Protein AF-A0A6X8UB05-F1 (afdb_monomer_lite)

Secondary structure (DSSP, 8-state):
--SEEEE-S-EE--TTEEEE-TT---EEEESSEEE-SEEEEEE-PPTT-EEES-EEE-SS--EEB--B-TT-PBP-SHHHHHTT-EE-SSSSB---HHHHHHSTTHHHHS-GGGSS----EEEEEES-BS-EEES-EEEEEEEEEES-BS-EEEEEEEEEE-SS-SEEEE-SSSSPB-S-EEEEEEEEE-SS-SEEEESBB-TTTT--EEES-EEE--SS-SEEEPPSEETTEE---BS-EEEEEEEES-SS-SEEE--S-SSS--S--TTS--TTTS-TT------EEEEEEEE--SS-SEEEEEES-EEEEEEEES-SS-SEEEEEES-EEEEEEEES--TT--SSEEEEE-SS-EEEEEEE--S----SS-EEEEEEEEEEEEEESS--GGGEEEEEE--TT--S------SSSEEEEEE--TTT-SSS--EEEEEEESSSTT-S-EEEEEEEEETTEEEEEEEEESGGG--SEE---BSSPPPGGG--STT----EEEGGGTEEE-

Sequence (510 aa):
AVDGLLIDVDYHFYNGEKVDFGGKVLTIECKAKFIGDGNLIFTKLGKGSRIAGVFMESTTTPWVIKPWTDDNQWLTDAAAVVATLKQSKTDGYQPTVSDYVKFPGIETLLPPNAKGQNITSTLEIRECIGVEVHRASGLMAGFLFRGCHFCKMVDANNPSGGKDGIITFENLSGDWGKGNYVIGGRTSYGSVSSAQFLRNNGGFERDGGVIGFTSYRAGESGVKTWQGTVGSTTSRNYNLQFRDSVVIYPVWDGFDLGADTDMNPELDRPGDYPITQYPLHQLPLNHLIDNLLVRGALGVGFGMDGKGMYVSNITVEDCAGSGAYLLTHESVFTNIAIIDTNTKDFQANQIYISGACRVNGLRLIGIRSTDGQGLTIDAPNSTVSGITGMVDPSRINVANLAEEGLGNIRANSFGYDSAAIKLRIHKLSKTLDSGALYSHINGGPGSGSAWTQLTAISGNTPDAVSLKVNHKDCRGAEIPFVPDIASDDFIKDSSCFLPYWENNSTSLKA

Radius of gyration: 30.23 Å; chains: 1; bounding box: 78×49×92 Å

InterPro domains:
  IPR011050 Pectin lyase fold/virulence factor [SSF51126] (1-510)
  IPR012332 Autotransporter, pectate lyase C-like domain superfamily [G3DSA:2.160.20.20] (1-510)
  IPR015331 P22 tailspike C-terminal domain [PF09251] (1-510)

Structure (mmCIF, N/CA/C/O backbone):
data_AF-A0A6X8UB05-F1
#
_entry.id   AF-A0A6X8UB05-F1
#
loop_
_atom_site.group_PDB
_atom_site.id
_atom_site.type_symbol
_atom_site.label_atom_id
_atom_site.label_alt_id
_atom_site.label_comp_id
_atom_site.label_asym_id
_atom_site.label_entity_id
_atom_site.label_seq_id
_atom_site.pdbx_PDB_ins_code
_atom_site.Cartn_x
_atom_site.Cartn_y
_atom_site.Cartn_z
_atom_site.occupancy
_atom_site.B_iso_or_equiv
_atom_site.auth_seq_id
_atom_site.auth_comp_id
_atom_site.auth_asym_id
_atom_site.auth_atom_id
_atom_site.pdbx_PDB_model_num
ATOM 1 N N . ALA A 1 1 ? -27.527 -9.510 34.362 1.00 90.25 1 ALA A N 1
ATOM 2 C CA . ALA A 1 1 ? -27.489 -10.503 33.267 1.00 90.25 1 ALA A CA 1
ATOM 3 C C . ALA A 1 1 ? -26.887 -11.827 33.741 1.00 90.25 1 ALA A C 1
ATOM 5 O O . ALA A 1 1 ? -25.987 -11.789 34.587 1.00 90.25 1 ALA A O 1
ATOM 6 N N . VAL A 1 2 ? -27.406 -12.944 33.214 1.00 93.12 2 VAL A N 1
ATOM 7 C CA . VAL A 1 2 ? -26.999 -14.338 33.511 1.00 93.12 2 VAL A CA 1
ATOM 8 C C . VAL A 1 2 ? -26.546 -15.063 32.234 1.00 93.12 2 VAL A C 1
ATOM 10 O O . VAL A 1 2 ? -25.516 -15.720 32.274 1.00 93.12 2 VAL A O 1
ATOM 13 N N . ASP A 1 3 ? -27.264 -14.876 31.122 1.00 95.50 3 ASP A N 1
ATOM 14 C CA . ASP A 1 3 ? -26.935 -15.393 29.781 1.00 95.50 3 ASP A CA 1
ATOM 15 C C . ASP A 1 3 ? -27.066 -14.259 28.743 1.00 95.50 3 ASP A C 1
ATOM 17 O O . ASP A 1 3 ? -26.079 -13.632 28.355 1.00 95.50 3 ASP A O 1
ATOM 21 N N . GLY A 1 4 ? -28.303 -13.886 28.397 1.00 96.69 4 GLY A N 1
ATOM 22 C CA . GLY A 1 4 ? -28.589 -12.738 27.536 1.00 96.69 4 GLY A CA 1
ATOM 23 C C . GLY A 1 4 ? -28.543 -11.384 28.260 1.00 96.69 4 GLY A C 1
ATOM 24 O O . GLY A 1 4 ? -28.920 -11.265 29.434 1.00 96.69 4 GLY A O 1
ATOM 25 N N . LEU A 1 5 ? -28.125 -10.348 27.530 1.00 98.19 5 LEU A N 1
ATOM 26 C CA . LEU A 1 5 ? -28.325 -8.935 27.859 1.00 98.19 5 LEU A CA 1
ATOM 27 C C . LEU A 1 5 ? -28.797 -8.202 26.600 1.00 98.19 5 LEU A C 1
ATOM 29 O O . LEU A 1 5 ? -28.081 -8.166 25.604 1.00 98.19 5 LEU A O 1
ATOM 33 N N . LEU A 1 6 ? -29.985 -7.607 26.659 1.00 98.44 6 LEU A N 1
ATOM 34 C CA . LEU A 1 6 ? -30.522 -6.781 25.583 1.00 98.44 6 LEU A CA 1
ATOM 35 C C . LEU A 1 6 ? -30.302 -5.304 25.923 1.00 98.44 6 LEU A C 1
ATOM 37 O O . LEU A 1 6 ? -30.625 -4.882 27.031 1.00 98.44 6 LEU A O 1
ATOM 41 N N . ILE A 1 7 ? -29.770 -4.539 24.971 1.00 98.50 7 ILE A N 1
ATOM 42 C CA . ILE A 1 7 ? -29.755 -3.073 25.012 1.00 98.50 7 ILE A CA 1
ATOM 43 C C . ILE A 1 7 ? -30.874 -2.589 24.090 1.00 98.50 7 ILE A C 1
ATOM 45 O O . ILE A 1 7 ? -30.717 -2.591 22.869 1.00 98.50 7 ILE A O 1
ATOM 49 N N . ASP A 1 8 ? -32.023 -2.257 24.672 1.00 98.00 8 ASP A N 1
ATOM 50 C CA . ASP A 1 8 ? -33.272 -1.897 23.984 1.00 98.00 8 ASP A CA 1
ATOM 51 C C . ASP A 1 8 ? -33.622 -0.404 24.063 1.00 98.00 8 ASP A C 1
ATOM 53 O O . ASP A 1 8 ? -34.549 0.044 23.389 1.00 98.00 8 ASP A O 1
ATOM 57 N N . VAL A 1 9 ? -32.861 0.370 24.835 1.00 97.94 9 VAL A N 1
ATOM 58 C CA . VAL A 1 9 ? -32.989 1.824 24.962 1.00 97.94 9 VAL A CA 1
ATOM 59 C C . VAL A 1 9 ? -31.638 2.500 24.777 1.00 97.94 9 VAL A C 1
ATOM 61 O O . VAL A 1 9 ? -30.599 1.920 25.101 1.00 97.94 9 VAL A O 1
ATOM 64 N N . ASP A 1 10 ? -31.651 3.724 24.247 1.00 98.69 10 ASP A N 1
ATOM 65 C CA . ASP A 1 10 ? -30.431 4.519 24.118 1.00 98.69 10 ASP A CA 1
ATOM 66 C C . ASP A 1 10 ? -29.841 4.778 25.510 1.00 98.69 10 ASP A C 1
ATOM 68 O O . ASP A 1 10 ? -30.550 5.161 26.446 1.00 98.69 10 ASP A O 1
ATOM 72 N N . TYR A 1 11 ? -28.535 4.562 25.648 1.00 98.75 11 TYR A N 1
ATOM 73 C CA . TYR A 1 11 ? -27.821 4.695 26.910 1.00 98.75 11 TYR A CA 1
ATOM 74 C C . TYR A 1 11 ? -26.763 5.789 26.815 1.00 98.75 11 TYR A C 1
ATOM 76 O O . TYR A 1 11 ? -25.788 5.677 26.067 1.00 98.75 11 TYR A O 1
ATOM 84 N N . HIS A 1 12 ? -26.955 6.850 27.595 1.00 98.69 12 HIS A N 1
ATOM 85 C CA . HIS A 1 12 ? -25.979 7.921 27.724 1.00 98.69 12 HIS A CA 1
ATOM 86 C C . HIS A 1 12 ? -24.905 7.523 28.729 1.00 98.69 12 HIS A C 1
ATOM 88 O O . HIS A 1 12 ? -25.214 7.349 29.907 1.00 98.69 12 HIS A O 1
ATOM 94 N N . PHE A 1 13 ? -23.663 7.411 28.268 1.00 98.81 13 PHE A N 1
ATOM 95 C CA . PHE A 1 13 ? -22.527 7.093 29.126 1.00 98.81 13 PHE A CA 1
ATOM 96 C C . PHE A 1 13 ? -21.639 8.319 29.343 1.00 98.81 13 PHE A C 1
ATOM 98 O O . PHE A 1 13 ? -21.569 9.216 28.499 1.00 98.81 13 PHE A O 1
ATOM 105 N N . TYR A 1 14 ? -20.940 8.358 30.476 1.00 98.00 14 TYR A N 1
ATOM 106 C CA . TYR A 1 14 ? -19.901 9.360 30.730 1.00 98.00 14 TYR A CA 1
ATOM 107 C C . TYR A 1 14 ? -18.510 8.814 30.379 1.00 98.00 14 TYR A C 1
ATOM 109 O O . TYR A 1 14 ? -18.263 7.612 30.461 1.00 98.00 14 TYR A O 1
ATOM 117 N N . ASN A 1 15 ? -17.567 9.686 30.011 1.00 98.56 15 ASN A N 1
ATOM 118 C CA . ASN A 1 15 ? -16.209 9.254 29.673 1.00 98.56 15 ASN A CA 1
ATOM 119 C C . ASN A 1 15 ? -15.552 8.480 30.831 1.00 98.56 15 ASN A C 1
ATOM 121 O O . ASN A 1 15 ? -15.411 9.002 31.939 1.00 98.56 15 ASN A O 1
ATOM 125 N N . GLY A 1 16 ? -15.109 7.254 30.558 1.00 98.19 16 GLY A N 1
ATOM 126 C CA . GLY A 1 16 ? -14.481 6.375 31.538 1.00 98.19 16 GLY A CA 1
ATOM 127 C C . GLY A 1 16 ? -15.473 5.551 32.357 1.00 98.19 16 GLY A C 1
ATOM 128 O O . GLY A 1 16 ? -15.052 4.860 33.291 1.00 98.19 16 GLY A O 1
ATOM 129 N N . GLU A 1 17 ? -16.767 5.595 32.029 1.00 98.62 17 GLU A N 1
ATOM 130 C CA . GLU A 1 17 ? -17.765 4.721 32.629 1.00 98.62 17 GLU A CA 1
ATOM 131 C C . GLU A 1 17 ? -17.369 3.254 32.456 1.00 98.62 17 GLU A C 1
ATOM 133 O O . GLU A 1 17 ? -17.015 2.801 31.366 1.00 98.62 17 GLU A O 1
ATOM 138 N N . LYS A 1 18 ? -17.399 2.505 33.560 1.00 98.69 18 LYS A N 1
ATOM 139 C CA . LYS A 1 18 ? -16.869 1.146 33.625 1.00 98.69 18 LYS A CA 1
ATOM 140 C C . LYS A 1 18 ? -17.950 0.161 34.038 1.00 98.69 18 LYS A C 1
ATOM 142 O O . LYS A 1 18 ? -18.522 0.277 35.118 1.00 98.69 18 LYS A O 1
ATOM 147 N N . VAL A 1 19 ? -18.126 -0.876 33.225 1.00 98.62 19 VAL A N 1
ATOM 148 C CA . VAL A 1 19 ? -19.032 -1.994 33.491 1.00 98.62 19 VAL A CA 1
ATOM 149 C C . VAL A 1 19 ? -18.215 -3.248 33.808 1.00 98.62 19 VAL A C 1
ATOM 151 O O . VAL A 1 19 ? -17.357 -3.678 33.030 1.00 98.62 19 VAL A O 1
ATOM 154 N N . ASP A 1 20 ? -18.465 -3.833 34.980 1.00 98.50 20 ASP A N 1
ATOM 155 C CA . ASP A 1 20 ? -17.898 -5.117 35.403 1.00 98.50 20 ASP A CA 1
ATOM 156 C C . ASP A 1 20 ? -18.914 -6.240 35.140 1.00 98.50 20 ASP A C 1
ATOM 158 O O . ASP A 1 20 ? -19.998 -6.274 35.728 1.00 98.50 20 ASP A O 1
ATOM 162 N N . PHE A 1 21 ? -18.565 -7.172 34.252 1.00 98.62 21 PHE A N 1
ATOM 163 C CA . PHE A 1 21 ? -19.418 -8.306 33.893 1.00 98.62 21 PHE A CA 1
ATOM 164 C C . PHE A 1 21 ? -19.196 -9.553 34.763 1.00 98.62 21 PHE A C 1
ATOM 166 O O . PHE A 1 21 ? -19.868 -10.567 34.562 1.00 98.62 21 PHE A O 1
ATOM 173 N N . GLY A 1 22 ? -18.320 -9.493 35.769 1.00 97.81 22 GLY A N 1
ATOM 174 C CA . GLY A 1 22 ? -18.178 -10.511 36.813 1.00 97.81 22 GLY A CA 1
ATOM 175 C C . GLY A 1 22 ? -17.685 -11.879 36.333 1.00 97.81 22 GLY A C 1
ATOM 176 O O . GLY A 1 22 ? -17.977 -12.883 36.973 1.00 97.81 22 GLY A O 1
ATOM 177 N N . GLY A 1 23 ? -16.992 -11.943 35.196 1.00 97.31 23 GLY A N 1
ATOM 178 C CA . GLY A 1 23 ? -16.489 -13.179 34.588 1.00 97.31 23 GLY A CA 1
ATOM 179 C C . GLY A 1 23 ? -17.545 -13.996 33.839 1.00 97.31 23 GLY A C 1
ATOM 180 O O . GLY A 1 23 ? -17.253 -15.103 33.392 1.00 97.31 23 GLY A O 1
ATOM 181 N N . LYS A 1 24 ? -18.772 -13.481 33.697 1.00 98.19 24 LYS A N 1
ATOM 182 C CA . LYS A 1 24 ? -19.871 -14.199 33.038 1.00 98.19 24 LYS A CA 1
ATOM 183 C C . LYS A 1 24 ? -19.682 -14.235 31.528 1.00 98.19 24 LYS A C 1
ATOM 185 O O . LYS A 1 24 ? -19.261 -13.246 30.932 1.00 98.19 24 LYS A O 1
ATOM 190 N N . VAL A 1 25 ? -20.054 -15.358 30.922 1.00 98.69 25 VAL A N 1
ATOM 191 C CA . VAL A 1 25 ? -20.162 -15.497 29.467 1.00 98.69 25 VAL A CA 1
ATOM 192 C C . VAL A 1 25 ? -21.526 -14.964 29.059 1.00 98.69 25 VAL A C 1
ATOM 194 O O . VAL A 1 25 ? -22.537 -15.533 29.460 1.00 98.69 25 VAL A O 1
ATOM 197 N N . LEU A 1 26 ? -21.558 -13.847 28.335 1.00 98.25 26 LEU A N 1
ATOM 198 C CA . LEU A 1 26 ? -22.809 -13.172 27.988 1.00 98.25 26 LEU A CA 1
ATOM 199 C C . LEU A 1 26 ? -22.986 -13.022 26.482 1.00 98.25 26 LEU A C 1
ATOM 201 O O . LEU A 1 26 ? -22.035 -12.722 25.754 1.00 98.25 26 LEU A O 1
ATOM 205 N N . THR A 1 27 ? -24.240 -13.138 26.051 1.00 98.75 27 THR A N 1
ATOM 206 C CA . THR A 1 27 ? -24.685 -12.734 24.716 1.00 98.75 27 THR A CA 1
ATOM 207 C C . THR A 1 27 ? -25.340 -11.361 24.821 1.00 98.75 27 THR A C 1
ATOM 209 O O . THR A 1 27 ? -26.472 -11.236 25.291 1.00 98.75 27 THR A O 1
ATOM 212 N N . ILE A 1 28 ? -24.610 -10.321 24.419 1.00 98.75 28 ILE A N 1
ATOM 213 C CA . ILE A 1 28 ? -25.060 -8.928 24.460 1.00 98.75 28 ILE A CA 1
ATOM 214 C C . ILE A 1 28 ? -25.603 -8.551 23.077 1.00 98.75 28 ILE A C 1
ATOM 216 O O . ILE A 1 28 ? -24.850 -8.470 22.105 1.00 98.75 28 ILE A O 1
ATOM 220 N N . GLU A 1 29 ? -26.912 -8.336 22.982 1.00 98.69 29 GLU A N 1
ATOM 221 C CA . GLU A 1 29 ? -27.601 -7.926 21.757 1.00 98.69 29 GLU A CA 1
ATOM 222 C C . GLU A 1 29 ? -27.979 -6.445 21.855 1.00 98.69 29 GLU A C 1
ATOM 224 O O . GLU A 1 29 ? -28.704 -6.038 22.761 1.00 98.69 29 GLU A O 1
ATOM 229 N N . CYS A 1 30 ? -27.488 -5.626 20.928 1.00 98.75 30 CYS A N 1
ATOM 230 C CA . CYS A 1 30 ? -27.755 -4.193 20.906 1.00 98.75 30 CYS A CA 1
ATOM 231 C C . CYS A 1 30 ? -28.792 -3.851 19.830 1.00 98.75 30 CYS A C 1
ATOM 233 O O . CYS A 1 30 ? -28.622 -4.192 18.659 1.00 98.75 30 CYS A O 1
ATOM 235 N N . LYS A 1 31 ? -29.864 -3.164 20.240 1.00 98.56 31 LYS A N 1
ATOM 236 C CA . LYS A 1 31 ? -30.926 -2.615 19.373 1.00 98.56 31 LYS A CA 1
ATOM 237 C C . LYS A 1 31 ? -31.114 -1.105 19.547 1.00 98.56 31 LYS A C 1
ATOM 239 O O . LYS A 1 31 ? -31.989 -0.526 18.912 1.00 98.56 31 LYS A O 1
ATOM 244 N N . ALA A 1 32 ? -30.280 -0.490 20.378 1.00 98.19 32 ALA A N 1
ATOM 245 C CA . ALA A 1 32 ? -30.227 0.935 20.653 1.00 98.19 32 ALA A CA 1
ATOM 246 C C . ALA A 1 32 ? -28.763 1.400 20.768 1.00 98.19 32 ALA A C 1
ATOM 248 O O . ALA A 1 32 ? -27.835 0.589 20.645 1.00 98.19 32 ALA A O 1
ATOM 249 N N . LYS A 1 33 ? -28.547 2.704 20.947 1.00 98.81 33 LYS A N 1
ATOM 250 C CA . LYS A 1 33 ? -27.225 3.339 20.884 1.00 98.81 33 LYS A CA 1
ATOM 251 C C . LYS A 1 33 ? -26.566 3.475 22.254 1.00 98.81 33 LYS A C 1
ATOM 253 O O . LYS A 1 33 ? -27.237 3.674 23.262 1.00 98.81 33 LYS A O 1
ATOM 258 N N . PHE A 1 34 ? -25.236 3.494 22.262 1.00 98.88 34 PHE A N 1
ATOM 259 C CA . PHE A 1 34 ? -24.445 4.077 23.345 1.00 98.88 34 PHE A CA 1
ATOM 260 C C . PHE A 1 34 ? -24.000 5.481 22.931 1.00 98.88 34 PHE A C 1
ATOM 262 O O . PHE A 1 34 ? -23.325 5.641 21.913 1.00 98.88 34 PHE A O 1
ATOM 269 N N . ILE A 1 35 ? -24.395 6.494 23.702 1.00 98.94 35 ILE A N 1
ATOM 270 C CA . ILE A 1 35 ? -24.224 7.906 23.348 1.00 98.94 35 ILE A CA 1
ATOM 271 C C . ILE A 1 35 ? -23.303 8.587 24.363 1.00 98.94 35 ILE A C 1
ATOM 273 O O . ILE A 1 35 ? -23.646 8.692 25.538 1.00 98.94 35 ILE A O 1
ATOM 277 N N . GLY A 1 36 ? -22.155 9.084 23.913 1.00 98.56 36 GLY A N 1
ATOM 278 C CA . GLY A 1 36 ? -21.176 9.731 24.789 1.00 98.56 36 GLY A CA 1
ATOM 279 C C . GLY A 1 36 ? -19.855 10.015 24.086 1.00 98.56 36 GLY A C 1
ATOM 280 O O . GLY A 1 36 ? -19.438 9.261 23.207 1.00 98.56 36 GLY A O 1
ATOM 281 N N . ASP A 1 37 ? -19.198 11.105 24.473 1.00 98.62 37 ASP A N 1
ATOM 282 C CA . ASP A 1 37 ? -17.813 11.383 24.087 1.00 98.62 37 ASP A CA 1
ATOM 283 C C . ASP A 1 37 ? -16.858 10.672 25.065 1.00 98.62 37 ASP A C 1
ATOM 285 O O . ASP A 1 37 ? -17.054 10.717 26.282 1.00 98.62 37 ASP A O 1
ATOM 289 N N . GLY A 1 38 ? -15.808 10.034 24.548 1.00 98.31 38 GLY A N 1
ATOM 290 C CA . GLY A 1 38 ? -14.854 9.246 25.329 1.00 98.31 38 GLY A CA 1
ATOM 291 C C . GLY A 1 38 ? -15.186 7.753 25.365 1.00 98.31 38 GLY A C 1
ATOM 292 O O . GLY A 1 38 ? -15.807 7.221 24.444 1.00 98.31 38 GLY A O 1
ATOM 293 N N . ASN A 1 39 ? -14.743 7.058 26.417 1.00 98.88 39 ASN A N 1
ATOM 294 C CA . ASN A 1 39 ? -14.741 5.592 26.447 1.00 98.88 39 ASN A CA 1
ATOM 295 C C . ASN A 1 39 ? -15.833 5.021 27.364 1.00 98.88 39 ASN A C 1
ATOM 297 O O . ASN A 1 39 ? -15.872 5.349 28.550 1.00 98.88 39 ASN A O 1
ATOM 301 N N . LEU A 1 40 ? -16.634 4.090 26.838 1.00 98.88 40 LEU A N 1
ATOM 302 C CA . LEU A 1 40 ? -17.429 3.132 27.608 1.00 98.88 40 LEU A CA 1
ATOM 303 C C . LEU A 1 40 ? -16.620 1.841 27.766 1.00 98.88 40 LEU A C 1
ATOM 305 O O . LEU A 1 40 ? -16.276 1.195 26.776 1.00 98.88 40 LEU A O 1
ATOM 309 N N . ILE A 1 41 ? -16.306 1.459 29.003 1.00 98.94 41 ILE A N 1
ATOM 310 C CA . ILE A 1 41 ? -15.296 0.436 29.285 1.00 98.94 41 ILE A CA 1
ATOM 311 C C . ILE A 1 41 ? -15.930 -0.843 29.828 1.00 98.94 41 ILE A C 1
ATOM 313 O O . ILE A 1 41 ? -16.419 -0.890 30.958 1.00 98.94 41 ILE A O 1
ATOM 317 N N . PHE A 1 42 ? -15.847 -1.922 29.058 1.00 98.88 42 PHE A N 1
ATOM 318 C CA . PHE A 1 42 ? -16.302 -3.253 29.444 1.00 98.88 42 PHE A CA 1
ATOM 319 C C . PHE A 1 42 ? -15.137 -4.079 29.993 1.00 98.88 42 PHE A C 1
ATOM 321 O O . PHE A 1 42 ? -14.071 -4.181 29.382 1.00 98.88 42 PHE A O 1
ATOM 328 N N . THR A 1 43 ? -15.341 -4.681 31.166 1.00 98.75 43 THR A N 1
ATOM 329 C CA . THR A 1 43 ? -14.325 -5.489 31.858 1.00 98.75 43 THR A CA 1
ATOM 330 C C . THR A 1 43 ? -14.883 -6.802 32.387 1.00 98.75 43 THR A C 1
ATOM 332 O O . THR A 1 43 ? -16.076 -6.915 32.664 1.00 98.75 43 THR A O 1
ATOM 335 N N . LYS A 1 44 ? -13.997 -7.790 32.567 1.00 98.38 44 LYS A N 1
ATOM 336 C CA . LYS A 1 44 ? -14.319 -9.119 33.114 1.00 98.38 44 LYS A CA 1
ATOM 337 C C . LYS A 1 44 ? -15.468 -9.818 32.373 1.00 98.38 44 LYS A C 1
ATOM 339 O O . LYS A 1 44 ? -16.338 -10.418 32.999 1.00 98.38 44 LYS A O 1
ATOM 344 N N . LEU A 1 45 ? -15.479 -9.747 31.044 1.00 98.75 45 LEU A N 1
ATOM 345 C CA . LEU A 1 45 ? -16.315 -10.627 30.225 1.00 98.75 45 LEU A CA 1
ATOM 346 C C . LEU A 1 45 ? -15.687 -12.026 30.191 1.00 98.75 45 LEU A C 1
ATOM 348 O O . LEU A 1 45 ? -14.479 -12.166 30.002 1.00 98.75 45 LEU A O 1
ATOM 352 N N . GLY A 1 46 ? -16.500 -13.061 30.390 1.00 98.12 46 GLY A N 1
ATOM 353 C CA . GLY A 1 46 ? -16.057 -14.450 30.299 1.00 98.12 46 GLY A CA 1
ATOM 354 C C . GLY A 1 46 ? -15.723 -14.842 28.857 1.00 98.12 46 GLY A C 1
ATOM 355 O O . GLY A 1 46 ? -16.333 -14.333 27.912 1.00 98.12 46 GLY A O 1
ATOM 356 N N . LYS A 1 47 ? -14.775 -15.771 28.680 1.00 98.69 47 LYS A N 1
ATOM 357 C CA . LYS A 1 47 ? -14.373 -16.287 27.361 1.00 98.69 47 LYS A CA 1
ATOM 358 C C . LYS A 1 47 ? -15.577 -16.858 26.606 1.00 98.69 47 LYS A C 1
ATOM 360 O O . LYS A 1 47 ? -16.297 -17.693 27.144 1.00 98.69 47 LYS A O 1
ATOM 365 N N . GLY A 1 48 ? -15.762 -16.431 25.359 1.00 97.62 48 GLY A N 1
ATOM 366 C CA . GLY A 1 48 ? -16.919 -16.772 24.529 1.00 97.62 48 GLY A CA 1
ATOM 367 C C . GLY A 1 48 ? -18.038 -15.729 24.561 1.00 97.62 48 GLY A C 1
ATOM 368 O O . GLY A 1 48 ? -19.039 -15.905 23.873 1.00 97.62 48 GLY A O 1
ATOM 369 N N . SER A 1 49 ? -17.885 -14.642 25.329 1.00 98.88 49 SER A N 1
ATOM 370 C CA . SER A 1 49 ? -18.851 -13.541 25.299 1.00 98.88 49 SER A CA 1
ATOM 371 C C . SER A 1 49 ? -18.888 -12.882 23.926 1.00 98.88 49 SER A C 1
ATOM 373 O O . SER A 1 49 ? -17.857 -12.696 23.271 1.00 98.88 49 SER A O 1
ATOM 375 N N . ARG A 1 50 ? -20.087 -12.472 23.521 1.00 98.88 50 ARG A N 1
ATOM 376 C CA . ARG A 1 50 ? -20.338 -11.884 22.209 1.00 98.88 50 ARG A CA 1
ATOM 377 C C . ARG A 1 50 ? -21.163 -10.616 22.343 1.00 98.88 50 ARG A C 1
ATOM 379 O O . ARG A 1 50 ? -22.191 -10.620 23.012 1.00 98.88 50 ARG A O 1
ATOM 386 N N . ILE A 1 51 ? -20.731 -9.558 21.667 1.00 98.88 51 ILE A N 1
ATOM 387 C CA . ILE A 1 51 ? -21.431 -8.272 21.591 1.00 98.88 51 ILE A CA 1
ATOM 388 C C . ILE A 1 51 ? -21.849 -8.064 20.143 1.00 98.88 51 ILE A C 1
ATOM 390 O O . ILE A 1 51 ? -21.001 -8.086 19.257 1.00 98.88 51 ILE A O 1
ATOM 394 N N . ALA A 1 52 ? -23.141 -7.894 19.877 1.00 98.75 52 ALA A N 1
ATOM 395 C CA . ALA A 1 52 ? -23.658 -7.843 18.515 1.00 98.75 52 ALA A CA 1
ATOM 396 C C . ALA A 1 52 ? -24.526 -6.613 18.257 1.00 98.75 52 ALA A C 1
ATOM 398 O O . ALA A 1 52 ? -25.458 -6.349 19.010 1.00 98.75 52 ALA A O 1
ATOM 399 N N . GLY A 1 53 ? -24.260 -5.921 17.145 1.00 98.44 53 GLY A N 1
ATOM 400 C CA . GLY A 1 53 ? -25.066 -4.781 16.692 1.00 98.44 53 GLY A CA 1
ATOM 401 C C . GLY A 1 53 ? -24.826 -3.490 17.474 1.00 98.44 53 GLY A C 1
ATOM 402 O O . GLY A 1 53 ? -25.665 -2.596 17.439 1.00 98.44 53 GLY A O 1
ATOM 403 N N . VAL A 1 54 ? -23.716 -3.397 18.212 1.00 98.81 54 VAL A N 1
ATOM 404 C CA . VAL A 1 54 ? -23.404 -2.206 19.009 1.00 98.81 54 VAL A CA 1
ATOM 405 C C . VAL A 1 54 ? -23.264 -0.967 18.118 1.00 98.81 54 VAL A C 1
ATOM 407 O O . VAL A 1 54 ? -22.651 -1.033 17.049 1.00 98.81 54 VAL A O 1
ATOM 410 N N . PHE A 1 55 ? -23.832 0.155 18.564 1.00 98.94 55 PHE A N 1
ATOM 411 C CA . PHE A 1 55 ? -23.773 1.439 17.870 1.00 98.94 55 PHE A CA 1
ATOM 412 C C . PHE A 1 55 ? -23.243 2.520 18.813 1.00 98.94 55 PHE A C 1
ATOM 414 O O . PHE A 1 55 ? -23.931 2.890 19.765 1.00 98.94 55 PHE A O 1
ATOM 421 N N . MET A 1 56 ? -22.034 3.017 18.548 1.00 98.94 56 MET A N 1
ATOM 422 C CA . MET A 1 56 ? -21.420 4.105 19.321 1.00 98.94 56 MET A CA 1
ATOM 423 C C . MET A 1 56 ? -21.692 5.450 18.645 1.00 98.94 56 MET A C 1
ATOM 425 O O . MET A 1 56 ? -21.532 5.571 17.430 1.00 98.94 56 MET A O 1
ATOM 429 N N . GLU A 1 57 ? -22.088 6.471 19.400 1.00 98.94 57 GLU A N 1
ATOM 430 C CA . GLU A 1 57 ? -22.330 7.807 18.857 1.00 98.94 57 GLU A CA 1
ATOM 431 C C . GLU A 1 57 ? -21.821 8.909 19.792 1.00 98.94 57 GLU A C 1
ATOM 433 O O . GLU A 1 57 ? -22.166 8.956 20.972 1.00 98.94 57 GLU A O 1
ATOM 438 N N . SER A 1 58 ? -21.024 9.835 19.254 1.00 98.81 58 SER A N 1
ATOM 439 C CA . SER A 1 58 ? -20.564 11.008 20.005 1.00 98.81 58 SER A CA 1
ATOM 440 C C . SER A 1 58 ? -21.732 11.914 20.405 1.00 98.81 58 SER A C 1
ATOM 442 O O . SER A 1 58 ? -22.707 12.067 19.661 1.00 98.81 58 SER A O 1
ATOM 444 N N . THR A 1 59 ? -21.628 12.586 21.550 1.00 98.69 59 THR A N 1
ATOM 445 C CA . THR A 1 59 ? -22.532 13.697 21.885 1.00 98.69 59 THR A CA 1
ATOM 446 C C . THR A 1 59 ? -22.179 14.939 21.078 1.00 98.69 59 THR A C 1
ATOM 448 O O . THR A 1 59 ? -23.064 15.613 20.547 1.00 98.69 59 THR A O 1
ATOM 451 N N . THR A 1 60 ? -20.884 15.213 20.917 1.00 98.62 60 THR A N 1
ATOM 452 C CA . THR A 1 60 ? -20.400 16.378 20.176 1.00 98.62 60 THR A CA 1
ATOM 453 C C . THR A 1 60 ? -20.512 16.161 18.666 1.00 98.62 60 THR A C 1
ATOM 455 O O . THR A 1 60 ? -20.208 15.085 18.149 1.00 98.62 60 THR A O 1
ATOM 458 N N . THR A 1 61 ? -20.924 17.206 17.940 1.00 98.88 61 THR A N 1
ATOM 459 C CA . THR A 1 61 ? -20.829 17.273 16.473 1.00 98.88 61 THR A CA 1
ATOM 460 C C . THR A 1 61 ? -19.620 18.141 16.102 1.00 98.88 61 THR A C 1
ATOM 462 O O . THR A 1 61 ? -19.714 19.369 16.206 1.00 98.88 61 THR A O 1
ATOM 465 N N . PRO A 1 62 ? -18.473 17.537 15.739 1.00 98.81 62 PRO A N 1
ATOM 466 C CA . PRO A 1 62 ? -17.230 18.272 15.524 1.00 98.81 62 PRO A CA 1
ATOM 467 C C . PRO A 1 62 ? -17.197 18.985 14.169 1.00 98.81 62 PRO A C 1
ATOM 469 O O . PRO A 1 62 ? -18.005 18.704 13.282 1.00 98.81 62 PRO A O 1
ATOM 472 N N . TRP A 1 63 ? -16.216 19.870 13.994 1.00 98.88 63 TRP A N 1
ATOM 473 C CA . TRP A 1 63 ? -15.808 20.376 12.684 1.00 98.88 63 TRP A CA 1
ATOM 474 C C . TRP A 1 63 ? -15.007 19.314 11.929 1.00 98.88 63 TRP A C 1
ATOM 476 O O . TRP A 1 63 ? -14.047 18.761 12.469 1.00 98.88 63 TRP A O 1
ATOM 486 N N . VAL A 1 64 ? -15.369 19.059 10.674 1.00 98.94 64 VAL A N 1
ATOM 487 C CA . VAL A 1 64 ? -14.702 18.086 9.803 1.00 98.94 64 VAL A CA 1
ATOM 488 C C . VAL A 1 64 ? -14.345 18.691 8.451 1.00 98.94 64 VAL A C 1
ATOM 490 O O . VAL A 1 64 ? -15.088 19.526 7.933 1.00 98.94 64 VAL A O 1
ATOM 493 N N . ILE A 1 65 ? -13.234 18.235 7.872 1.00 98.94 65 ILE A N 1
ATOM 494 C CA . ILE A 1 65 ? -12.833 18.520 6.486 1.00 98.94 65 ILE A CA 1
ATOM 495 C C . ILE A 1 65 ? -13.232 17.371 5.554 1.00 98.94 65 ILE A C 1
ATOM 497 O O . ILE A 1 65 ? -13.352 16.219 5.977 1.00 98.94 65 ILE A O 1
ATOM 501 N N . LYS A 1 66 ? -13.430 17.696 4.276 1.00 98.88 66 LYS A N 1
ATOM 502 C CA . LYS A 1 66 ? -13.805 16.780 3.193 1.00 98.88 66 LYS A CA 1
ATOM 503 C C . LYS A 1 66 ? -12.841 16.992 2.011 1.00 98.88 66 LYS A C 1
ATOM 505 O O . LYS A 1 66 ? -13.225 17.661 1.057 1.00 98.88 66 LYS A O 1
ATOM 510 N N . PRO A 1 67 ? -11.585 16.501 2.063 1.00 98.62 67 PRO A N 1
ATOM 511 C CA . PRO A 1 67 ? -10.534 16.828 1.087 1.00 98.62 67 PRO A CA 1
ATOM 512 C C . PRO A 1 67 ? -10.710 16.162 -0.294 1.00 98.62 67 PRO A C 1
ATOM 514 O O . PRO A 1 67 ? -9.752 15.713 -0.914 1.00 98.62 67 PRO A O 1
ATOM 517 N N . TRP A 1 68 ? -11.931 16.095 -0.810 1.00 98.81 68 TRP A N 1
ATOM 518 C CA . TRP A 1 68 ? -12.254 15.561 -2.127 1.00 98.81 68 TRP A CA 1
ATOM 519 C C . TRP A 1 68 ? -13.461 16.292 -2.716 1.00 98.81 68 TRP A C 1
ATOM 521 O O . TRP A 1 68 ? -14.328 16.784 -1.991 1.00 98.81 68 TRP A O 1
ATOM 531 N N . THR A 1 69 ? -13.533 16.339 -4.042 1.00 98.69 69 THR A N 1
ATOM 532 C CA . THR A 1 69 ? -14.651 16.945 -4.773 1.00 98.69 69 THR A CA 1
ATOM 533 C C . THR A 1 69 ? -15.840 15.991 -4.890 1.00 98.69 69 THR A C 1
ATOM 535 O O . THR A 1 69 ? -15.740 14.796 -4.595 1.00 98.69 69 THR A O 1
ATOM 538 N N . ASP A 1 70 ? -16.972 16.500 -5.376 1.00 97.75 70 ASP A N 1
ATOM 539 C CA . ASP A 1 70 ? -18.143 15.673 -5.693 1.00 97.75 70 ASP A CA 1
ATOM 540 C C . ASP A 1 70 ? -17.880 14.684 -6.846 1.00 97.75 70 ASP A C 1
ATOM 542 O O . ASP A 1 70 ? -18.519 13.639 -6.910 1.00 97.75 70 ASP A O 1
ATOM 546 N N . ASP A 1 71 ? -16.871 14.957 -7.681 1.00 97.75 71 ASP A N 1
ATOM 547 C CA . ASP A 1 71 ? -16.374 14.065 -8.744 1.00 97.75 71 ASP A CA 1
ATOM 548 C C . ASP A 1 71 ? -15.222 13.153 -8.259 1.00 97.75 71 ASP A C 1
ATOM 550 O O . ASP A 1 71 ? -14.446 12.597 -9.038 1.00 97.75 71 ASP A O 1
ATOM 554 N N . ASN A 1 72 ? -15.086 13.032 -6.932 1.00 98.00 72 ASN A N 1
ATOM 555 C CA . ASN A 1 72 ? -14.120 12.201 -6.215 1.00 98.00 72 ASN A CA 1
ATOM 556 C C . ASN A 1 72 ? -12.638 12.486 -6.538 1.00 98.00 72 ASN A C 1
ATOM 558 O O . ASN A 1 72 ? -11.781 11.626 -6.340 1.00 98.00 72 ASN A O 1
ATOM 562 N N . GLN A 1 73 ? -12.319 13.697 -6.998 1.00 98.56 73 GLN A N 1
ATOM 563 C CA . GLN A 1 73 ? -10.934 14.139 -7.159 1.00 98.56 73 GLN A CA 1
ATOM 564 C C . GLN A 1 73 ? -10.378 14.613 -5.818 1.00 98.56 73 GLN A C 1
ATOM 566 O O . GLN A 1 73 ? -11.043 15.360 -5.100 1.00 98.56 73 GLN A O 1
ATOM 571 N N . TRP A 1 74 ? -9.147 14.220 -5.488 1.00 98.88 74 TRP A N 1
ATOM 572 C CA . TRP A 1 74 ? -8.465 14.702 -4.287 1.00 98.88 74 TRP A CA 1
ATOM 573 C C . TRP A 1 74 ? -8.201 16.210 -4.343 1.00 98.88 74 TRP A C 1
ATOM 575 O O . TRP A 1 74 ? -7.628 16.710 -5.315 1.00 98.88 74 TRP A O 1
ATOM 585 N N . LEU A 1 75 ? -8.553 16.916 -3.267 1.00 98.69 75 LEU A N 1
ATOM 586 C CA . LEU A 1 75 ? -8.141 18.296 -3.026 1.00 98.69 75 LEU A CA 1
ATOM 587 C C . LEU A 1 75 ? -6.772 18.286 -2.344 1.00 98.69 75 LEU A C 1
ATOM 589 O O . LEU A 1 75 ? -6.622 17.693 -1.283 1.00 98.69 75 LEU A O 1
ATOM 593 N N . THR A 1 76 ? -5.779 18.937 -2.946 1.00 98.31 76 THR A N 1
ATOM 594 C CA . THR A 1 76 ? -4.415 19.038 -2.386 1.00 98.31 76 THR A CA 1
ATOM 595 C C . THR A 1 76 ? -4.037 20.457 -1.979 1.00 98.31 76 THR A C 1
ATOM 597 O O . THR A 1 76 ? -3.087 20.646 -1.229 1.00 98.31 76 THR A O 1
ATOM 600 N N . ASP A 1 77 ? -4.779 21.455 -2.461 1.00 98.56 77 ASP A N 1
ATOM 601 C CA . ASP A 1 77 ? -4.625 22.843 -2.039 1.00 98.56 77 ASP A CA 1
ATOM 602 C C . ASP A 1 77 ? -5.240 23.055 -0.647 1.00 98.56 77 ASP A C 1
ATOM 604 O O . ASP A 1 77 ? -6.404 22.724 -0.408 1.00 98.56 77 ASP A O 1
ATOM 608 N N . ALA A 1 78 ? -4.459 23.621 0.275 1.00 98.62 78 ALA A N 1
ATOM 609 C CA . ALA A 1 78 ? -4.869 23.792 1.664 1.00 98.62 78 ALA A CA 1
ATOM 610 C C . ALA A 1 78 ? -6.100 24.701 1.817 1.00 98.62 78 ALA A C 1
ATOM 612 O O . ALA A 1 78 ? -6.976 24.404 2.630 1.00 98.62 78 ALA A O 1
ATOM 613 N N . ALA A 1 79 ? -6.211 25.781 1.036 1.00 98.62 79 ALA A N 1
ATOM 614 C CA . ALA A 1 79 ? -7.354 26.690 1.117 1.00 98.62 79 ALA A CA 1
ATOM 615 C C . ALA A 1 79 ? -8.640 26.018 0.611 1.00 98.62 79 ALA A C 1
ATOM 617 O O . ALA A 1 79 ? -9.694 26.160 1.237 1.00 98.62 79 ALA A O 1
ATOM 618 N N . ALA A 1 80 ? -8.546 25.226 -0.461 1.00 98.69 80 ALA A N 1
ATOM 619 C CA . ALA A 1 80 ? -9.652 24.409 -0.947 1.00 98.69 80 ALA A CA 1
ATOM 620 C C . ALA A 1 80 ? -10.113 23.387 0.104 1.00 98.69 80 ALA A C 1
ATOM 622 O O . ALA A 1 80 ? -11.314 23.227 0.299 1.00 98.69 80 ALA A O 1
ATOM 623 N N . VAL A 1 81 ? -9.191 22.742 0.831 1.00 98.75 81 VAL A N 1
ATOM 624 C CA . VAL A 1 81 ? -9.544 21.828 1.933 1.00 98.75 81 VAL A CA 1
ATOM 625 C C . VAL A 1 81 ? -10.234 22.580 3.076 1.00 98.75 81 VAL A C 1
ATOM 627 O O . VAL A 1 81 ? -11.281 22.137 3.545 1.00 98.75 81 VAL A O 1
ATOM 630 N N . VAL A 1 82 ? -9.718 23.739 3.498 1.00 98.69 82 VAL A N 1
ATOM 631 C CA . VAL A 1 82 ? -10.339 24.563 4.557 1.00 98.69 82 VAL A CA 1
ATOM 632 C C . VAL A 1 82 ? -11.758 24.996 4.179 1.00 98.69 82 VAL A C 1
ATOM 634 O O . VAL A 1 82 ? -12.649 24.969 5.027 1.00 98.69 82 VAL A O 1
ATOM 637 N N . ALA A 1 83 ? -12.006 25.320 2.908 1.00 98.69 83 ALA A N 1
ATOM 638 C CA . ALA A 1 83 ? -13.331 25.703 2.418 1.00 98.69 83 ALA A CA 1
ATOM 639 C C . ALA A 1 83 ? -14.392 24.587 2.539 1.00 98.69 83 ALA A C 1
ATOM 641 O O . ALA A 1 83 ? -15.584 24.864 2.436 1.00 98.69 83 ALA A O 1
ATOM 642 N N . THR A 1 84 ? -13.983 23.337 2.788 1.00 98.81 84 THR A N 1
ATOM 643 C CA . THR A 1 84 ? -14.897 22.192 2.959 1.00 98.81 84 THR A CA 1
ATOM 644 C C . THR A 1 84 ? -15.395 21.998 4.393 1.00 98.81 84 THR A C 1
ATOM 646 O O . THR A 1 84 ? -16.201 21.095 4.641 1.00 98.81 84 THR A O 1
ATOM 649 N N . LEU A 1 85 ? -14.915 22.813 5.341 1.00 98.75 85 LEU A N 1
ATOM 650 C CA . LEU A 1 85 ? -15.256 22.698 6.756 1.00 98.75 85 LEU A CA 1
ATOM 651 C C . LEU A 1 85 ? -16.770 22.729 6.990 1.00 98.75 85 LEU A C 1
ATOM 653 O O . LEU A 1 85 ? -17.471 23.654 6.583 1.00 98.75 85 LEU A O 1
ATOM 657 N N . LYS A 1 86 ? -17.260 21.739 7.735 1.00 98.81 86 LYS A N 1
ATOM 658 C CA . LYS A 1 86 ? -18.646 21.676 8.213 1.00 98.81 86 LYS A CA 1
ATOM 659 C C . LYS A 1 86 ? -18.717 21.018 9.584 1.00 98.81 86 LYS A C 1
ATOM 661 O O . LYS A 1 86 ? -17.850 20.219 9.927 1.00 98.81 86 LYS A O 1
ATOM 666 N N . GLN A 1 87 ? -19.767 21.303 10.350 1.00 98.81 87 GLN A N 1
ATOM 667 C CA . GLN A 1 87 ? -20.066 20.532 11.555 1.00 98.81 87 GLN A CA 1
ATOM 668 C C . GLN A 1 87 ? -20.831 19.265 11.175 1.00 98.81 87 GLN A C 1
ATOM 670 O O . GLN A 1 87 ? -21.936 19.341 10.642 1.00 98.81 87 GLN A O 1
ATOM 675 N N . SER A 1 88 ? -20.235 18.098 11.405 1.00 98.69 88 SER A N 1
ATOM 676 C CA . SER A 1 88 ? -20.837 16.808 11.062 1.00 98.69 88 SER A CA 1
ATOM 677 C C . SER A 1 88 ? -20.180 15.672 11.843 1.00 98.69 88 SER A C 1
ATOM 679 O O . SER A 1 88 ? -18.998 15.733 12.167 1.00 98.69 88 SER A O 1
ATOM 681 N N . LYS A 1 89 ? -20.931 14.596 12.098 1.00 98.81 89 LYS A N 1
ATOM 682 C CA . LYS A 1 89 ? -20.401 13.343 12.671 1.00 98.81 89 LYS A CA 1
ATOM 683 C C . LYS A 1 89 ? -19.874 12.363 11.605 1.00 98.81 89 LYS A C 1
ATOM 685 O O . LYS A 1 89 ? -19.500 11.240 11.930 1.00 98.81 89 LYS A O 1
ATOM 690 N N . THR A 1 90 ? -19.903 12.752 10.329 1.00 98.81 90 THR A N 1
ATOM 691 C CA . THR A 1 90 ? -19.504 11.925 9.173 1.00 98.81 90 THR A CA 1
ATOM 692 C C . THR A 1 90 ? -19.245 12.783 7.917 1.00 98.81 90 THR A C 1
ATOM 694 O O . THR A 1 90 ? -19.265 14.014 7.987 1.00 98.81 90 THR A O 1
ATOM 697 N N . ASP A 1 91 ? -19.034 12.154 6.756 1.00 98.44 91 ASP A N 1
ATOM 698 C CA . ASP A 1 91 ? -18.722 12.793 5.460 1.00 98.44 91 ASP A CA 1
ATOM 699 C C . ASP A 1 91 ? -17.448 13.654 5.494 1.00 98.44 91 ASP A C 1
ATOM 701 O O . ASP A 1 91 ? -17.351 14.714 4.878 1.00 98.44 91 ASP A O 1
ATOM 705 N N . GLY A 1 92 ? -16.472 13.217 6.276 1.00 98.50 92 GLY A N 1
ATOM 706 C CA . GLY A 1 92 ? -15.260 13.961 6.573 1.00 98.50 92 GLY A CA 1
ATOM 707 C C . GLY A 1 92 ? -14.633 13.462 7.864 1.00 98.50 92 GLY A C 1
ATOM 708 O O . GLY A 1 92 ? -15.160 12.552 8.506 1.00 98.50 92 GLY A O 1
ATOM 709 N N . TYR A 1 93 ? -13.522 14.072 8.251 1.00 98.88 93 TYR A N 1
ATOM 710 C CA . TYR A 1 93 ? -12.829 13.754 9.495 1.00 98.88 93 TYR A CA 1
ATOM 711 C C . TYR A 1 93 ? -12.296 15.016 10.182 1.00 98.88 93 TYR A C 1
ATOM 713 O O . TYR A 1 93 ? -12.199 16.083 9.571 1.00 98.88 93 TYR A O 1
ATOM 721 N N . GLN A 1 94 ? -11.998 14.906 11.479 1.00 98.88 94 GLN A N 1
ATOM 722 C CA . GLN A 1 94 ? -11.437 16.001 12.275 1.00 98.88 94 GLN A CA 1
ATOM 723 C C . GLN A 1 94 ? -9.955 16.181 11.909 1.00 98.88 94 GLN A C 1
ATOM 725 O O . GLN A 1 94 ? -9.221 15.197 12.029 1.00 98.88 94 GLN A O 1
ATOM 730 N N . PRO A 1 95 ? -9.492 17.382 11.516 1.00 98.81 95 PRO A N 1
ATOM 731 C CA . PRO A 1 95 ? -8.077 17.610 11.244 1.00 98.81 95 PRO A CA 1
ATOM 732 C C . PRO A 1 95 ? -7.180 17.250 12.434 1.00 98.81 95 PRO A C 1
ATOM 734 O O . PRO A 1 95 ? -7.500 17.536 13.593 1.00 98.81 95 PRO A O 1
ATOM 737 N N . THR A 1 96 ? -6.029 16.663 12.140 1.00 98.81 96 THR A N 1
ATOM 738 C CA . THR A 1 96 ? -4.970 16.331 13.091 1.00 98.81 96 THR A CA 1
ATOM 739 C C . THR A 1 96 ? -3.648 16.968 12.662 1.00 98.81 96 THR A C 1
ATOM 741 O O . THR A 1 96 ? -3.568 17.668 11.656 1.00 98.81 96 THR A O 1
ATOM 744 N N . VAL A 1 97 ? -2.584 16.739 13.431 1.00 98.44 97 VAL A N 1
ATOM 745 C CA . VAL A 1 97 ? -1.249 17.245 13.082 1.00 98.44 97 VAL A CA 1
ATOM 746 C C . VAL A 1 97 ? -0.687 16.622 11.799 1.00 98.44 97 VAL A C 1
ATOM 748 O O . VAL A 1 97 ? 0.129 17.257 11.138 1.00 98.44 97 VAL A O 1
ATOM 751 N N . SER A 1 98 ? -1.126 15.419 11.409 1.00 97.25 98 SER A N 1
ATOM 752 C CA . SER A 1 98 ? -0.676 14.789 10.160 1.00 97.25 98 SER A CA 1
ATOM 753 C C . SER A 1 98 ? -1.207 15.542 8.932 1.00 97.25 98 SER A C 1
ATOM 755 O O . SER A 1 98 ? -0.497 15.691 7.936 1.00 97.25 98 SER A O 1
ATOM 757 N N . ASP A 1 99 ? -2.394 16.145 9.023 1.00 98.69 99 ASP A N 1
ATOM 758 C CA . ASP A 1 99 ? -2.948 16.975 7.950 1.00 98.69 99 ASP A CA 1
ATOM 759 C C . ASP A 1 99 ? -2.083 18.199 7.641 1.00 98.69 99 ASP A C 1
ATOM 761 O O . ASP A 1 99 ? -2.066 18.666 6.505 1.00 98.69 99 ASP A O 1
ATOM 765 N N . TYR A 1 100 ? -1.319 18.694 8.620 1.00 98.62 100 TYR A N 1
ATOM 766 C CA . TYR A 1 100 ? -0.442 19.853 8.432 1.00 98.62 100 TYR A CA 1
ATOM 767 C C . TYR A 1 100 ? 0.697 19.553 7.456 1.00 98.62 100 TYR A C 1
ATOM 769 O O . TYR A 1 100 ? 1.118 20.430 6.703 1.00 98.62 100 TYR A O 1
ATOM 777 N N . VAL A 1 101 ? 1.157 18.298 7.444 1.00 98.38 101 VAL A N 1
ATOM 778 C CA . VAL A 1 101 ? 2.145 17.790 6.487 1.00 98.38 101 VAL A CA 1
ATOM 779 C C . VAL A 1 101 ? 1.475 17.461 5.154 1.00 98.38 101 VAL A C 1
ATOM 781 O O . VAL A 1 101 ? 2.003 17.803 4.099 1.00 98.38 101 VAL A O 1
ATOM 784 N N . LYS A 1 102 ? 0.304 16.812 5.193 1.00 98.50 102 LYS A N 1
ATOM 785 C CA . LYS A 1 102 ? -0.415 16.364 3.992 1.00 98.50 102 LYS A CA 1
ATOM 786 C C . LYS A 1 102 ? -0.904 17.521 3.117 1.00 98.50 102 LYS A C 1
ATOM 788 O O . LYS A 1 102 ? -0.859 17.408 1.894 1.00 98.50 102 LYS A O 1
ATOM 793 N N . PHE A 1 103 ? -1.348 18.615 3.731 1.00 98.56 103 PHE A N 1
ATOM 794 C CA . PHE A 1 103 ? -1.835 19.815 3.051 1.00 98.56 103 PHE A CA 1
ATOM 795 C C . PHE A 1 103 ? -0.990 21.024 3.478 1.00 98.56 103 PHE A C 1
ATOM 797 O O . PHE A 1 103 ? -1.399 21.789 4.355 1.00 98.56 103 PHE A O 1
ATOM 804 N N . PRO A 1 104 ? 0.209 21.213 2.896 1.00 98.38 104 PRO A N 1
ATOM 805 C CA . PRO A 1 104 ? 1.132 22.263 3.319 1.00 98.38 104 PRO A CA 1
ATOM 806 C C . PRO A 1 104 ? 0.472 23.650 3.392 1.00 98.38 104 PRO A C 1
ATOM 808 O O . PRO A 1 104 ? -0.150 24.111 2.437 1.00 98.38 104 PRO A O 1
ATOM 811 N N . GLY A 1 105 ? 0.603 24.317 4.545 1.00 98.12 105 GLY A N 1
ATOM 812 C CA . GLY A 1 105 ? -0.003 25.627 4.829 1.00 98.12 105 GLY A CA 1
ATOM 813 C C . GLY A 1 105 ? -1.369 25.578 5.530 1.00 98.12 105 GLY A C 1
ATOM 814 O O . GLY A 1 105 ? -1.816 26.595 6.063 1.00 98.12 105 GLY A O 1
ATOM 815 N N . ILE A 1 106 ? -2.012 24.406 5.616 1.00 98.62 106 ILE A N 1
ATOM 816 C CA . ILE A 1 106 ? -3.335 24.264 6.244 1.00 98.62 106 ILE A CA 1
ATOM 817 C C . ILE A 1 106 ? -3.331 24.612 7.737 1.00 98.62 106 ILE A C 1
ATOM 819 O O . ILE A 1 106 ? -4.322 25.126 8.249 1.00 98.62 106 ILE A O 1
ATOM 823 N N . GLU A 1 107 ? -2.213 24.394 8.438 1.00 98.56 107 GLU A N 1
ATOM 824 C CA . GLU A 1 107 ? -2.102 24.669 9.873 1.00 98.56 107 GLU A CA 1
ATOM 825 C C . GLU A 1 107 ? -2.395 26.139 10.217 1.00 98.56 107 GLU A C 1
ATOM 827 O O . GLU A 1 107 ? -2.988 26.425 11.264 1.00 98.56 107 GLU A O 1
ATOM 832 N N . THR A 1 108 ? -1.974 27.061 9.346 1.00 98.38 108 THR A N 1
ATOM 833 C CA . THR A 1 108 ? -2.187 28.507 9.489 1.00 98.38 108 THR A CA 1
ATOM 834 C C . THR A 1 108 ? -3.592 28.925 9.059 1.00 98.38 108 THR A C 1
ATOM 836 O O . THR A 1 108 ? -4.137 29.880 9.605 1.00 98.38 108 THR A O 1
ATOM 839 N N . LEU A 1 109 ? -4.170 28.228 8.079 1.00 98.56 109 LEU A N 1
ATOM 840 C CA . LEU A 1 109 ? -5.454 28.581 7.472 1.00 98.56 109 LEU A CA 1
ATOM 841 C C . LEU A 1 109 ? -6.659 28.016 8.232 1.00 98.56 109 LEU A C 1
ATOM 843 O O . LEU A 1 109 ? -7.747 28.586 8.160 1.00 98.56 109 LEU A O 1
ATOM 847 N N . LEU A 1 110 ? -6.488 26.905 8.954 1.00 98.38 110 LEU A N 1
ATOM 848 C CA . LEU A 1 110 ? -7.558 26.334 9.764 1.00 98.38 110 LEU A CA 1
ATOM 849 C C . LEU A 1 110 ? -7.953 27.291 10.898 1.00 98.38 110 LEU A C 1
ATOM 851 O O . LEU A 1 110 ? -7.085 27.755 11.644 1.00 98.38 110 LEU A O 1
ATOM 855 N N . PRO A 1 111 ? -9.260 27.536 11.104 1.00 98.12 111 PRO A N 1
ATOM 856 C CA . PRO A 1 111 ? -9.711 28.282 12.264 1.00 98.12 111 PRO A CA 1
ATOM 857 C C . PRO A 1 111 ? -9.375 27.505 13.552 1.00 98.12 111 PRO A C 1
ATOM 859 O O . PRO A 1 111 ? -9.431 26.270 13.559 1.00 98.12 111 PRO A O 1
ATOM 862 N N . PRO A 1 112 ? -9.062 28.189 14.672 1.00 98.31 112 PRO A N 1
ATOM 863 C CA . PRO A 1 112 ? -8.627 27.523 15.903 1.00 98.31 112 PRO A CA 1
ATOM 864 C C . PRO A 1 112 ? -9.589 26.449 16.431 1.00 98.31 112 PRO A C 1
ATOM 866 O O . PRO A 1 112 ? -9.141 25.456 16.989 1.00 98.31 112 PRO A O 1
ATOM 869 N N . ASN A 1 113 ? -10.900 26.614 16.225 1.00 97.25 113 ASN A N 1
ATOM 870 C CA . ASN A 1 113 ? -11.932 25.664 16.661 1.00 97.25 113 ASN A CA 1
ATOM 871 C C . ASN A 1 113 ? -11.972 24.349 15.855 1.00 97.25 113 ASN A C 1
ATOM 873 O O . ASN A 1 113 ? -12.613 23.398 16.295 1.00 97.25 113 ASN A O 1
ATOM 877 N N . ALA A 1 114 ? -11.308 24.288 14.698 1.00 98.25 114 ALA A N 1
ATOM 878 C CA . ALA A 1 114 ? -11.173 23.077 13.895 1.00 98.25 114 ALA A CA 1
ATOM 879 C C . ALA A 1 114 ? -9.867 22.315 14.189 1.00 98.25 114 ALA A C 1
ATOM 881 O O . ALA A 1 114 ? -9.724 21.168 13.763 1.00 98.25 114 ALA A O 1
ATOM 882 N N . LYS A 1 115 ? -8.930 22.922 14.933 1.00 98.38 115 LYS A N 1
ATOM 883 C CA . LYS A 1 115 ? -7.641 22.329 15.319 1.00 98.38 115 LYS A CA 1
ATOM 884 C C . LYS A 1 115 ? -7.743 21.663 16.693 1.00 98.38 115 LYS A C 1
ATOM 886 O O . LYS A 1 115 ? -8.380 22.192 17.596 1.00 98.38 115 LYS A O 1
ATOM 891 N N . GLY A 1 116 ? -7.076 20.521 16.871 1.00 97.44 116 GLY A N 1
ATOM 892 C CA . GLY A 1 116 ? -6.937 19.876 18.188 1.00 97.44 116 GLY A CA 1
ATOM 893 C C . GLY A 1 116 ? -8.239 19.333 18.790 1.00 97.44 116 GLY A C 1
ATOM 894 O O . GLY A 1 116 ? -8.313 19.129 19.999 1.00 97.44 116 GLY A O 1
ATOM 895 N N . GLN A 1 117 ? -9.264 19.103 17.966 1.00 98.56 117 GLN A N 1
ATOM 896 C CA . GLN A 1 117 ? -10.478 18.409 18.393 1.00 98.56 117 GLN A CA 1
ATOM 897 C C . GLN A 1 117 ? -10.162 16.945 18.739 1.00 98.56 117 GLN A C 1
ATOM 899 O O . GLN A 1 117 ? -9.237 16.353 18.179 1.00 98.56 117 GLN A O 1
ATOM 904 N N . ASN A 1 118 ? -10.932 16.364 19.664 1.00 98.62 118 ASN A N 1
ATOM 905 C CA . ASN A 1 118 ? -10.688 15.008 20.153 1.00 98.62 118 ASN A CA 1
ATOM 906 C C . ASN A 1 118 ? -11.975 14.208 20.388 1.00 98.62 118 ASN A C 1
ATOM 908 O O . ASN A 1 118 ? -12.214 13.707 21.486 1.00 98.62 118 ASN A O 1
ATOM 912 N N . ILE A 1 119 ? -12.843 14.150 19.375 1.00 98.75 119 ILE A N 1
ATOM 913 C CA . ILE A 1 119 ? -14.159 13.520 19.500 1.00 98.75 119 ILE A CA 1
ATOM 914 C C . ILE A 1 119 ? -14.121 12.086 18.966 1.00 98.75 119 ILE A C 1
ATOM 916 O O . ILE A 1 119 ? -14.014 11.867 17.757 1.00 98.75 119 ILE A O 1
ATOM 920 N N . THR A 1 120 ? -14.270 11.124 19.874 1.00 98.88 120 THR A N 1
ATOM 921 C CA . THR A 1 120 ? -14.525 9.709 19.577 1.00 98.88 120 THR A CA 1
ATOM 922 C C . THR A 1 120 ? -15.476 9.151 20.640 1.00 98.88 120 THR A C 1
ATOM 924 O O . THR A 1 120 ? -15.310 9.446 21.821 1.00 98.88 120 THR A O 1
ATOM 927 N N . SER A 1 121 ? -16.459 8.349 20.237 1.00 98.88 121 SER A N 1
ATOM 928 C CA . SER A 1 121 ? -17.285 7.516 21.114 1.00 98.88 121 SER A CA 1
ATOM 929 C C . SER A 1 121 ? -16.776 6.082 21.040 1.00 98.88 121 SER A C 1
ATOM 931 O O . SER A 1 121 ? -16.959 5.398 20.029 1.00 98.88 121 SER A O 1
ATOM 933 N N . THR A 1 122 ? -16.073 5.645 22.079 1.00 98.94 122 THR A N 1
ATOM 934 C CA . THR A 1 122 ? -15.276 4.418 22.035 1.00 98.94 122 THR A CA 1
ATOM 935 C C . THR A 1 122 ? -15.878 3.334 22.911 1.00 98.94 122 THR A C 1
ATOM 937 O O . THR A 1 122 ? -16.042 3.526 24.115 1.00 98.94 122 THR A O 1
ATOM 940 N N . LEU A 1 123 ? -16.135 2.158 22.336 1.00 98.94 123 LEU A N 1
ATOM 941 C CA . LEU A 1 123 ? -16.297 0.942 23.127 1.00 98.94 123 LEU A CA 1
ATOM 942 C C . LEU A 1 123 ? -14.911 0.366 23.418 1.00 98.94 123 LEU A C 1
ATOM 944 O O . LEU A 1 123 ? -14.209 -0.067 22.504 1.00 98.94 123 LEU A O 1
ATOM 948 N N . GLU A 1 124 ? -14.526 0.340 24.689 1.00 98.94 124 GLU A N 1
ATOM 949 C CA . GLU A 1 124 ? -13.277 -0.263 25.142 1.00 98.94 124 GLU A CA 1
ATOM 950 C C . GLU A 1 124 ? -13.550 -1.620 25.795 1.00 98.94 124 GLU A C 1
ATOM 952 O O . GLU A 1 124 ? -14.137 -1.705 26.873 1.00 98.94 124 GLU A O 1
ATOM 957 N N . ILE A 1 125 ? -13.071 -2.691 25.169 1.00 98.88 125 ILE A N 1
ATOM 958 C CA . ILE A 1 125 ? -12.952 -4.009 25.783 1.00 98.88 125 ILE A CA 1
ATOM 959 C C . ILE A 1 125 ? -11.567 -4.081 26.425 1.00 98.88 125 ILE A C 1
ATOM 961 O O . ILE A 1 125 ? -10.551 -4.045 25.728 1.00 98.88 125 ILE A O 1
ATOM 965 N N . ARG A 1 126 ? -11.512 -4.160 27.757 1.00 98.88 126 ARG A N 1
ATOM 966 C CA . ARG A 1 126 ? -10.243 -4.105 28.495 1.00 98.88 126 ARG A CA 1
ATOM 967 C C . ARG A 1 126 ? -9.940 -5.415 29.209 1.00 98.88 126 ARG A C 1
ATOM 969 O O . ARG A 1 126 ? -10.772 -5.914 29.969 1.00 98.88 126 ARG A O 1
ATOM 976 N N . GLU A 1 127 ? -8.728 -5.922 28.978 1.00 98.69 127 GLU A N 1
ATOM 977 C CA . GLU A 1 127 ? -8.137 -7.101 29.630 1.00 98.69 127 GLU A CA 1
ATOM 978 C C . GLU A 1 127 ? -9.047 -8.340 29.554 1.00 98.69 127 GLU A C 1
ATOM 980 O O . GLU A 1 127 ? -9.239 -9.069 30.527 1.00 98.69 127 GLU A O 1
ATOM 985 N N . CYS A 1 128 ? -9.662 -8.558 28.389 1.00 98.81 128 CYS A N 1
ATOM 986 C CA . CYS A 1 128 ? -10.549 -9.693 28.145 1.00 98.81 128 CYS A CA 1
ATOM 987 C C . CYS A 1 128 ? -9.909 -10.718 27.202 1.00 98.81 128 CYS A C 1
ATOM 989 O O . CYS A 1 128 ? -9.031 -10.400 26.398 1.00 98.81 128 CYS A O 1
ATOM 991 N N . ILE A 1 129 ? -10.385 -11.962 27.293 1.00 98.81 129 ILE A N 1
ATOM 992 C CA . ILE A 1 129 ? -9.911 -13.075 26.469 1.00 98.81 129 ILE A CA 1
ATOM 993 C C . ILE A 1 129 ? -11.090 -13.716 25.744 1.00 98.81 129 ILE A C 1
ATOM 995 O O . ILE A 1 129 ? -12.067 -14.099 26.384 1.00 98.81 129 ILE A O 1
ATOM 999 N N . GLY A 1 130 ? -10.985 -13.898 24.427 1.00 98.56 130 GLY A N 1
ATOM 1000 C CA . GLY A 1 130 ? -12.000 -14.606 23.641 1.00 98.56 130 GLY A CA 1
ATOM 1001 C C . GLY A 1 130 ? -13.349 -13.892 23.588 1.00 98.56 130 GLY A C 1
ATOM 1002 O O . GLY A 1 130 ? -14.382 -14.551 23.696 1.00 98.56 130 GLY A O 1
ATOM 1003 N N . VAL A 1 131 ? -13.331 -12.562 23.479 1.00 98.88 131 VAL A N 1
ATOM 1004 C CA . VAL A 1 131 ? -14.524 -11.731 23.278 1.00 98.88 131 VAL A CA 1
ATOM 1005 C C . VAL A 1 131 ? -14.623 -11.343 21.811 1.00 98.88 131 VAL A C 1
ATOM 1007 O O . VAL A 1 131 ? -13.637 -10.928 21.200 1.00 98.88 131 VAL A O 1
ATOM 1010 N N . GLU A 1 132 ? -15.820 -11.442 21.247 1.00 98.94 132 GLU A N 1
ATOM 1011 C CA . GLU A 1 132 ? -16.061 -11.046 19.862 1.00 98.94 132 GLU A CA 1
ATOM 1012 C C . GLU A 1 132 ? -17.087 -9.918 19.777 1.00 98.94 132 GLU A C 1
ATOM 1014 O O . GLU A 1 132 ? -18.184 -10.005 20.336 1.00 98.94 132 GLU A O 1
ATOM 1019 N N . VAL A 1 133 ? -16.741 -8.871 19.033 1.00 98.94 133 VAL A N 1
ATOM 1020 C CA . VAL A 1 133 ? -17.643 -7.776 18.677 1.00 98.94 133 VAL A CA 1
ATOM 1021 C C . VAL A 1 133 ? -18.064 -7.976 17.228 1.00 98.94 133 VAL A C 1
ATOM 1023 O O . VAL A 1 133 ? -17.229 -8.026 16.332 1.00 98.94 133 VAL A O 1
ATOM 1026 N N . HIS A 1 134 ? -19.365 -8.124 16.999 1.00 98.88 134 HIS A N 1
ATOM 1027 C CA . HIS A 1 134 ? -19.952 -8.463 15.705 1.00 98.88 134 HIS A CA 1
ATOM 1028 C C . HIS A 1 134 ? -20.865 -7.349 15.202 1.00 98.88 134 HIS A C 1
ATOM 1030 O O . HIS A 1 134 ? -21.723 -6.871 15.950 1.00 98.88 134 HIS A O 1
ATOM 1036 N N . ARG A 1 135 ? -20.778 -7.010 13.909 1.00 98.75 135 ARG A N 1
ATOM 1037 C CA . ARG A 1 135 ? -21.707 -6.068 13.244 1.00 98.75 135 ARG A CA 1
ATOM 1038 C C . ARG A 1 135 ? -21.805 -4.706 13.927 1.00 98.75 135 ARG A C 1
ATOM 1040 O O . ARG A 1 135 ? -22.874 -4.100 13.967 1.00 98.75 135 ARG A O 1
ATOM 1047 N N . ALA A 1 136 ? -20.698 -4.245 14.493 1.00 98.81 136 ALA A N 1
ATOM 1048 C CA . ALA A 1 136 ? -20.648 -2.950 15.145 1.00 98.81 136 ALA A CA 1
ATOM 1049 C C . ALA A 1 136 ? -20.678 -1.812 14.120 1.00 98.81 136 ALA A C 1
ATOM 1051 O O . ALA A 1 136 ? -20.121 -1.934 13.029 1.00 98.81 136 ALA A O 1
ATOM 1052 N N . SER A 1 137 ? -21.322 -0.710 14.478 1.00 98.88 137 SER A N 1
ATOM 1053 C CA . SER A 1 137 ? -21.447 0.496 13.659 1.00 98.88 137 SER A CA 1
ATOM 1054 C C . SER A 1 137 ? -21.389 1.737 14.562 1.00 98.88 137 SER A C 1
ATOM 1056 O O . SER A 1 137 ? -21.152 1.623 15.766 1.00 98.88 137 SER A O 1
ATOM 1058 N N . GLY A 1 138 ? -21.560 2.931 14.003 1.00 98.75 138 GLY A N 1
ATOM 1059 C CA . GLY A 1 138 ? -21.539 4.155 14.799 1.00 98.75 138 GLY A CA 1
ATOM 1060 C C . GLY A 1 138 ? -21.177 5.423 14.036 1.00 98.75 138 GLY A C 1
ATOM 1061 O O . GLY A 1 138 ? -20.834 5.380 12.852 1.00 98.75 138 GLY A O 1
ATOM 1062 N N . LEU A 1 139 ? -21.246 6.553 14.739 1.00 98.88 139 LEU A N 1
ATOM 1063 C CA . LEU A 1 139 ? -20.926 7.895 14.250 1.00 98.88 139 LEU A CA 1
ATOM 1064 C C . LEU A 1 139 ? -19.910 8.558 15.181 1.00 98.88 139 LEU A C 1
ATOM 1066 O O . LEU A 1 139 ? -20.171 8.704 16.374 1.00 98.88 139 LEU A O 1
ATOM 1070 N N . MET A 1 140 ? -18.765 8.965 14.623 1.00 98.81 140 MET A N 1
ATOM 1071 C CA . MET A 1 140 ? -17.566 9.329 15.389 1.00 98.81 140 MET A CA 1
ATOM 1072 C C . MET A 1 140 ? -17.143 8.192 16.334 1.00 98.81 140 MET A C 1
ATOM 1074 O O . MET A 1 140 ? -16.801 8.422 17.489 1.00 98.81 140 MET A O 1
ATOM 1078 N N . ALA A 1 141 ? -17.223 6.951 15.852 1.00 98.81 141 ALA A N 1
ATOM 1079 C CA . ALA A 1 141 ? -17.088 5.743 16.660 1.00 98.81 141 ALA A CA 1
ATOM 1080 C C . ALA A 1 141 ? -15.659 5.180 16.685 1.00 98.81 141 ALA A C 1
ATOM 1082 O O . ALA A 1 141 ? -14.918 5.302 15.707 1.00 98.81 141 ALA A O 1
ATOM 1083 N N . GLY A 1 142 ? -15.319 4.504 17.785 1.00 98.88 142 GLY A N 1
ATOM 1084 C CA . GLY A 1 142 ? -14.091 3.728 17.958 1.00 98.88 142 GLY A CA 1
ATOM 1085 C C . GLY A 1 142 ? -14.331 2.414 18.713 1.00 98.88 142 GLY A C 1
ATOM 1086 O O . GLY A 1 142 ? -15.247 2.295 19.529 1.00 98.88 142 GLY A O 1
ATOM 1087 N N . PHE A 1 143 ? -13.492 1.417 18.445 1.00 98.94 143 PHE A N 1
ATOM 1088 C CA . PHE A 1 143 ? -13.525 0.090 19.056 1.00 98.94 143 PHE A CA 1
ATOM 1089 C C . PHE A 1 143 ? -12.113 -0.295 19.481 1.00 98.94 143 PHE A C 1
ATOM 1091 O O . PHE A 1 143 ? -11.240 -0.561 18.652 1.00 98.94 143 PHE A O 1
ATOM 1098 N N . LEU A 1 144 ? -11.889 -0.308 20.790 1.00 98.94 144 LEU A N 1
ATOM 1099 C CA . LEU A 1 144 ? -10.583 -0.537 21.388 1.00 98.94 144 LEU A CA 1
ATOM 1100 C C . LEU A 1 144 ? -10.576 -1.856 22.154 1.00 98.94 144 LEU A C 1
ATOM 1102 O O . LEU A 1 144 ? -11.376 -2.069 23.058 1.00 98.94 144 LEU A O 1
ATOM 1106 N N . PHE A 1 145 ? -9.610 -2.704 21.839 1.00 98.94 145 PHE A N 1
ATOM 1107 C CA . PHE A 1 145 ? -9.289 -3.918 22.570 1.00 98.94 145 PHE A CA 1
ATOM 1108 C C . PHE A 1 145 ? -7.939 -3.714 23.254 1.00 98.94 145 PHE A C 1
ATOM 1110 O O . PHE A 1 145 ? -6.885 -3.897 22.643 1.00 98.94 145 PHE A O 1
ATOM 1117 N N . ARG A 1 146 ? -7.973 -3.298 24.521 1.00 98.94 146 ARG A N 1
ATOM 1118 C CA . ARG A 1 146 ? -6.775 -2.988 25.310 1.00 98.94 146 ARG A CA 1
ATOM 1119 C C . ARG A 1 146 ? -6.378 -4.183 26.170 1.00 98.94 146 ARG A C 1
ATOM 1121 O O . ARG A 1 146 ? -7.196 -4.670 26.950 1.00 98.94 146 ARG A O 1
ATOM 1128 N N . GLY A 1 147 ? -5.143 -4.664 26.036 1.00 98.62 147 GLY A N 1
ATOM 1129 C CA . GLY A 1 147 ? -4.622 -5.822 26.776 1.00 98.62 147 GLY A CA 1
ATOM 1130 C C . GLY A 1 147 ? -5.390 -7.122 26.502 1.00 98.62 147 GLY A C 1
ATOM 1131 O O . GLY A 1 147 ? -5.475 -7.993 27.366 1.00 98.62 147 GLY A O 1
ATOM 1132 N N . CYS A 1 148 ? -6.022 -7.230 25.332 1.00 98.81 148 CYS A N 1
ATOM 1133 C CA . CYS A 1 148 ? -6.885 -8.353 24.977 1.00 98.81 148 CYS A CA 1
ATOM 1134 C C . CYS A 1 148 ? -6.136 -9.453 24.217 1.00 98.81 148 CYS A C 1
ATOM 1136 O O . CYS A 1 148 ? -5.139 -9.185 23.543 1.00 98.81 148 CYS A O 1
ATOM 1138 N N . HIS A 1 149 ? -6.662 -10.679 24.295 1.00 98.88 149 HIS A N 1
ATOM 1139 C CA . HIS A 1 149 ? -6.151 -11.845 23.568 1.00 98.88 149 HIS A CA 1
ATOM 1140 C C . HIS A 1 149 ? -7.304 -12.685 23.014 1.00 98.88 149 HIS A C 1
ATOM 1142 O O . HIS A 1 149 ? -8.350 -12.825 23.647 1.00 98.88 149 HIS A O 1
ATOM 1148 N N . PHE A 1 150 ? -7.111 -13.306 21.855 1.00 98.81 150 PHE A N 1
ATOM 1149 C CA . PHE A 1 150 ? -8.110 -14.139 21.180 1.00 98.81 150 PHE A CA 1
ATOM 1150 C C . PHE A 1 150 ? -9.427 -13.402 20.873 1.00 98.81 150 PHE A C 1
ATOM 1152 O O . PHE A 1 150 ? -10.476 -14.036 20.723 1.00 98.81 150 PHE A O 1
ATOM 1159 N N . CYS A 1 151 ? -9.387 -12.068 20.808 1.00 98.81 151 CYS A N 1
ATOM 1160 C CA . CYS A 1 151 ? -10.551 -11.222 20.580 1.00 98.81 151 CYS A CA 1
ATOM 1161 C C . CYS A 1 151 ? -10.717 -10.893 19.096 1.00 98.81 151 CYS A C 1
ATOM 1163 O O . CYS A 1 151 ? -9.749 -10.820 18.345 1.00 98.81 151 CYS A O 1
ATOM 1165 N N . LYS A 1 152 ? -11.954 -10.679 18.651 1.00 98.94 152 LYS A N 1
ATOM 1166 C CA . LYS A 1 152 ? -12.221 -10.411 17.232 1.00 98.94 152 LYS A CA 1
ATOM 1167 C C . LYS A 1 152 ? -13.183 -9.256 17.049 1.00 98.94 152 LYS A C 1
ATOM 1169 O O . LYS A 1 152 ? -14.195 -9.168 17.743 1.00 98.94 152 LYS A O 1
ATOM 1174 N N . MET A 1 153 ? -12.884 -8.426 16.063 1.00 98.94 153 MET A N 1
ATOM 1175 C CA . MET A 1 153 ? -13.832 -7.512 15.449 1.00 98.94 153 MET A CA 1
ATOM 1176 C C . MET A 1 153 ? -14.315 -8.154 14.148 1.00 98.94 153 MET A C 1
ATOM 1178 O O . MET A 1 153 ? -13.528 -8.334 13.221 1.00 98.94 153 MET A O 1
ATOM 1182 N N . VAL A 1 154 ? -15.583 -8.554 14.101 1.00 98.88 154 VAL A N 1
ATOM 1183 C CA . VAL A 1 154 ? -16.142 -9.387 13.028 1.00 98.88 154 VAL A CA 1
ATOM 1184 C C . VAL A 1 154 ? -17.274 -8.655 12.320 1.00 98.88 154 VAL A C 1
ATOM 1186 O O . VAL A 1 154 ? -18.182 -8.122 12.964 1.00 98.88 154 VAL A O 1
ATOM 1189 N N . ASP A 1 155 ? -17.236 -8.646 10.990 1.00 98.75 155 ASP A N 1
ATOM 1190 C CA . ASP A 1 155 ? -18.270 -8.067 10.130 1.00 98.75 155 ASP A CA 1
ATOM 1191 C C . ASP A 1 155 ? -18.644 -6.634 10.532 1.00 98.75 155 ASP A C 1
ATOM 1193 O O . ASP A 1 155 ? -19.825 -6.299 10.628 1.00 98.75 155 ASP A O 1
ATOM 1197 N N . ALA A 1 156 ? -17.647 -5.784 10.814 1.00 98.81 156 ALA A N 1
ATOM 1198 C CA . ALA A 1 156 ? -17.871 -4.373 11.129 1.00 98.81 156 ALA A CA 1
ATOM 1199 C C . ALA A 1 156 ? -18.820 -3.737 10.095 1.00 98.81 156 ALA A C 1
ATOM 1201 O O . ALA A 1 156 ? -18.565 -3.762 8.888 1.00 98.81 156 ALA A O 1
ATOM 1202 N N . ASN A 1 157 ? -19.938 -3.186 10.564 1.00 98.81 157 ASN A N 1
ATOM 1203 C CA . ASN A 1 157 ? -21.027 -2.698 9.726 1.00 98.81 157 ASN A CA 1
ATOM 1204 C C . ASN A 1 157 ? -20.861 -1.201 9.445 1.00 98.81 157 ASN A C 1
ATOM 1206 O O . ASN A 1 157 ? -21.679 -0.365 9.835 1.00 98.81 157 ASN A O 1
ATOM 1210 N N . ASN A 1 158 ? -19.745 -0.881 8.793 1.00 98.88 158 ASN A N 1
ATOM 1211 C CA . ASN A 1 158 ? -19.400 0.450 8.312 1.00 98.88 158 ASN A CA 1
ATOM 1212 C C . ASN A 1 158 ? -19.514 1.579 9.361 1.00 98.88 158 ASN A C 1
ATOM 1214 O O . ASN A 1 158 ? -20.187 2.576 9.087 1.00 98.88 158 ASN A O 1
ATOM 1218 N N . PRO A 1 159 ? -18.886 1.468 10.550 1.00 98.88 159 PRO A N 1
ATOM 1219 C CA . PRO A 1 159 ? -18.803 2.603 11.464 1.00 98.88 159 PRO A CA 1
ATOM 1220 C C . PRO A 1 159 ? -18.105 3.793 10.786 1.00 98.88 159 PRO A C 1
ATOM 1222 O O . PRO A 1 159 ? -17.109 3.621 10.076 1.00 98.88 159 PRO A O 1
ATOM 1225 N N . SER A 1 160 ? -18.633 4.996 11.026 1.00 98.88 160 SER A N 1
ATOM 1226 C CA . SER A 1 160 ? -17.999 6.261 10.654 1.00 98.88 160 SER A CA 1
ATOM 1227 C C . SER A 1 160 ? -17.055 6.684 11.775 1.00 98.88 160 SER A C 1
ATOM 1229 O O . SER A 1 160 ? -17.512 7.000 12.877 1.00 98.88 160 SER A O 1
ATOM 1231 N N . GLY A 1 161 ? -15.753 6.674 11.499 1.00 98.75 161 GLY A N 1
ATOM 1232 C CA . GLY A 1 161 ? -14.710 6.881 12.504 1.00 98.75 161 GLY A CA 1
ATOM 1233 C C . GLY A 1 161 ? -14.692 8.268 13.151 1.00 98.75 161 GLY A C 1
ATOM 1234 O O . GLY A 1 161 ? -15.112 9.254 12.542 1.00 98.75 161 GLY A O 1
ATOM 1235 N N . GLY A 1 162 ? -14.189 8.318 14.388 1.00 98.56 162 GLY A N 1
ATOM 1236 C CA . GLY A 1 162 ? -13.911 9.542 15.147 1.00 98.56 162 GLY A CA 1
ATOM 1237 C C . GLY A 1 162 ? -12.480 10.059 14.976 1.00 98.56 162 GLY A C 1
ATOM 1238 O O . GLY A 1 162 ? -11.888 9.948 13.901 1.00 98.56 162 GLY A O 1
ATOM 1239 N N . LYS A 1 163 ? -11.924 10.638 16.045 1.00 98.88 163 LYS A N 1
ATOM 1240 C CA . LYS A 1 163 ? -10.549 11.158 16.082 1.00 98.88 163 LYS A CA 1
ATOM 1241 C C . LYS A 1 163 ? -9.493 10.048 16.182 1.00 98.88 163 LYS A C 1
ATOM 1243 O O . LYS A 1 163 ? -8.382 10.213 15.669 1.00 98.88 163 LYS A O 1
ATOM 1248 N N . ASP A 1 164 ? -9.819 8.970 16.884 1.00 97.94 164 ASP A N 1
ATOM 1249 C CA . ASP A 1 164 ? -8.925 7.833 17.119 1.00 97.94 164 ASP A CA 1
ATOM 1250 C C . ASP A 1 164 ? -9.103 6.743 16.055 1.00 97.94 164 ASP A C 1
ATOM 1252 O O . ASP A 1 164 ? -9.967 6.836 15.179 1.00 97.94 164 ASP A O 1
ATOM 1256 N N . GLY A 1 165 ? -8.267 5.702 16.121 1.00 97.56 165 GLY A N 1
ATOM 1257 C CA . GLY A 1 165 ? -8.367 4.568 15.207 1.00 97.56 165 GLY A CA 1
ATOM 1258 C C . GLY A 1 165 ? -9.673 3.812 15.406 1.00 97.56 165 GLY A C 1
ATOM 1259 O O . GLY A 1 165 ? -10.070 3.539 16.541 1.00 97.56 165 GLY A O 1
ATOM 1260 N N . ILE A 1 166 ? -10.336 3.462 14.303 1.00 98.88 166 ILE A N 1
ATOM 1261 C CA . ILE A 1 166 ? -11.691 2.895 14.356 1.00 98.88 166 ILE A CA 1
ATOM 1262 C C . ILE A 1 166 ? -11.672 1.527 15.035 1.00 98.88 166 ILE A C 1
ATOM 1264 O O . ILE A 1 166 ? -12.518 1.259 15.881 1.00 98.88 166 ILE A O 1
ATOM 1268 N N . ILE A 1 167 ? -10.711 0.670 14.692 1.00 98.94 167 ILE A N 1
ATOM 1269 C CA . ILE A 1 167 ? -10.511 -0.642 15.310 1.00 98.94 167 ILE A CA 1
ATOM 1270 C C . ILE A 1 167 ? -9.059 -0.737 15.766 1.00 98.94 167 ILE A C 1
ATOM 1272 O O . ILE A 1 167 ? -8.141 -0.661 14.951 1.00 98.94 167 ILE A O 1
ATOM 1276 N N . THR A 1 168 ? -8.846 -0.916 17.066 1.00 99.00 168 THR A N 1
ATOM 1277 C CA . THR A 1 168 ? -7.505 -0.933 17.660 1.00 99.00 168 THR A CA 1
ATOM 1278 C C . THR A 1 168 ? -7.319 -2.144 18.563 1.00 99.00 168 THR A C 1
ATOM 1280 O O . THR A 1 168 ? -8.082 -2.324 19.511 1.00 99.00 168 THR A O 1
ATOM 1283 N N . PHE A 1 169 ? -6.265 -2.923 18.319 1.00 98.94 169 PHE A N 1
ATOM 1284 C CA . PHE A 1 169 ? -5.747 -3.916 19.262 1.00 98.94 169 PHE A CA 1
ATOM 1285 C C . PHE A 1 169 ? -4.440 -3.399 19.863 1.00 98.94 169 PHE A C 1
ATOM 1287 O O . PHE A 1 169 ? -3.423 -3.311 19.175 1.00 98.94 169 PHE A O 1
ATOM 1294 N N . GLU A 1 170 ? -4.479 -3.023 21.139 1.00 98.88 170 GLU A N 1
ATOM 1295 C CA . GLU A 1 170 ? -3.360 -2.394 21.841 1.00 98.88 170 GLU A CA 1
ATOM 1296 C C . GLU A 1 170 ? -2.909 -3.263 23.016 1.00 98.88 170 GLU A C 1
ATOM 1298 O O . GLU A 1 170 ? -3.683 -3.530 23.936 1.00 98.88 170 GLU A O 1
ATOM 1303 N N . ASN A 1 171 ? -1.655 -3.717 22.971 1.00 98.88 171 ASN A N 1
ATOM 1304 C CA . ASN A 1 171 ? -1.065 -4.629 23.952 1.00 98.88 171 ASN A CA 1
ATOM 1305 C C . ASN A 1 171 ? 0.299 -4.123 24.456 1.00 98.88 171 ASN A C 1
ATOM 1307 O O . ASN A 1 171 ? 1.233 -4.904 24.655 1.00 98.88 171 ASN A O 1
ATOM 1311 N N . LEU A 1 172 ? 0.444 -2.807 24.655 1.00 98.62 172 LEU A N 1
ATOM 1312 C CA . LEU A 1 172 ? 1.682 -2.196 25.159 1.00 98.62 172 LEU A CA 1
ATOM 1313 C C . LEU A 1 172 ? 2.026 -2.708 26.564 1.00 98.62 172 LEU A C 1
ATOM 1315 O O . LEU A 1 172 ? 3.195 -2.839 26.918 1.00 98.62 172 LEU A O 1
ATOM 1319 N N . SER A 1 173 ? 1.002 -3.028 27.356 1.00 97.50 173 SER A N 1
ATOM 1320 C CA . SER A 1 173 ? 1.134 -3.619 28.689 1.00 97.50 173 SER A CA 1
ATOM 1321 C C . SER A 1 173 ? 0.751 -5.099 28.693 1.00 97.50 173 SER A C 1
ATOM 1323 O O . SER A 1 173 ? -0.131 -5.521 27.948 1.00 97.50 173 SER A O 1
ATOM 1325 N N . GLY A 1 174 ? 1.378 -5.874 29.582 1.00 98.06 174 GLY A N 1
ATOM 1326 C CA . GLY A 1 174 ? 1.156 -7.316 29.702 1.00 98.06 174 GLY A CA 1
ATOM 1327 C C . GLY A 1 174 ? 1.828 -8.128 28.591 1.00 98.06 174 GLY A C 1
ATOM 1328 O O . GLY A 1 174 ? 2.859 -7.732 28.032 1.00 98.06 174 GLY A O 1
ATOM 1329 N N . ASP A 1 175 ? 1.251 -9.286 28.290 1.00 98.50 175 ASP A N 1
ATOM 1330 C CA . ASP A 1 175 ? 1.724 -10.161 27.218 1.00 98.50 175 ASP A CA 1
ATOM 1331 C C . ASP A 1 175 ? 1.540 -9.512 25.837 1.00 98.50 175 ASP A C 1
ATOM 1333 O O . ASP A 1 175 ? 0.740 -8.591 25.653 1.00 98.50 175 ASP A O 1
ATOM 1337 N N . TRP A 1 176 ? 2.319 -9.979 24.859 1.00 98.81 176 TRP A N 1
ATOM 1338 C CA . TRP A 1 176 ? 2.109 -9.602 23.463 1.00 98.81 176 TRP A CA 1
ATOM 1339 C C . TRP A 1 176 ? 0.733 -10.085 23.006 1.00 98.81 176 TRP A C 1
ATOM 1341 O O . TRP A 1 176 ? 0.387 -11.252 23.199 1.00 98.81 176 TRP A O 1
ATOM 1351 N N . GLY A 1 177 ? -0.025 -9.203 22.354 1.00 98.81 177 GLY A N 1
ATOM 1352 C CA . GLY A 1 177 ? -1.350 -9.543 21.849 1.00 98.81 177 GLY A CA 1
ATOM 1353 C C . GLY A 1 177 ? -1.287 -10.690 20.843 1.00 98.81 177 GLY A C 1
ATOM 1354 O O . GLY A 1 177 ? -0.407 -10.731 19.985 1.00 98.81 177 GLY A O 1
ATOM 1355 N N . LYS A 1 178 ? -2.216 -11.637 20.955 1.00 98.88 178 LYS A N 1
ATOM 1356 C CA . LYS A 1 178 ? -2.279 -12.837 20.115 1.00 98.88 178 LYS A CA 1
ATOM 1357 C C . LYS A 1 178 ? -3.719 -13.308 19.978 1.00 98.88 178 LYS A C 1
ATOM 1359 O O . LYS A 1 178 ? -4.517 -13.105 20.889 1.00 98.88 178 LYS A O 1
ATOM 1364 N N . GLY A 1 179 ? -4.056 -13.911 18.845 1.00 98.75 179 GLY A N 1
ATOM 1365 C CA . GLY A 1 179 ? -5.405 -14.338 18.470 1.00 98.75 179 GLY A CA 1
ATOM 1366 C C . GLY A 1 179 ? -6.351 -13.177 18.159 1.00 98.75 179 GLY A C 1
ATOM 1367 O O . GLY A 1 179 ? -7.568 -13.361 18.143 1.00 98.75 179 GLY A O 1
ATOM 1368 N N . ASN A 1 180 ? -5.801 -11.978 17.970 1.00 98.94 180 ASN A N 1
ATOM 1369 C CA . ASN A 1 180 ? -6.554 -10.749 17.776 1.00 98.94 180 ASN A CA 1
ATOM 1370 C C . ASN A 1 180 ? -6.765 -10.476 16.286 1.00 98.94 180 ASN A C 1
ATOM 1372 O O . ASN A 1 180 ? -5.786 -10.383 15.542 1.00 98.94 180 ASN A O 1
ATOM 1376 N N . TYR A 1 181 ? -8.021 -10.336 15.854 1.00 98.94 181 TYR A N 1
ATOM 1377 C CA . TYR A 1 181 ? -8.338 -10.176 14.433 1.00 98.94 181 TYR A CA 1
ATOM 1378 C C . TYR A 1 181 ? -9.365 -9.101 14.112 1.00 98.94 181 TYR A C 1
ATOM 1380 O O . TYR A 1 181 ? -10.323 -8.878 14.855 1.00 98.94 181 TYR A O 1
ATOM 1388 N N . VAL A 1 182 ? -9.227 -8.563 12.902 1.00 98.94 182 VAL A N 1
ATOM 1389 C CA . VAL A 1 182 ? -10.329 -7.989 12.127 1.00 98.94 182 VAL A CA 1
ATOM 1390 C C . VAL A 1 182 ? -10.709 -8.982 11.029 1.00 98.94 182 VAL A C 1
ATOM 1392 O O . VAL A 1 182 ? -9.870 -9.322 10.197 1.00 98.94 182 VAL A O 1
ATOM 1395 N N . ILE A 1 183 ? -11.955 -9.461 11.036 1.00 98.81 183 ILE A N 1
ATOM 1396 C CA . ILE A 1 183 ? -12.463 -10.441 10.065 1.00 98.81 183 ILE A CA 1
ATOM 1397 C C . ILE A 1 183 ? -13.703 -9.882 9.373 1.00 98.81 183 ILE A C 1
ATOM 1399 O O . ILE A 1 183 ? -14.717 -9.638 10.028 1.00 98.81 183 ILE A O 1
ATOM 1403 N N . GLY A 1 184 ? -13.646 -9.734 8.052 1.00 98.19 184 GLY A N 1
ATOM 1404 C CA . GLY A 1 184 ? -14.781 -9.248 7.274 1.00 98.19 184 GLY A CA 1
ATOM 1405 C C . GLY A 1 184 ? -15.131 -7.784 7.556 1.00 98.19 184 GLY A C 1
ATOM 1406 O O . GLY A 1 184 ? -14.432 -7.055 8.263 1.00 98.19 184 GLY A O 1
ATOM 1407 N N . GLY A 1 185 ? -16.274 -7.357 7.023 1.00 98.75 185 GLY A N 1
ATOM 1408 C CA . GLY A 1 185 ? -16.819 -6.025 7.264 1.00 98.75 185 GLY A CA 1
ATOM 1409 C C . GLY A 1 185 ? -15.989 -4.881 6.682 1.00 98.75 185 GLY A C 1
ATOM 1410 O O . GLY A 1 185 ? -15.098 -5.058 5.849 1.00 98.75 185 GLY A O 1
ATOM 1411 N N . ARG A 1 186 ? -16.339 -3.663 7.096 1.00 98.94 186 ARG A N 1
ATOM 1412 C CA . ARG A 1 186 ? -15.753 -2.428 6.574 1.00 98.94 186 ARG A CA 1
ATOM 1413 C C . ARG A 1 186 ? -15.832 -1.265 7.553 1.00 98.94 186 ARG A C 1
ATOM 1415 O O . ARG A 1 186 ? -16.668 -1.286 8.452 1.00 98.94 186 ARG A O 1
ATOM 1422 N N . THR A 1 187 ? -15.038 -0.226 7.319 1.00 98.94 187 THR A N 1
ATOM 1423 C CA . THR A 1 187 ? -15.101 1.080 8.005 1.00 98.94 187 THR A CA 1
ATOM 1424 C C . THR A 1 187 ? -15.146 2.230 6.997 1.00 98.94 187 THR A C 1
ATOM 1426 O O . THR A 1 187 ? -14.839 2.043 5.817 1.00 98.94 187 THR A O 1
ATOM 1429 N N . SER A 1 188 ? -15.541 3.426 7.447 1.00 98.94 188 SER A N 1
ATOM 1430 C CA . SER A 1 188 ? -15.429 4.656 6.653 1.00 98.94 188 SER A CA 1
ATOM 1431 C C . SER A 1 188 ? -14.925 5.834 7.493 1.00 98.94 188 SER A C 1
ATOM 1433 O O . SER A 1 188 ? -15.283 5.952 8.667 1.00 98.94 188 SER A O 1
ATOM 1435 N N . TYR A 1 189 ? -14.186 6.754 6.869 1.00 98.75 189 TYR A N 1
ATOM 1436 C CA . TYR A 1 189 ? -13.693 7.992 7.492 1.00 98.75 189 TYR A CA 1
ATOM 1437 C C . TYR A 1 189 ? -12.703 7.726 8.644 1.00 98.75 189 TYR A C 1
ATOM 1439 O O . TYR A 1 189 ? -11.849 6.848 8.536 1.00 98.75 189 TYR A O 1
ATOM 1447 N N . GLY A 1 190 ? -12.818 8.478 9.744 1.00 98.19 190 GLY A N 1
ATOM 1448 C CA . GLY A 1 190 ? -11.866 8.470 10.853 1.00 98.19 190 GLY A CA 1
ATOM 1449 C C . GLY A 1 190 ? -10.659 9.355 10.565 1.00 98.19 190 GLY A C 1
ATOM 1450 O O . GLY A 1 190 ? -10.156 9.385 9.449 1.00 98.19 190 GLY A O 1
ATOM 1451 N N . SER A 1 191 ? -10.203 10.103 11.563 1.00 98.88 191 SER A N 1
ATOM 1452 C CA . SER A 1 191 ? -9.088 11.043 11.397 1.00 98.88 191 SER A CA 1
ATOM 1453 C C . SER A 1 191 ? -7.731 10.374 11.216 1.00 98.88 191 SER A C 1
ATOM 1455 O O . SER A 1 191 ? -6.808 11.004 10.717 1.00 98.88 191 SER A O 1
ATOM 1457 N N . VAL A 1 192 ? -7.604 9.126 11.657 1.00 98.69 192 VAL A N 1
ATOM 1458 C CA . VAL A 1 192 ? -6.360 8.350 11.632 1.00 98.69 192 VAL A CA 1
ATOM 1459 C C . VAL A 1 192 ? -6.600 7.035 10.881 1.00 98.69 192 VAL A C 1
ATOM 1461 O O . VAL A 1 192 ? -7.360 7.003 9.909 1.00 98.69 192 VAL A O 1
ATOM 1464 N N . SER A 1 193 ? -5.945 5.949 11.290 1.00 98.88 193 SER A N 1
ATOM 1465 C CA . SER A 1 193 ? -6.045 4.656 10.619 1.00 98.88 193 SER A CA 1
ATOM 1466 C C . SER A 1 193 ? -7.332 3.882 10.945 1.00 98.88 193 SER A C 1
ATOM 1468 O O . SER A 1 193 ? -7.870 3.968 12.049 1.00 98.88 193 SER A O 1
ATOM 1470 N N . SER A 1 194 ? -7.829 3.084 9.993 1.00 98.88 194 SER A N 1
ATOM 1471 C CA . SER A 1 194 ? -9.064 2.302 10.182 1.00 98.88 194 SER A CA 1
ATOM 1472 C C . SER A 1 194 ? -8.877 1.078 11.084 1.00 98.88 194 SER A C 1
ATOM 1474 O O . SER A 1 194 ? -9.618 0.924 12.053 1.00 98.88 194 SER A O 1
ATOM 1476 N N . ALA A 1 195 ? -7.895 0.222 10.796 1.00 98.94 195 ALA A N 1
ATOM 1477 C CA . ALA A 1 195 ? -7.552 -0.930 11.630 1.00 98.94 195 ALA A CA 1
ATOM 1478 C C . ALA A 1 195 ? -6.074 -0.877 12.018 1.00 98.94 195 ALA A C 1
ATOM 1480 O O . ALA A 1 195 ? -5.218 -0.723 11.146 1.00 98.94 195 ALA A O 1
ATOM 1481 N N . GLN A 1 196 ? -5.768 -1.011 13.308 1.00 98.94 196 GLN A N 1
ATOM 1482 C CA . GLN A 1 196 ? -4.397 -0.869 13.788 1.00 98.94 196 GLN A CA 1
ATOM 1483 C C . GLN A 1 196 ? -4.019 -1.804 14.939 1.00 98.94 196 GLN A C 1
ATOM 1485 O O . GLN A 1 196 ? -4.845 -2.149 15.789 1.00 98.94 196 GLN A O 1
ATOM 1490 N N . PHE A 1 197 ? -2.739 -2.179 14.961 1.00 98.94 197 PHE A N 1
ATOM 1491 C CA . PHE A 1 197 ? -2.162 -3.118 15.922 1.00 98.94 197 PHE A CA 1
ATOM 1492 C C . PHE A 1 197 ?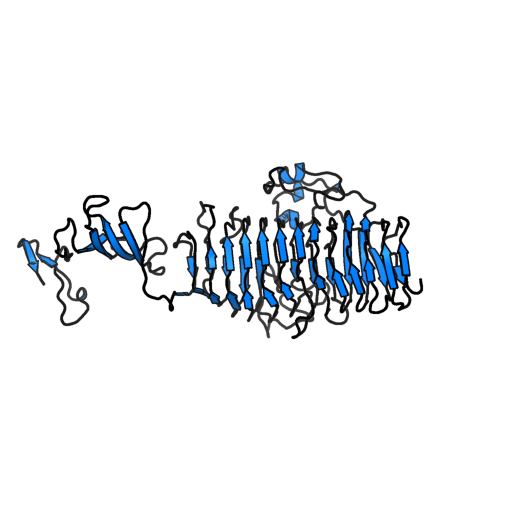 -0.935 -2.519 16.603 1.00 98.94 197 PHE A C 1
ATOM 1494 O O . PHE A 1 197 ? -0.081 -1.914 15.948 1.00 98.94 197 PHE A O 1
ATOM 1501 N N . LEU A 1 198 ? -0.853 -2.712 17.919 1.00 98.94 198 LEU A N 1
ATOM 1502 C CA . LEU A 1 198 ? 0.284 -2.310 18.736 1.00 98.94 198 LEU A CA 1
ATOM 1503 C C . LEU A 1 198 ? 0.723 -3.487 19.603 1.00 98.94 198 LEU A C 1
ATOM 1505 O O . LEU A 1 198 ? -0.071 -3.988 20.404 1.00 98.94 198 LEU A O 1
ATOM 1509 N N . ARG A 1 199 ? 1.981 -3.917 19.459 1.00 98.88 199 ARG A N 1
ATOM 1510 C CA . ARG A 1 199 ? 2.595 -4.993 20.255 1.00 98.88 199 ARG A CA 1
ATOM 1511 C C . ARG A 1 199 ? 1.821 -6.317 20.199 1.00 98.88 199 ARG A C 1
ATOM 1513 O O . ARG A 1 199 ? 1.582 -6.978 21.211 1.00 98.88 199 ARG A O 1
ATOM 1520 N N . ASN A 1 200 ? 1.415 -6.711 18.992 1.00 98.94 200 ASN A N 1
ATOM 1521 C CA . ASN A 1 200 ? 0.801 -8.011 18.718 1.00 98.94 200 ASN A CA 1
ATOM 1522 C C . ASN A 1 200 ? 1.798 -8.951 18.020 1.00 98.94 200 ASN A C 1
ATOM 1524 O O . ASN A 1 200 ? 2.483 -8.568 17.072 1.00 98.94 200 ASN A O 1
ATOM 1528 N N . ASN A 1 201 ? 1.877 -10.198 18.487 1.00 98.94 201 ASN A N 1
ATOM 1529 C CA . ASN A 1 201 ? 2.686 -11.252 17.887 1.00 98.94 201 ASN A CA 1
ATOM 1530 C C . ASN A 1 201 ? 1.845 -12.522 17.709 1.00 98.94 201 ASN A C 1
ATOM 1532 O O . ASN A 1 201 ? 1.567 -13.240 18.671 1.00 98.94 201 ASN A O 1
ATOM 1536 N N . GLY A 1 202 ? 1.484 -12.824 16.461 1.00 98.88 202 GLY A N 1
ATOM 1537 C CA . GLY A 1 202 ? 0.662 -13.990 16.120 1.00 98.88 202 GLY A CA 1
ATOM 1538 C C . GLY A 1 202 ? 1.348 -15.345 16.336 1.00 98.88 202 GLY A C 1
ATOM 1539 O O . GLY A 1 202 ? 0.693 -16.377 16.235 1.00 98.88 202 GLY A O 1
ATOM 1540 N N . GLY A 1 203 ? 2.651 -15.368 16.638 1.00 98.56 203 GLY A N 1
ATOM 1541 C CA . GLY A 1 203 ? 3.445 -16.595 16.710 1.00 98.56 203 GLY A CA 1
ATOM 1542 C C . GLY A 1 203 ? 3.594 -17.304 15.356 1.00 98.56 203 GLY A C 1
ATOM 1543 O O . GLY A 1 203 ? 3.176 -16.812 14.306 1.00 98.56 203 GLY A O 1
ATOM 1544 N N . PHE A 1 204 ? 4.230 -18.475 15.339 1.00 97.62 204 PHE A N 1
ATOM 1545 C CA . PHE A 1 204 ? 4.454 -19.214 14.089 1.00 97.62 204 PHE A CA 1
ATOM 1546 C C . PHE A 1 204 ? 3.160 -19.647 13.396 1.00 97.62 204 PHE A C 1
ATOM 1548 O O . PHE A 1 204 ? 3.116 -19.733 12.174 1.00 97.62 204 PHE A O 1
ATOM 1555 N N . GLU A 1 205 ? 2.095 -19.838 14.165 1.00 98.25 205 GLU A N 1
ATOM 1556 C CA . GLU A 1 205 ? 0.758 -20.174 13.680 1.00 98.25 205 GLU A CA 1
ATOM 1557 C C . GLU A 1 205 ? 0.050 -19.025 12.949 1.00 98.25 205 GLU A C 1
ATOM 1559 O O . GLU A 1 205 ? -1.007 -19.244 12.362 1.00 98.25 205 GLU A O 1
ATOM 1564 N N . ARG A 1 206 ? 0.629 -17.815 12.969 1.00 98.44 206 ARG A N 1
ATOM 1565 C CA . ARG A 1 206 ? 0.045 -16.601 12.383 1.00 98.44 206 ARG A CA 1
ATOM 1566 C C . ARG A 1 206 ? -1.325 -16.269 12.972 1.00 98.44 206 ARG A C 1
ATOM 1568 O O . ARG A 1 206 ? -2.242 -15.879 12.249 1.00 98.44 206 ARG A O 1
ATOM 1575 N N . ASP A 1 207 ? -1.471 -16.439 14.287 1.00 98.75 207 ASP A N 1
ATOM 1576 C CA . ASP A 1 207 ? -2.751 -16.279 14.965 1.00 98.75 207 ASP A CA 1
ATOM 1577 C C . ASP A 1 207 ? -3.032 -14.809 15.311 1.00 98.75 207 ASP A C 1
ATOM 1579 O O . ASP A 1 207 ? -2.881 -14.376 16.451 1.00 98.75 207 ASP A O 1
ATOM 1583 N N . GLY A 1 208 ? -3.368 -14.013 14.302 1.00 98.81 208 GLY A N 1
ATOM 1584 C CA . GLY A 1 208 ? -3.800 -12.621 14.423 1.00 98.81 208 GLY A CA 1
ATOM 1585 C C . GLY A 1 208 ? -3.734 -11.886 13.083 1.00 98.81 208 GLY A C 1
ATOM 1586 O O . GLY A 1 208 ? -3.102 -12.366 12.141 1.00 98.81 208 GLY A O 1
ATOM 1587 N N . GLY A 1 209 ? -4.352 -10.706 12.995 1.00 98.75 209 GLY A N 1
ATOM 1588 C CA . GLY A 1 209 ? -4.244 -9.812 11.835 1.00 98.75 209 GLY A CA 1
ATOM 1589 C C . GLY A 1 209 ? -5.577 -9.424 11.189 1.00 98.75 209 GLY A C 1
ATOM 1590 O O . GLY A 1 209 ? -6.592 -9.281 11.867 1.00 98.75 209 GLY A O 1
ATOM 1591 N N . VAL A 1 210 ? -5.570 -9.204 9.875 1.00 98.94 210 VAL A N 1
ATOM 1592 C CA . VAL A 1 210 ? -6.690 -8.656 9.097 1.00 98.94 210 VAL A CA 1
ATOM 1593 C C . VAL A 1 210 ? -6.988 -9.541 7.890 1.00 98.94 210 VAL A C 1
ATOM 1595 O O . VAL A 1 210 ? -6.102 -9.809 7.076 1.00 98.94 210 VAL A O 1
ATOM 1598 N N . ILE A 1 211 ? -8.239 -9.997 7.777 1.00 98.88 211 ILE A N 1
ATOM 1599 C CA . ILE A 1 211 ? -8.689 -10.894 6.705 1.00 98.88 211 ILE A CA 1
ATOM 1600 C C . ILE A 1 211 ? -10.069 -10.452 6.204 1.00 98.88 211 ILE A C 1
ATOM 1602 O O . ILE A 1 211 ? -10.994 -10.304 7.004 1.00 98.88 211 ILE A O 1
ATOM 1606 N N . GLY A 1 212 ? -10.246 -10.284 4.890 1.00 98.62 212 GLY A N 1
ATOM 1607 C CA . GLY A 1 212 ? -11.563 -9.985 4.308 1.00 98.62 212 GLY A CA 1
ATOM 1608 C C . GLY A 1 212 ? -12.089 -8.573 4.594 1.00 98.62 212 GLY A C 1
ATOM 1609 O O . GLY A 1 212 ? -13.294 -8.346 4.508 1.00 98.62 212 GLY A O 1
ATOM 1610 N N . PHE A 1 213 ? -11.228 -7.641 5.006 1.00 98.94 213 PHE A N 1
ATOM 1611 C CA . PHE A 1 213 ? -11.626 -6.321 5.497 1.00 98.94 213 PHE A CA 1
ATOM 1612 C C . PHE A 1 213 ? -11.618 -5.261 4.391 1.00 98.94 213 PHE A C 1
ATOM 1614 O O . PHE A 1 213 ? -10.812 -5.325 3.464 1.00 98.94 213 PHE A O 1
ATOM 1621 N N . THR A 1 214 ? -12.481 -4.245 4.505 1.00 98.94 214 THR A N 1
ATOM 1622 C CA . THR A 1 214 ? -12.449 -3.060 3.632 1.00 98.94 214 THR A CA 1
ATOM 1623 C C . THR A 1 214 ? -12.324 -1.752 4.414 1.00 98.94 214 THR A C 1
ATOM 1625 O O . THR A 1 214 ? -13.193 -1.420 5.218 1.00 98.94 214 THR A O 1
ATOM 1628 N N . SER A 1 215 ? -11.308 -0.945 4.109 1.00 98.94 215 SER A N 1
ATOM 1629 C CA . SER A 1 215 ? -11.205 0.440 4.592 1.00 98.94 215 SER A CA 1
ATOM 1630 C C . SER A 1 215 ? -11.564 1.438 3.493 1.00 98.94 215 SER A C 1
ATOM 1632 O O . SER A 1 215 ? -11.102 1.304 2.358 1.00 98.94 215 SER A O 1
ATOM 1634 N N . TYR A 1 216 ? -12.356 2.457 3.834 1.00 98.88 216 TYR A N 1
ATOM 1635 C CA . TYR A 1 216 ? -12.688 3.569 2.945 1.00 98.88 216 TYR A CA 1
ATOM 1636 C C . TYR A 1 216 ? -12.383 4.919 3.598 1.00 98.88 216 TYR A C 1
ATOM 1638 O O . TYR A 1 216 ? -12.951 5.251 4.636 1.00 98.88 216 TYR A O 1
ATOM 1646 N N . ARG A 1 217 ? -11.546 5.741 2.955 1.00 98.69 217 ARG A N 1
ATOM 1647 C CA . ARG A 1 217 ? -11.270 7.126 3.389 1.00 98.69 217 ARG A CA 1
ATOM 1648 C C . ARG A 1 217 ? -10.772 7.287 4.818 1.00 98.69 217 ARG A C 1
ATOM 1650 O O . ARG A 1 217 ? -11.193 8.202 5.520 1.00 98.69 217 ARG A O 1
ATOM 1657 N N . ALA A 1 218 ? -9.837 6.438 5.222 1.00 98.88 218 ALA A N 1
ATOM 1658 C CA . ALA A 1 218 ? -9.049 6.721 6.412 1.00 98.88 218 ALA A CA 1
ATOM 1659 C C . ALA A 1 218 ? -8.353 8.091 6.273 1.00 98.88 218 ALA A C 1
ATOM 1661 O O . ALA A 1 218 ? -7.755 8.373 5.232 1.00 98.88 218 ALA A O 1
ATOM 1662 N N . GLY A 1 219 ? -8.439 8.927 7.309 1.00 98.75 219 GLY A N 1
ATOM 1663 C CA . GLY A 1 219 ? -7.715 10.199 7.409 1.00 98.75 219 GLY A CA 1
ATOM 1664 C C . GLY A 1 219 ? -6.202 10.006 7.530 1.00 98.75 219 GLY A C 1
ATOM 1665 O O . GLY A 1 219 ? -5.437 10.896 7.173 1.00 98.75 219 GLY A O 1
ATOM 1666 N N . GLU A 1 220 ? -5.771 8.804 7.926 1.00 98.75 220 GLU A N 1
ATOM 1667 C CA . GLU A 1 220 ? -4.421 8.287 7.697 1.00 98.75 220 GLU A CA 1
ATOM 1668 C C . GLU A 1 220 ? -4.468 7.064 6.777 1.00 98.75 220 GLU A C 1
ATOM 1670 O O . GLU A 1 220 ? -4.678 7.221 5.571 1.00 98.75 220 GLU A O 1
ATOM 1675 N N . SER A 1 221 ? -4.291 5.861 7.335 1.00 98.88 221 SER A N 1
ATOM 1676 C CA . SER A 1 221 ? -4.077 4.638 6.563 1.00 98.88 221 SER A CA 1
ATOM 1677 C C . SER A 1 221 ? -5.199 3.614 6.737 1.00 98.88 221 SER A C 1
ATOM 1679 O O . SER A 1 221 ? -5.926 3.600 7.731 1.00 98.88 221 SER A O 1
ATOM 1681 N N . GLY A 1 222 ? -5.384 2.714 5.775 1.00 98.88 222 GLY A N 1
ATOM 1682 C CA . GLY A 1 222 ? -6.414 1.681 5.904 1.00 98.88 222 GLY A CA 1
ATOM 1683 C C . GLY A 1 222 ? -6.102 0.669 6.998 1.00 98.88 222 GLY A C 1
ATOM 1684 O O . GLY A 1 222 ? -6.893 0.483 7.926 1.00 98.88 222 GLY A O 1
ATOM 1685 N N . VAL A 1 223 ? -4.942 0.034 6.895 1.00 98.94 223 VAL A N 1
ATOM 1686 C CA . VAL A 1 223 ? -4.457 -0.944 7.872 1.00 98.94 223 VAL A CA 1
ATOM 1687 C C . VAL A 1 223 ? -3.049 -0.561 8.290 1.00 98.94 223 VAL A C 1
ATOM 1689 O O . VAL A 1 223 ? -2.217 -0.297 7.425 1.00 98.94 223 VAL A O 1
ATOM 1692 N N . LYS A 1 224 ? -2.793 -0.539 9.601 1.00 98.94 224 LYS A N 1
ATOM 1693 C CA . LYS A 1 224 ? -1.520 -0.088 10.162 1.00 98.94 224 LYS A CA 1
ATOM 1694 C C . LYS A 1 224 ? -0.969 -1.024 11.235 1.00 98.94 224 LYS A C 1
ATOM 1696 O O . LYS A 1 224 ? -1.621 -1.278 12.249 1.00 98.94 224 LYS A O 1
ATOM 1701 N N . THR A 1 225 ? 0.267 -1.475 11.071 1.00 98.88 225 THR A N 1
ATOM 1702 C CA . THR A 1 225 ? 1.086 -1.927 12.201 1.00 98.88 225 THR A CA 1
ATOM 1703 C C . THR A 1 225 ? 1.869 -0.738 12.712 1.00 98.88 225 THR A C 1
ATOM 1705 O O . THR A 1 225 ? 2.546 -0.079 11.940 1.00 98.88 225 THR A O 1
ATOM 1708 N N . TRP A 1 226 ? 1.766 -0.421 13.999 1.00 98.81 226 TRP A N 1
ATOM 1709 C CA . TRP A 1 226 ? 2.511 0.718 14.527 1.00 98.81 226 TRP A CA 1
ATOM 1710 C C . TRP A 1 226 ? 4.023 0.493 14.489 1.00 98.81 226 TRP A C 1
ATOM 1712 O O . TRP A 1 226 ? 4.504 -0.628 14.675 1.00 98.81 226 TRP A O 1
ATOM 1722 N N . GLN A 1 227 ? 4.745 1.597 14.291 1.00 98.81 227 GLN A N 1
ATOM 1723 C CA . GLN A 1 227 ? 6.200 1.647 14.265 1.00 98.81 227 GLN A CA 1
ATOM 1724 C C . GLN A 1 227 ? 6.782 2.203 15.568 1.00 98.81 227 GLN A C 1
ATOM 1726 O O . GLN A 1 227 ? 6.124 2.966 16.285 1.00 98.81 227 GLN A O 1
ATOM 1731 N N . GLY A 1 228 ? 8.039 1.849 15.839 1.00 98.38 228 GLY A N 1
ATOM 1732 C CA . GLY A 1 228 ? 8.859 2.513 16.851 1.00 98.38 228 GLY A CA 1
ATOM 1733 C C . GLY A 1 228 ? 8.450 2.232 18.301 1.00 98.38 228 GLY A C 1
ATOM 1734 O O . GLY A 1 228 ? 8.055 1.118 18.679 1.00 98.38 228 GLY A O 1
ATOM 1735 N N . THR A 1 229 ? 8.632 3.253 19.133 1.00 98.75 229 THR A N 1
ATOM 1736 C CA . THR A 1 229 ? 8.363 3.240 20.573 1.00 98.75 229 THR A CA 1
ATOM 1737 C C . THR A 1 229 ? 7.108 4.047 20.886 1.00 98.75 229 THR A C 1
ATOM 1739 O O . THR A 1 229 ? 6.975 5.201 20.486 1.00 98.75 229 THR A O 1
ATOM 1742 N N . VAL A 1 230 ? 6.194 3.470 21.670 1.00 98.62 230 VAL A N 1
ATOM 1743 C CA . VAL A 1 230 ? 5.026 4.181 22.210 1.00 98.62 230 VAL A CA 1
ATOM 1744 C C . VAL A 1 230 ? 5.048 4.064 23.730 1.00 98.62 230 VAL A C 1
ATOM 1746 O O . VAL A 1 230 ? 5.059 2.968 24.293 1.00 98.62 230 VAL A O 1
ATOM 1749 N N . GLY A 1 231 ? 5.073 5.207 24.415 1.00 97.94 231 GLY A N 1
ATOM 1750 C CA . GLY A 1 231 ? 5.312 5.245 25.856 1.00 97.94 231 GLY A CA 1
ATOM 1751 C C . GLY A 1 231 ? 6.754 4.842 26.172 1.00 97.94 231 GLY A C 1
ATOM 1752 O O . GLY A 1 231 ? 7.676 5.599 25.893 1.00 97.94 231 GLY A O 1
ATOM 1753 N N . SER A 1 232 ? 6.948 3.665 26.766 1.00 97.88 232 SER A N 1
ATOM 1754 C CA . SER A 1 232 ? 8.259 3.160 27.209 1.00 97.88 232 SER A CA 1
ATOM 1755 C C . SER A 1 232 ? 8.643 1.804 26.606 1.00 97.88 232 SER A C 1
ATOM 1757 O O . SER A 1 232 ? 9.597 1.175 27.061 1.00 97.88 232 SER A O 1
ATOM 1759 N N . THR A 1 233 ? 7.884 1.321 25.620 1.00 98.69 233 THR A N 1
ATOM 1760 C CA . THR A 1 233 ? 8.058 -0.005 25.017 1.00 98.69 233 THR A CA 1
ATOM 1761 C C . THR A 1 233 ? 7.731 0.031 23.529 1.00 98.69 233 THR A C 1
ATOM 1763 O O . THR A 1 233 ? 7.233 1.026 22.998 1.00 98.69 233 THR A O 1
ATOM 1766 N N . THR A 1 234 ? 7.991 -1.073 22.847 1.00 98.75 234 THR A N 1
ATOM 1767 C CA . THR A 1 234 ? 7.709 -1.206 21.428 1.00 98.75 234 THR A CA 1
ATOM 1768 C C . THR A 1 234 ? 6.215 -1.281 21.119 1.00 98.75 234 THR A C 1
ATOM 1770 O O . THR A 1 234 ? 5.437 -1.914 21.832 1.00 98.75 234 THR A O 1
ATOM 1773 N N . SER A 1 235 ? 5.827 -0.664 20.006 1.00 98.88 235 SER A N 1
ATOM 1774 C CA . SER A 1 235 ? 4.504 -0.791 19.389 1.00 98.88 235 SER A CA 1
ATOM 1775 C C . SER A 1 235 ? 4.488 -1.756 18.196 1.00 98.88 235 SER A C 1
ATOM 1777 O O . SER A 1 235 ? 3.418 -2.018 17.645 1.00 98.88 235 SER A O 1
ATOM 1779 N N . ARG A 1 236 ? 5.653 -2.298 17.818 1.00 98.88 236 ARG A N 1
ATOM 1780 C CA . ARG A 1 236 ? 5.861 -3.157 16.647 1.00 98.88 236 ARG A CA 1
ATOM 1781 C C . ARG A 1 236 ? 5.014 -4.416 16.692 1.00 98.88 236 ARG A C 1
ATOM 1783 O O . ARG A 1 236 ? 4.489 -4.800 17.735 1.00 98.88 236 ARG A O 1
ATOM 1790 N N . ASN A 1 237 ? 4.885 -5.083 15.551 1.00 98.94 237 ASN A N 1
ATOM 1791 C CA . ASN A 1 237 ? 4.051 -6.270 15.418 1.00 98.94 237 ASN A CA 1
ATOM 1792 C C . ASN A 1 237 ? 4.775 -7.364 14.639 1.00 98.94 237 ASN A C 1
ATOM 1794 O O . ASN A 1 237 ? 5.587 -7.082 13.765 1.00 98.94 237 ASN A O 1
ATOM 1798 N N . TYR A 1 238 ? 4.446 -8.622 14.928 1.00 98.94 238 TYR A N 1
ATOM 1799 C CA . TYR A 1 238 ? 5.084 -9.787 14.317 1.00 98.94 238 TYR A CA 1
ATOM 1800 C C . TYR A 1 238 ? 4.059 -10.847 13.934 1.00 98.94 238 TYR A C 1
ATOM 1802 O O . TYR A 1 238 ? 3.042 -11.030 14.600 1.00 98.94 238 TYR A O 1
ATOM 1810 N N . ASN A 1 239 ? 4.360 -11.605 12.880 1.00 98.94 239 ASN A N 1
ATOM 1811 C CA . ASN A 1 239 ? 3.648 -12.829 12.526 1.00 98.94 239 ASN A CA 1
ATOM 1812 C C . ASN A 1 239 ? 2.117 -12.684 12.360 1.00 98.94 239 ASN A C 1
ATOM 1814 O O . ASN A 1 239 ? 1.379 -13.623 12.640 1.00 98.94 239 ASN A O 1
ATOM 1818 N N . LEU A 1 240 ? 1.618 -11.526 11.932 1.00 98.94 240 LEU A N 1
ATOM 1819 C CA . LEU A 1 240 ? 0.199 -11.320 11.638 1.00 98.94 240 LEU A CA 1
ATOM 1820 C C . LEU A 1 240 ? -0.129 -11.681 10.183 1.00 98.94 240 LEU A C 1
ATOM 1822 O O . LEU A 1 240 ? 0.756 -11.717 9.324 1.00 98.94 240 LEU A O 1
ATOM 1826 N N . GLN A 1 241 ? -1.402 -11.949 9.909 1.00 98.94 241 GLN A N 1
ATOM 1827 C CA . GLN A 1 241 ? -1.930 -12.127 8.558 1.00 98.94 241 GLN A CA 1
ATOM 1828 C C . GLN A 1 241 ? -2.483 -10.805 8.027 1.00 98.94 241 GLN A C 1
ATOM 1830 O O . GLN A 1 241 ? -3.218 -10.118 8.729 1.00 98.94 241 GLN A O 1
ATOM 1835 N N . PHE A 1 242 ? -2.191 -10.486 6.773 1.00 98.94 242 PHE A N 1
ATOM 1836 C CA . PHE A 1 242 ? -2.822 -9.395 6.037 1.00 98.94 242 PHE A CA 1
ATOM 1837 C C . PHE A 1 242 ? -3.251 -9.953 4.692 1.00 98.94 242 PHE A C 1
ATOM 1839 O O . PHE A 1 242 ? -2.422 -10.106 3.793 1.00 98.94 242 PHE A O 1
ATOM 1846 N N . ARG A 1 243 ? -4.526 -10.348 4.594 1.00 98.94 243 ARG A N 1
ATOM 1847 C CA . ARG A 1 243 ? -5.024 -11.078 3.426 1.00 98.94 243 ARG A CA 1
ATOM 1848 C C . ARG A 1 243 ? -6.413 -10.673 2.980 1.00 98.94 243 ARG A C 1
ATOM 1850 O O . ARG A 1 243 ? -7.218 -10.205 3.785 1.00 98.94 243 ARG A O 1
ATOM 1857 N N . ASP A 1 244 ? -6.697 -10.902 1.704 1.00 98.81 244 ASP A N 1
ATOM 1858 C CA . ASP A 1 244 ? -8.038 -10.813 1.114 1.00 98.81 244 ASP A CA 1
ATOM 1859 C C . ASP A 1 244 ? -8.736 -9.475 1.424 1.00 98.81 244 ASP A C 1
ATOM 1861 O O . ASP A 1 244 ? -9.938 -9.429 1.675 1.00 98.81 244 ASP A O 1
ATOM 1865 N N . SER A 1 245 ? -7.965 -8.390 1.509 1.00 98.88 245 SER A N 1
ATOM 1866 C CA . SER A 1 245 ? -8.422 -7.112 2.060 1.00 98.88 245 SER A CA 1
ATOM 1867 C C . SER A 1 245 ? -8.231 -5.973 1.069 1.00 98.88 245 SER A C 1
ATOM 1869 O O . SER A 1 245 ? -7.330 -5.988 0.228 1.00 98.88 245 SER A O 1
ATOM 1871 N N . VAL A 1 246 ? -9.092 -4.967 1.194 1.00 98.94 246 VAL A N 1
ATOM 1872 C CA . VAL A 1 246 ? -9.189 -3.843 0.266 1.00 98.94 246 VAL A CA 1
ATOM 1873 C C . VAL A 1 246 ? -9.055 -2.527 1.022 1.00 98.94 246 VAL A C 1
ATOM 1875 O O . VAL A 1 246 ? -9.723 -2.307 2.032 1.00 98.94 246 VAL A O 1
ATOM 1878 N N . VAL A 1 247 ? -8.240 -1.608 0.514 1.00 98.94 247 VAL A N 1
ATOM 1879 C CA . VAL A 1 247 ? -8.189 -0.234 1.025 1.00 98.94 247 VAL A CA 1
ATOM 1880 C C . VAL A 1 247 ? -8.405 0.742 -0.117 1.00 98.94 247 VAL A C 1
ATOM 1882 O O . VAL A 1 247 ? -7.691 0.721 -1.115 1.00 98.94 247 VAL A O 1
ATOM 1885 N N . ILE A 1 248 ? -9.408 1.604 0.024 1.00 98.81 248 ILE A N 1
ATOM 1886 C CA . ILE A 1 248 ? -9.792 2.549 -1.019 1.00 98.81 248 ILE A CA 1
ATOM 1887 C C . ILE A 1 248 ? -9.842 3.981 -0.497 1.00 98.81 248 ILE A C 1
ATOM 1889 O O . ILE A 1 248 ? -10.470 4.286 0.518 1.00 98.81 248 ILE A O 1
ATOM 1893 N N . TYR A 1 249 ? -9.194 4.872 -1.239 1.00 98.88 249 TYR A N 1
ATOM 1894 C CA . TYR A 1 249 ? -9.123 6.303 -0.966 1.00 98.88 249 TYR A CA 1
ATOM 1895 C C . TYR A 1 249 ? -8.573 6.711 0.417 1.00 98.88 249 TYR A C 1
ATOM 1897 O O . TYR A 1 249 ? -9.137 7.623 1.016 1.00 98.88 249 TYR A O 1
ATOM 1905 N N . PRO A 1 250 ? -7.514 6.089 0.969 1.00 98.88 250 PRO A N 1
ATOM 1906 C CA . PRO A 1 250 ? -6.864 6.616 2.170 1.00 98.88 250 PRO A CA 1
ATOM 1907 C C . PRO A 1 250 ? -6.163 7.953 1.869 1.00 98.88 250 PRO A C 1
ATOM 1909 O O . PRO A 1 250 ? -5.623 8.155 0.779 1.00 98.88 250 PRO A O 1
ATOM 1912 N N . VAL A 1 251 ? -6.162 8.872 2.836 1.00 98.88 251 VAL A N 1
ATOM 1913 C CA . VAL A 1 251 ? -5.471 10.172 2.722 1.00 98.88 251 VAL A CA 1
ATOM 1914 C C . VAL A 1 251 ? -3.950 9.992 2.807 1.00 98.88 251 VAL A C 1
ATOM 1916 O O . VAL A 1 251 ? -3.184 10.672 2.113 1.00 98.88 251 VAL A O 1
ATOM 1919 N N . TRP A 1 252 ? -3.503 9.057 3.640 1.00 98.81 252 TRP A N 1
ATOM 1920 C CA . TRP A 1 252 ? -2.137 8.555 3.645 1.00 98.81 252 TRP A CA 1
ATOM 1921 C C . TRP A 1 252 ? -2.110 7.234 2.891 1.00 98.81 252 TRP A C 1
ATOM 1923 O O . TRP A 1 252 ? -2.252 7.264 1.666 1.00 98.81 252 TRP A O 1
ATOM 1933 N N . ASP A 1 253 ? -1.981 6.104 3.586 1.00 98.75 253 ASP A N 1
ATOM 1934 C CA . ASP A 1 253 ? -1.545 4.876 2.933 1.00 98.75 253 ASP A CA 1
ATOM 1935 C C . ASP A 1 253 ? -2.619 3.784 2.879 1.00 98.75 253 ASP A C 1
ATOM 1937 O O . ASP A 1 253 ? -3.547 3.733 3.687 1.00 98.75 253 ASP A O 1
ATOM 1941 N N . GLY A 1 254 ? -2.515 2.868 1.919 1.00 98.88 254 GLY A N 1
ATOM 1942 C CA . GLY A 1 254 ? -3.385 1.692 1.880 1.00 98.88 254 GLY A CA 1
ATOM 1943 C C . GLY A 1 254 ? -3.106 0.764 3.057 1.00 98.88 254 GLY A C 1
ATOM 1944 O O . GLY A 1 254 ? -3.854 0.716 4.039 1.00 98.88 254 GLY A O 1
ATOM 1945 N N . PHE A 1 255 ? -1.993 0.049 2.946 1.00 98.94 255 PHE A N 1
ATOM 1946 C CA . PHE A 1 255 ? -1.440 -0.783 4.007 1.00 98.94 255 PHE A CA 1
ATOM 1947 C C . PHE A 1 255 ? -0.093 -0.204 4.427 1.00 98.94 255 PHE A C 1
ATOM 1949 O O . PHE A 1 255 ? 0.801 -0.084 3.593 1.00 98.94 255 PHE A O 1
ATOM 1956 N N . ASP A 1 256 ? 0.036 0.131 5.706 1.00 98.94 256 ASP A N 1
ATOM 1957 C CA . ASP A 1 256 ? 1.281 0.538 6.352 1.00 98.94 256 ASP A CA 1
ATOM 1958 C C . ASP A 1 256 ? 1.720 -0.587 7.295 1.00 98.94 256 ASP A C 1
ATOM 1960 O O . ASP A 1 256 ? 1.223 -0.724 8.415 1.00 98.94 256 ASP A O 1
ATOM 1964 N N . LEU A 1 257 ? 2.594 -1.455 6.790 1.00 98.94 257 LEU A N 1
ATOM 1965 C CA . LEU A 1 257 ? 3.056 -2.668 7.467 1.00 98.94 257 LEU A CA 1
ATOM 1966 C C . LEU A 1 257 ? 4.507 -2.545 7.954 1.00 98.94 257 LEU A C 1
ATOM 1968 O O . LEU A 1 257 ? 5.191 -3.553 8.129 1.00 98.94 257 LEU A O 1
ATOM 1972 N N . GLY A 1 258 ? 5.000 -1.312 8.106 1.00 98.62 258 GLY A N 1
ATOM 1973 C CA . GLY A 1 258 ? 6.313 -1.054 8.686 1.00 98.62 258 GLY A CA 1
ATOM 1974 C C . GLY A 1 258 ? 6.336 -1.296 10.197 1.00 98.62 258 GLY A C 1
ATOM 1975 O O . GLY A 1 258 ? 5.298 -1.259 10.865 1.00 98.62 258 GLY A O 1
ATOM 1976 N N . ALA A 1 259 ? 7.534 -1.489 10.744 1.00 98.88 259 ALA A N 1
ATOM 1977 C CA . ALA A 1 259 ? 7.774 -1.626 12.178 1.00 98.88 259 ALA A CA 1
ATOM 1978 C C . ALA A 1 259 ? 8.834 -0.646 12.707 1.00 98.88 259 ALA A C 1
ATOM 1980 O O . ALA A 1 259 ? 8.763 -0.215 13.859 1.00 98.88 259 ALA A O 1
ATOM 1981 N N . ASP A 1 260 ? 9.819 -0.268 11.901 1.00 98.75 260 ASP A N 1
ATOM 1982 C CA . ASP A 1 260 ? 10.790 0.754 12.268 1.00 98.75 260 ASP A CA 1
ATOM 1983 C C . ASP A 1 260 ? 10.409 2.118 11.685 1.00 98.75 260 ASP A C 1
ATOM 1985 O O . ASP A 1 260 ? 9.922 2.233 10.562 1.00 98.75 260 ASP A O 1
ATOM 1989 N N . THR A 1 261 ? 10.631 3.169 12.472 1.00 98.62 261 THR A N 1
ATOM 1990 C CA . THR A 1 261 ? 10.442 4.559 12.052 1.00 98.62 261 THR A CA 1
ATOM 1991 C C . THR A 1 261 ? 11.399 4.884 10.897 1.00 98.62 261 THR A C 1
ATOM 1993 O O . THR A 1 261 ? 12.584 4.594 11.002 1.00 98.62 261 THR A O 1
ATOM 1996 N N . ASP A 1 262 ? 10.909 5.481 9.804 1.00 97.38 262 ASP A N 1
ATOM 1997 C CA . ASP A 1 262 ? 11.748 5.907 8.664 1.00 97.38 262 ASP A CA 1
ATOM 1998 C C . ASP A 1 262 ? 12.470 7.233 8.979 1.00 97.38 262 ASP A C 1
ATOM 2000 O O . ASP A 1 262 ? 13.688 7.292 9.153 1.00 97.38 262 ASP A O 1
ATOM 2004 N N . MET A 1 263 ? 11.705 8.318 9.142 1.00 96.38 263 MET A N 1
ATOM 2005 C CA . MET A 1 263 ? 12.261 9.650 9.394 1.00 96.38 263 MET A CA 1
ATOM 2006 C C . MET A 1 263 ? 12.565 9.876 10.878 1.00 96.38 263 MET A C 1
ATOM 2008 O O . MET A 1 263 ? 11.664 9.821 11.711 1.00 96.38 263 MET A O 1
ATOM 2012 N N . ASN A 1 264 ? 13.813 10.248 11.183 1.00 96.00 264 ASN A N 1
ATOM 2013 C CA . ASN A 1 264 ? 14.319 10.479 12.545 1.00 96.00 264 ASN A CA 1
ATOM 2014 C C . ASN A 1 264 ? 14.083 9.273 13.480 1.00 96.00 264 ASN A C 1
ATOM 2016 O O . ASN A 1 264 ? 13.394 9.415 14.494 1.00 96.00 264 ASN A O 1
ATOM 2020 N N . PRO A 1 265 ? 14.639 8.092 13.144 1.00 97.44 265 PRO A N 1
ATOM 2021 C CA . PRO A 1 265 ? 14.393 6.867 13.890 1.00 97.44 265 PRO A CA 1
ATOM 2022 C C . PRO A 1 265 ? 14.962 6.920 15.304 1.00 97.44 265 PRO A C 1
ATOM 2024 O O . PRO A 1 265 ? 16.000 7.539 15.560 1.00 97.44 265 PRO A O 1
ATOM 2027 N N . GLU A 1 266 ? 14.327 6.187 16.213 1.00 97.50 266 GLU A N 1
ATOM 2028 C CA . GLU A 1 266 ? 14.925 5.866 17.500 1.00 97.50 266 GLU A CA 1
ATOM 2029 C C . GLU A 1 266 ? 16.241 5.091 17.321 1.00 97.50 266 GLU A C 1
ATOM 2031 O O . GLU A 1 266 ? 16.408 4.283 16.405 1.00 97.50 266 GLU A O 1
ATOM 2036 N N . LEU A 1 267 ? 17.193 5.332 18.226 1.00 98.06 267 LEU A N 1
ATOM 2037 C CA . LEU A 1 267 ? 18.504 4.671 18.208 1.00 98.06 267 LEU A CA 1
ATOM 2038 C C . LEU A 1 267 ? 18.489 3.301 18.907 1.00 98.06 267 LEU A C 1
ATOM 2040 O O . LEU A 1 267 ? 19.483 2.573 18.868 1.00 98.06 267 LEU A O 1
ATOM 2044 N N . ASP A 1 268 ? 17.380 2.951 19.554 1.00 97.50 268 ASP A N 1
ATOM 2045 C CA . ASP A 1 268 ? 17.142 1.689 20.240 1.00 97.50 268 ASP A CA 1
ATOM 2046 C C . ASP A 1 268 ? 15.697 1.193 20.038 1.00 97.50 268 ASP A C 1
ATOM 2048 O O . ASP A 1 268 ? 14.873 1.817 19.368 1.00 97.50 268 ASP A O 1
ATOM 2052 N N . ARG A 1 269 ? 15.403 -0.002 20.566 1.00 98.75 269 ARG A N 1
ATOM 2053 C CA . ARG A 1 269 ? 14.067 -0.615 20.518 1.00 98.75 269 ARG A CA 1
ATOM 2054 C C . ARG A 1 269 ? 13.701 -1.213 21.884 1.00 98.75 269 ARG A C 1
ATOM 2056 O O . ARG A 1 269 ? 13.825 -2.425 22.074 1.00 98.75 269 ARG A O 1
ATOM 2063 N N . PRO A 1 270 ? 13.300 -0.401 22.874 1.00 98.00 270 PRO A N 1
ATOM 2064 C CA . PRO A 1 270 ? 12.968 -0.909 24.201 1.00 98.00 270 PRO A CA 1
ATOM 2065 C C . PRO A 1 270 ? 11.803 -1.907 24.133 1.00 98.00 270 PRO A C 1
ATOM 2067 O O . PRO A 1 270 ? 10.748 -1.623 23.569 1.00 98.00 270 PRO A O 1
ATOM 2070 N N . GLY A 1 271 ? 11.998 -3.096 24.709 1.00 97.88 271 GLY A N 1
ATOM 2071 C CA . GLY A 1 271 ? 11.003 -4.174 24.680 1.00 97.88 271 GLY A CA 1
ATOM 2072 C C . GLY A 1 271 ? 10.935 -4.972 23.369 1.00 97.88 271 GLY A C 1
ATOM 2073 O O . GLY A 1 271 ? 10.060 -5.829 23.252 1.00 97.88 271 GLY A O 1
ATOM 2074 N N . ASP A 1 272 ? 11.849 -4.727 22.422 1.00 98.88 272 ASP A N 1
ATOM 2075 C CA . ASP A 1 272 ? 11.996 -5.454 21.152 1.00 98.88 272 ASP A CA 1
ATOM 2076 C C . ASP A 1 272 ? 13.466 -5.874 20.915 1.00 98.88 272 ASP A C 1
ATOM 2078 O O . ASP A 1 272 ? 14.331 -5.696 21.777 1.00 98.88 272 ASP A O 1
ATOM 2082 N N . TYR A 1 273 ? 13.771 -6.441 19.746 1.00 98.62 273 TYR A N 1
ATOM 2083 C CA . TYR A 1 273 ? 15.127 -6.789 19.346 1.00 98.62 273 TYR A CA 1
ATOM 2084 C C . TYR A 1 273 ? 16.026 -5.548 19.198 1.00 98.62 273 TYR A C 1
ATOM 2086 O O . TYR A 1 273 ? 15.659 -4.581 18.523 1.00 98.62 273 TYR A O 1
ATOM 2094 N N . PRO A 1 274 ? 17.258 -5.571 19.735 1.00 98.38 274 PRO A N 1
ATOM 2095 C CA . PRO A 1 274 ? 18.157 -4.424 19.662 1.00 98.38 274 PRO A CA 1
ATOM 2096 C C . PRO A 1 274 ? 18.651 -4.159 18.228 1.00 98.38 274 PRO A C 1
ATOM 2098 O O . PRO A 1 274 ? 18.774 -5.085 17.421 1.00 98.38 274 PRO A O 1
ATOM 2101 N N . ILE A 1 275 ? 19.017 -2.902 17.928 1.00 98.50 275 ILE A N 1
ATOM 2102 C CA . ILE A 1 275 ? 19.597 -2.492 16.627 1.00 98.50 275 ILE A CA 1
ATOM 2103 C C . ILE A 1 275 ? 20.834 -3.330 16.262 1.00 98.50 275 ILE A C 1
ATOM 2105 O O . ILE A 1 275 ? 21.055 -3.653 15.098 1.00 98.50 275 ILE A O 1
ATOM 2109 N N . THR A 1 276 ? 21.633 -3.724 17.258 1.00 98.12 276 THR A N 1
ATOM 2110 C CA . THR A 1 276 ? 22.838 -4.549 17.069 1.00 98.12 276 THR A CA 1
ATOM 2111 C C . THR A 1 276 ? 22.543 -5.958 16.555 1.00 98.12 276 THR A C 1
ATOM 2113 O O . THR A 1 276 ? 23.421 -6.569 15.952 1.00 98.12 276 THR A O 1
ATOM 2116 N N . GLN A 1 277 ? 21.335 -6.479 16.788 1.00 98.69 277 GLN A N 1
ATOM 2117 C CA . GLN A 1 277 ? 20.908 -7.789 16.298 1.00 98.69 277 GLN A CA 1
ATOM 2118 C C . GLN A 1 277 ? 20.231 -7.681 14.929 1.00 98.69 277 GLN A C 1
ATOM 2120 O O . GLN A 1 277 ? 20.535 -8.461 14.030 1.00 98.69 277 GLN A O 1
ATOM 2125 N N . TYR A 1 278 ? 19.332 -6.710 14.774 1.00 98.75 278 TYR A N 1
ATOM 2126 C CA . TYR A 1 278 ? 18.667 -6.412 13.509 1.00 98.75 278 TYR A CA 1
ATOM 2127 C C . TYR A 1 278 ? 18.775 -4.912 13.241 1.00 98.75 278 TYR A C 1
ATOM 2129 O O . TYR A 1 278 ? 18.183 -4.137 13.999 1.00 98.75 278 TYR A O 1
ATOM 2137 N N . PRO A 1 279 ? 19.485 -4.480 12.184 1.00 98.75 279 PRO A N 1
ATOM 2138 C CA . PRO A 1 279 ? 19.522 -3.076 11.791 1.00 98.75 279 PRO A CA 1
ATOM 2139 C C . PRO A 1 279 ? 18.122 -2.501 11.554 1.00 98.75 279 PRO A C 1
ATOM 2141 O O . PRO A 1 279 ? 17.141 -3.244 11.439 1.00 98.75 279 PRO A O 1
ATOM 2144 N N . LEU A 1 280 ? 18.024 -1.173 11.490 1.00 98.56 280 LEU A N 1
ATOM 2145 C CA . LEU A 1 280 ? 16.778 -0.487 11.147 1.00 98.56 280 LEU A CA 1
ATOM 2146 C C . LEU A 1 280 ? 16.188 -1.065 9.849 1.00 98.56 280 LEU A C 1
ATOM 2148 O O . LEU A 1 280 ? 16.934 -1.333 8.904 1.00 98.56 280 LEU A O 1
ATOM 2152 N N . HIS A 1 281 ? 14.872 -1.283 9.830 1.00 98.69 281 HIS A N 1
ATOM 2153 C CA . HIS A 1 281 ? 14.111 -1.862 8.717 1.00 98.69 281 HIS A CA 1
ATOM 2154 C C . HIS A 1 281 ? 14.441 -3.329 8.392 1.00 98.69 281 HIS A C 1
ATOM 2156 O O . HIS A 1 281 ? 14.029 -3.846 7.357 1.00 98.69 281 HIS A O 1
ATOM 2162 N N . GLN A 1 282 ? 15.178 -4.035 9.257 1.00 98.88 282 GLN A N 1
ATOM 2163 C CA . GLN A 1 282 ? 15.601 -5.425 9.020 1.00 98.88 282 GLN A CA 1
ATOM 2164 C C . GLN A 1 282 ? 15.097 -6.408 10.077 1.00 98.88 282 GLN A C 1
ATOM 2166 O O . GLN A 1 282 ? 15.675 -7.481 10.266 1.00 98.88 282 GLN A O 1
ATOM 2171 N N . LEU A 1 283 ? 14.017 -6.060 10.774 1.00 98.81 283 LEU A N 1
ATOM 2172 C CA . LEU A 1 283 ? 13.375 -6.970 11.713 1.00 98.81 283 LEU A CA 1
ATOM 2173 C C . LEU A 1 283 ? 12.772 -8.188 10.988 1.00 98.81 283 LEU A C 1
ATOM 2175 O O . LEU A 1 283 ? 12.272 -8.060 9.865 1.00 98.81 283 LEU A O 1
ATOM 2179 N N . PRO A 1 284 ? 12.772 -9.373 11.625 1.00 98.75 284 PRO A N 1
ATOM 2180 C CA . PRO A 1 284 ? 12.167 -10.582 11.076 1.00 98.75 284 PRO A CA 1
ATOM 2181 C C . PRO A 1 284 ? 10.646 -10.594 11.321 1.00 98.75 284 PRO A C 1
ATOM 2183 O O . PRO A 1 284 ? 10.131 -11.446 12.050 1.00 98.75 284 PRO A O 1
ATOM 2186 N N . LEU A 1 285 ? 9.923 -9.633 10.732 1.00 98.81 285 LEU A N 1
ATOM 2187 C CA . LEU A 1 285 ? 8.493 -9.393 10.996 1.00 98.81 285 LEU A CA 1
ATOM 2188 C C . LEU A 1 285 ? 7.606 -10.600 10.677 1.00 98.81 285 LEU A C 1
ATOM 2190 O O . LEU A 1 285 ? 6.646 -10.874 11.399 1.00 98.81 285 LEU A O 1
ATOM 2194 N N . ASN A 1 286 ? 7.951 -11.359 9.632 1.00 98.81 286 ASN A N 1
ATOM 2195 C CA . ASN A 1 286 ? 7.345 -12.654 9.304 1.00 98.81 286 ASN A CA 1
ATOM 2196 C C . ASN A 1 286 ? 5.814 -12.633 9.117 1.00 98.81 286 ASN A C 1
ATOM 2198 O O . ASN A 1 286 ? 5.133 -13.643 9.318 1.00 98.81 286 ASN A O 1
ATOM 2202 N N . HIS A 1 287 ? 5.254 -11.489 8.733 1.00 98.88 287 HIS A N 1
ATOM 2203 C CA . HIS A 1 287 ? 3.852 -11.379 8.345 1.00 98.88 287 HIS A CA 1
ATOM 2204 C C . HIS A 1 287 ? 3.518 -12.289 7.155 1.00 98.88 287 HIS A C 1
ATOM 2206 O O . HIS A 1 287 ? 4.354 -12.513 6.281 1.00 98.88 287 HIS A O 1
ATOM 2212 N N . LEU A 1 288 ? 2.285 -12.799 7.122 1.00 98.81 288 LEU A N 1
ATOM 2213 C CA . LEU A 1 288 ? 1.726 -13.493 5.963 1.00 98.81 288 LEU A CA 1
ATOM 2214 C C . LEU A 1 288 ? 0.906 -12.489 5.147 1.00 98.81 288 LEU A C 1
ATOM 2216 O O . LEU A 1 288 ? -0.205 -12.142 5.551 1.00 98.81 288 LEU A O 1
ATOM 2220 N N . ILE A 1 289 ? 1.469 -12.019 4.034 1.00 98.94 289 ILE A N 1
ATOM 2221 C CA . ILE A 1 289 ? 0.927 -10.914 3.233 1.00 98.94 289 ILE A CA 1
ATOM 2222 C C . ILE A 1 289 ? 0.570 -11.432 1.837 1.00 98.94 289 ILE A C 1
ATOM 2224 O O . ILE A 1 289 ? 1.464 -11.783 1.065 1.00 98.94 289 ILE A O 1
ATOM 2228 N N . ASP A 1 290 ? -0.725 -11.485 1.521 1.00 98.94 290 ASP A N 1
ATOM 2229 C CA . ASP A 1 290 ? -1.214 -12.040 0.254 1.00 98.94 290 ASP A CA 1
ATOM 2230 C C . ASP A 1 290 ? -2.569 -11.457 -0.173 1.00 98.94 290 ASP A C 1
ATOM 2232 O O . ASP A 1 290 ? -3.412 -11.177 0.671 1.00 98.94 290 ASP A O 1
ATOM 2236 N N . ASN A 1 291 ? -2.813 -11.336 -1.479 1.00 98.81 291 ASN A N 1
ATOM 2237 C CA . ASN A 1 291 ? -4.114 -10.970 -2.056 1.00 98.81 291 ASN A CA 1
ATOM 2238 C C . ASN A 1 291 ? -4.685 -9.652 -1.498 1.00 98.81 291 ASN A C 1
ATOM 2240 O O . ASN A 1 291 ? -5.762 -9.609 -0.894 1.00 98.81 291 ASN A O 1
ATOM 2244 N N . LEU A 1 292 ? -3.931 -8.567 -1.680 1.00 98.94 292 LEU A N 1
ATOM 2245 C CA . LEU A 1 292 ? -4.318 -7.230 -1.233 1.00 98.94 292 LEU A CA 1
ATOM 2246 C C . LEU A 1 292 ? -4.609 -6.319 -2.422 1.00 98.94 292 LEU A C 1
ATOM 2248 O O . LEU A 1 292 ? -3.886 -6.330 -3.421 1.00 98.94 292 LEU A O 1
ATOM 2252 N N . LEU A 1 293 ? -5.642 -5.491 -2.274 1.00 98.94 293 LEU A N 1
ATOM 2253 C CA . LEU A 1 293 ? -6.010 -4.463 -3.241 1.00 98.94 293 LEU A CA 1
ATOM 2254 C C . LEU A 1 293 ? -5.964 -3.080 -2.593 1.00 98.94 293 LEU A C 1
ATOM 2256 O O . LEU A 1 293 ? -6.577 -2.850 -1.548 1.00 98.94 293 LEU A O 1
ATOM 2260 N N . VAL A 1 294 ? -5.308 -2.136 -3.261 1.00 98.94 294 VAL A N 1
ATOM 2261 C CA . VAL A 1 294 ? -5.359 -0.717 -2.906 1.00 98.94 294 VAL A CA 1
ATOM 2262 C C . VAL A 1 294 ? -5.732 0.111 -4.122 1.00 98.94 294 VAL A C 1
ATOM 2264 O O . VAL A 1 294 ? -5.175 -0.093 -5.199 1.00 98.94 294 VAL A O 1
ATOM 2267 N N . ARG A 1 295 ? -6.650 1.067 -3.956 1.00 98.94 295 ARG A N 1
ATOM 2268 C CA . ARG A 1 295 ? -6.950 2.043 -5.009 1.00 98.94 295 ARG A CA 1
ATOM 2269 C C . ARG A 1 295 ? -7.153 3.452 -4.469 1.00 98.94 295 ARG A C 1
ATOM 2271 O O . ARG A 1 295 ? -7.828 3.635 -3.457 1.00 98.94 295 ARG A O 1
ATOM 2278 N N . GLY A 1 296 ? -6.642 4.457 -5.175 1.00 98.69 296 GLY A N 1
ATOM 2279 C CA . GLY A 1 296 ? -7.020 5.849 -4.922 1.00 98.69 296 GLY A CA 1
ATOM 2280 C C . GLY A 1 296 ? -6.318 6.497 -3.730 1.00 98.69 296 GLY A C 1
ATOM 2281 O O . GLY A 1 296 ? -6.829 7.493 -3.222 1.00 98.69 296 GLY A O 1
ATOM 2282 N N . ALA A 1 297 ? -5.209 5.939 -3.233 1.00 98.88 297 ALA A N 1
ATOM 2283 C CA . ALA A 1 297 ? -4.488 6.524 -2.101 1.00 98.88 297 ALA A CA 1
ATOM 2284 C C . ALA A 1 297 ? -3.934 7.908 -2.461 1.00 98.88 297 ALA A C 1
ATOM 2286 O O . ALA A 1 297 ? -3.352 8.088 -3.532 1.00 98.88 297 ALA A O 1
ATOM 2287 N N . LEU A 1 298 ? -4.089 8.886 -1.566 1.00 98.88 298 LEU A N 1
ATOM 2288 C CA . LEU A 1 298 ? -3.433 10.185 -1.720 1.00 98.88 298 LEU A CA 1
ATOM 2289 C C . LEU A 1 298 ? -1.957 10.128 -1.272 1.00 98.88 298 LEU A C 1
ATOM 2291 O O . LEU A 1 298 ? -1.140 10.913 -1.747 1.00 98.88 298 LEU A O 1
ATOM 2295 N N . GLY A 1 299 ? -1.605 9.212 -0.366 1.00 98.62 299 GLY A N 1
ATOM 2296 C CA . GLY A 1 299 ? -0.230 8.829 -0.039 1.00 98.62 299 GLY A CA 1
ATOM 2297 C C . GLY A 1 299 ? 0.223 7.592 -0.816 1.00 98.62 299 GLY A C 1
ATOM 2298 O O . GLY A 1 299 ? 0.084 7.540 -2.040 1.00 98.62 299 GLY A O 1
ATOM 2299 N N . VAL A 1 300 ? 0.793 6.620 -0.101 1.00 98.94 300 VAL A N 1
ATOM 2300 C CA . VAL A 1 300 ? 1.369 5.394 -0.665 1.00 98.94 300 VAL A CA 1
ATOM 2301 C C . VAL A 1 300 ? 0.325 4.280 -0.737 1.00 98.94 300 VAL A C 1
ATOM 2303 O O . VAL A 1 300 ? -0.486 4.096 0.162 1.00 98.94 300 VAL A O 1
ATOM 2306 N N . GLY A 1 301 ? 0.334 3.468 -1.791 1.00 98.88 301 GLY A N 1
ATOM 2307 C CA . GLY A 1 301 ? -0.557 2.308 -1.851 1.00 98.88 301 GLY A CA 1
ATOM 2308 C C . GLY A 1 301 ? -0.217 1.246 -0.798 1.00 98.88 301 GLY A C 1
ATOM 2309 O O . GLY A 1 301 ? -1.015 0.943 0.087 1.00 98.88 301 GLY A O 1
ATOM 2310 N N . PHE A 1 302 ? 0.983 0.683 -0.890 1.00 98.94 302 PHE A N 1
ATOM 2311 C CA . PHE A 1 302 ? 1.466 -0.391 -0.026 1.00 98.94 302 PHE A CA 1
ATOM 2312 C C . PHE A 1 302 ? 2.872 -0.073 0.510 1.00 98.94 302 PHE A C 1
ATOM 2314 O O . PHE A 1 302 ? 3.838 -0.010 -0.252 1.00 98.94 302 PHE A O 1
ATOM 2321 N N . GLY A 1 303 ? 2.988 0.140 1.819 1.00 98.88 303 GLY A N 1
ATOM 2322 C CA . GLY A 1 303 ? 4.238 0.433 2.517 1.00 98.88 303 GLY A CA 1
ATOM 2323 C C . GLY A 1 303 ? 4.612 -0.680 3.491 1.00 98.88 303 GLY A C 1
ATOM 2324 O O . GLY A 1 303 ? 3.756 -1.178 4.220 1.00 98.88 303 GLY A O 1
ATOM 2325 N N . MET A 1 304 ? 5.882 -1.085 3.515 1.00 98.94 304 MET A N 1
ATOM 2326 C CA . MET A 1 304 ? 6.392 -2.019 4.524 1.00 98.94 304 MET A CA 1
ATOM 2327 C C . MET A 1 304 ? 7.912 -1.946 4.670 1.00 98.94 304 MET A C 1
ATOM 2329 O O . MET A 1 304 ? 8.616 -1.497 3.761 1.00 98.94 304 MET A O 1
ATOM 2333 N N . ASP A 1 305 ? 8.414 -2.482 5.779 1.00 98.88 305 ASP A N 1
ATOM 2334 C CA . ASP A 1 305 ? 9.826 -2.782 5.990 1.00 98.88 305 ASP A CA 1
ATOM 2335 C C . ASP A 1 305 ? 10.035 -4.251 6.409 1.00 98.88 305 ASP A C 1
ATOM 2337 O O . ASP A 1 305 ? 9.109 -5.068 6.362 1.00 98.88 305 ASP A O 1
ATOM 2341 N N . GLY A 1 306 ? 11.274 -4.627 6.733 1.00 98.81 306 GLY A N 1
ATOM 2342 C CA . GLY A 1 306 ? 11.608 -5.944 7.273 1.00 98.81 306 GLY A CA 1
ATOM 2343 C C . GLY A 1 306 ? 12.563 -6.764 6.406 1.00 98.81 306 GLY A C 1
ATOM 2344 O O . GLY A 1 306 ? 12.817 -6.485 5.229 1.00 98.81 306 GLY A O 1
ATOM 2345 N N . LYS A 1 307 ? 13.111 -7.817 7.018 1.00 98.88 307 LYS A N 1
ATOM 2346 C CA . LYS A 1 307 ? 14.060 -8.741 6.388 1.00 98.88 307 LYS A CA 1
ATOM 2347 C C . LYS A 1 307 ? 13.481 -10.150 6.271 1.00 98.88 307 LYS A C 1
ATOM 2349 O O . LYS A 1 307 ? 12.867 -10.645 7.213 1.00 98.88 307 LYS A O 1
ATOM 2354 N N . GLY A 1 308 ? 13.740 -10.820 5.144 1.00 98.56 308 GLY A N 1
ATOM 2355 C CA . GLY A 1 308 ? 13.323 -12.213 4.933 1.00 98.56 308 GLY A CA 1
ATOM 2356 C C . GLY A 1 308 ? 11.824 -12.378 4.670 1.00 98.56 308 GLY A C 1
ATOM 2357 O O . GLY A 1 308 ? 11.255 -13.422 4.985 1.00 98.56 308 GLY A O 1
ATOM 2358 N N . MET A 1 309 ? 11.172 -11.344 4.136 1.00 98.81 309 MET A N 1
ATOM 2359 C CA . MET A 1 309 ? 9.729 -11.326 3.908 1.00 98.81 309 MET A CA 1
ATOM 2360 C C . MET A 1 309 ? 9.359 -12.046 2.607 1.00 98.81 309 MET A C 1
ATOM 2362 O O . MET A 1 309 ? 10.116 -12.032 1.636 1.00 98.81 309 MET A O 1
ATOM 2366 N N . TYR A 1 310 ? 8.156 -12.617 2.570 1.00 98.88 310 TYR A N 1
ATOM 2367 C CA . TYR A 1 310 ? 7.516 -13.111 1.351 1.00 98.88 310 TYR A CA 1
ATOM 2368 C C . TYR A 1 310 ? 6.172 -12.409 1.186 1.00 98.88 310 TYR A C 1
ATOM 2370 O O . TYR A 1 310 ? 5.363 -12.393 2.113 1.00 98.88 310 TYR A O 1
ATOM 2378 N N . VAL A 1 311 ? 5.958 -11.824 0.011 1.00 98.94 311 VAL A N 1
ATOM 2379 C CA . VAL A 1 311 ? 4.769 -11.035 -0.319 1.00 98.94 311 VAL A CA 1
ATOM 2380 C C . VAL A 1 311 ? 4.254 -11.462 -1.686 1.00 98.94 311 VAL A C 1
ATOM 2382 O O . VAL A 1 311 ? 5.035 -11.562 -2.640 1.00 98.94 311 VAL A O 1
ATOM 2385 N N . SER A 1 312 ? 2.949 -11.700 -1.803 1.00 98.75 312 SER A N 1
ATOM 2386 C CA . SER A 1 312 ? 2.344 -12.162 -3.053 1.00 98.75 312 SER A CA 1
ATOM 2387 C C . SER A 1 312 ? 1.028 -11.477 -3.403 1.00 98.75 312 SER A C 1
ATOM 2389 O O . SER A 1 312 ? 0.295 -11.020 -2.534 1.00 98.75 312 SER A O 1
ATOM 2391 N N . ASN A 1 313 ? 0.719 -11.431 -4.702 1.00 98.81 313 ASN A N 1
ATOM 2392 C CA . ASN A 1 313 ? -0.600 -11.056 -5.224 1.00 98.81 313 ASN A CA 1
ATOM 2393 C C . ASN A 1 313 ? -1.086 -9.685 -4.725 1.00 98.81 313 ASN A C 1
ATOM 2395 O O . ASN A 1 313 ? -2.191 -9.547 -4.202 1.00 98.81 313 ASN A O 1
ATOM 2399 N N . ILE A 1 314 ? -0.244 -8.664 -4.879 1.00 98.94 314 ILE A N 1
ATOM 2400 C CA . ILE A 1 314 ? -0.565 -7.292 -4.473 1.00 98.94 314 ILE A CA 1
ATOM 2401 C C . ILE A 1 314 ? -0.954 -6.488 -5.706 1.00 98.94 314 ILE A C 1
ATOM 2403 O O . ILE A 1 314 ? -0.199 -6.442 -6.677 1.00 98.94 314 ILE A O 1
ATOM 2407 N N . THR A 1 315 ? -2.116 -5.841 -5.656 1.00 98.94 315 THR A N 1
ATOM 2408 C CA . THR A 1 315 ? -2.609 -4.951 -6.711 1.00 98.94 315 THR A CA 1
ATOM 2409 C C . THR A 1 315 ? -2.794 -3.548 -6.151 1.00 98.94 315 THR A C 1
ATOM 2411 O O . THR A 1 315 ? -3.542 -3.349 -5.196 1.00 98.94 315 THR A O 1
ATOM 2414 N N . VAL A 1 316 ? -2.120 -2.568 -6.748 1.00 98.94 316 VAL A N 1
ATOM 2415 C CA . VAL A 1 316 ? -2.219 -1.155 -6.379 1.00 98.94 316 VAL A CA 1
ATOM 2416 C C . VAL A 1 316 ? -2.513 -0.324 -7.618 1.00 98.94 316 VAL A C 1
ATOM 2418 O O . VAL A 1 316 ? -1.800 -0.429 -8.617 1.00 98.94 316 VAL A O 1
ATOM 2421 N N . GLU A 1 317 ? -3.544 0.512 -7.541 1.00 98.88 317 GLU A N 1
ATOM 2422 C CA . GLU A 1 317 ? -4.059 1.275 -8.676 1.00 98.88 317 GLU A CA 1
ATOM 2423 C C . GLU A 1 317 ? -4.343 2.742 -8.315 1.00 98.88 317 GLU A C 1
ATOM 2425 O O . GLU A 1 317 ? -4.857 3.032 -7.237 1.00 98.88 317 GLU A O 1
ATOM 2430 N N . ASP A 1 318 ? -4.094 3.671 -9.240 1.00 98.62 318 ASP A N 1
ATOM 2431 C CA . ASP A 1 318 ? -4.563 5.068 -9.149 1.00 98.62 318 ASP A CA 1
ATOM 2432 C C . ASP A 1 318 ? -4.153 5.785 -7.845 1.00 98.62 318 ASP A C 1
ATOM 2434 O O . ASP A 1 318 ? -4.955 6.439 -7.180 1.00 98.62 318 ASP A O 1
ATOM 2438 N N . CYS A 1 319 ? -2.895 5.634 -7.430 1.00 98.88 319 CYS A N 1
ATOM 2439 C CA . CYS A 1 319 ? -2.368 6.323 -6.249 1.00 98.88 319 CYS A CA 1
ATOM 2440 C C . CYS A 1 319 ? -1.677 7.636 -6.641 1.00 98.88 319 CYS A C 1
ATOM 2442 O O . CYS A 1 319 ? -0.954 7.719 -7.638 1.00 98.88 319 CYS A O 1
ATOM 2444 N N . ALA A 1 320 ? -1.886 8.687 -5.851 1.00 98.62 320 ALA A N 1
ATOM 2445 C CA . ALA A 1 320 ? -1.242 9.980 -6.054 1.00 98.62 320 ALA A CA 1
ATOM 2446 C C . ALA A 1 320 ? 0.248 9.949 -5.697 1.00 98.62 320 ALA A C 1
ATOM 2448 O O . ALA A 1 320 ? 1.042 10.579 -6.395 1.00 98.62 320 ALA A O 1
ATOM 2449 N N . GLY A 1 321 ? 0.609 9.207 -4.648 1.00 98.56 321 GLY A N 1
ATOM 2450 C CA . GLY A 1 321 ? 1.986 8.862 -4.316 1.00 98.56 321 GLY A CA 1
ATOM 2451 C C . GLY A 1 321 ? 2.401 7.485 -4.832 1.00 98.56 321 GLY A C 1
ATOM 2452 O O . GLY A 1 321 ? 1.672 6.864 -5.612 1.00 98.56 321 GLY A O 1
ATOM 2453 N N . SER A 1 322 ? 3.571 7.000 -4.403 1.00 98.88 322 SER A N 1
ATOM 2454 C CA . SER A 1 322 ? 4.103 5.681 -4.778 1.00 98.88 322 SER A CA 1
ATOM 2455 C C . SER A 1 322 ? 3.048 4.585 -4.632 1.00 98.88 322 SER A C 1
ATOM 2457 O O . SER A 1 322 ? 2.364 4.483 -3.615 1.00 98.88 322 SER A O 1
ATOM 2459 N N . GLY A 1 323 ? 2.954 3.691 -5.609 1.00 98.81 323 GLY A N 1
ATOM 2460 C CA . GLY A 1 323 ? 2.170 2.476 -5.454 1.00 98.81 323 GLY A CA 1
ATOM 2461 C C . GLY A 1 323 ? 2.737 1.565 -4.371 1.00 98.81 323 GLY A C 1
ATOM 2462 O O . GLY A 1 323 ? 1.980 1.042 -3.558 1.00 98.81 323 GLY A O 1
ATOM 2463 N N . ALA A 1 324 ? 4.064 1.429 -4.314 1.00 98.94 324 ALA A N 1
ATOM 2464 C CA . ALA A 1 324 ? 4.728 0.664 -3.266 1.00 98.94 324 ALA A CA 1
ATOM 2465 C C . ALA A 1 324 ? 6.008 1.334 -2.744 1.00 98.94 324 ALA A C 1
ATOM 2467 O O . ALA A 1 324 ? 6.829 1.829 -3.520 1.00 98.94 324 ALA A O 1
ATOM 2468 N N . TYR A 1 325 ? 6.191 1.315 -1.424 1.00 98.94 325 TYR A N 1
ATOM 2469 C CA . TYR A 1 325 ? 7.384 1.819 -0.740 1.00 98.94 325 TYR A CA 1
ATOM 2470 C C . TYR A 1 325 ? 7.927 0.746 0.208 1.00 98.94 325 TYR A C 1
ATOM 2472 O O . TYR A 1 325 ? 7.361 0.481 1.267 1.00 98.94 325 TYR A O 1
ATOM 2480 N N . LEU A 1 326 ? 8.989 0.064 -0.225 1.00 98.88 326 LEU A N 1
ATOM 2481 C CA . LEU A 1 326 ? 9.423 -1.210 0.343 1.00 98.88 326 LEU A CA 1
ATOM 2482 C C . LEU A 1 326 ? 10.827 -1.076 0.938 1.00 98.88 326 LEU A C 1
ATOM 2484 O O . LEU A 1 326 ? 11.836 -1.338 0.275 1.00 98.88 326 LEU A O 1
ATOM 2488 N N . LEU A 1 327 ? 10.904 -0.721 2.218 1.00 98.88 327 LEU A N 1
ATOM 2489 C CA . LEU A 1 327 ? 12.154 -0.654 2.979 1.00 98.88 327 LEU A CA 1
ATOM 2490 C C . LEU A 1 327 ? 12.595 -2.052 3.430 1.00 98.88 327 LEU A C 1
ATOM 2492 O O . LEU A 1 327 ? 12.745 -2.339 4.611 1.00 98.88 327 LEU A O 1
ATOM 2496 N N . THR A 1 328 ? 12.754 -2.958 2.471 1.00 98.88 328 THR A N 1
ATOM 2497 C CA . THR A 1 328 ? 12.932 -4.393 2.725 1.00 98.88 328 THR A CA 1
ATOM 2498 C C . THR A 1 328 ? 14.289 -4.897 2.259 1.00 98.88 328 THR A C 1
ATOM 2500 O O . THR A 1 328 ? 14.909 -4.330 1.357 1.00 98.88 328 THR A O 1
ATOM 2503 N N . HIS A 1 329 ? 14.755 -5.988 2.868 1.00 98.88 329 HIS A N 1
ATOM 2504 C CA . HIS A 1 329 ? 16.019 -6.641 2.524 1.00 98.88 329 HIS A CA 1
ATOM 2505 C C . HIS A 1 329 ? 15.870 -8.167 2.500 1.00 98.88 329 HIS A C 1
ATOM 2507 O O . HIS A 1 329 ? 15.106 -8.723 3.287 1.00 98.88 329 HIS A O 1
ATOM 2513 N N . GLU A 1 330 ? 16.578 -8.860 1.601 1.00 98.81 330 GLU A N 1
ATOM 2514 C CA . GLU A 1 330 ? 16.496 -10.324 1.432 1.00 98.81 330 GLU A CA 1
ATOM 2515 C C . GLU A 1 330 ? 15.042 -10.834 1.357 1.00 98.81 330 GLU A C 1
ATOM 2517 O O . GLU A 1 330 ? 14.697 -11.874 1.911 1.00 98.81 330 GLU A O 1
ATOM 2522 N N . SER A 1 331 ? 14.169 -10.061 0.708 1.00 98.88 331 SER A N 1
ATOM 2523 C CA . SER A 1 331 ? 12.730 -10.331 0.631 1.00 98.88 331 SER A CA 1
ATOM 2524 C C . SER A 1 331 ? 12.300 -10.677 -0.794 1.00 98.88 331 SER A C 1
ATOM 2526 O O . SER A 1 331 ? 12.981 -10.331 -1.766 1.00 98.88 331 SER A O 1
ATOM 2528 N N . VAL A 1 332 ? 11.180 -11.387 -0.924 1.00 98.88 332 VAL A N 1
ATOM 2529 C CA . VAL A 1 332 ? 10.657 -11.892 -2.198 1.00 98.88 332 VAL A CA 1
ATOM 2530 C C . VAL A 1 332 ? 9.256 -11.346 -2.450 1.00 98.88 332 VAL A C 1
ATOM 2532 O O . VAL A 1 332 ? 8.347 -11.543 -1.646 1.00 98.88 332 VAL A O 1
ATOM 2535 N N . PHE A 1 333 ? 9.079 -10.721 -3.610 1.00 98.94 333 PHE A N 1
ATOM 2536 C CA . PHE A 1 333 ? 7.813 -10.169 -4.081 1.00 98.94 333 PHE A CA 1
ATOM 2537 C C . PHE A 1 333 ? 7.358 -10.920 -5.333 1.00 98.94 333 PHE A C 1
ATOM 2539 O O . PHE A 1 333 ? 8.097 -10.978 -6.317 1.00 98.94 333 PHE A O 1
ATOM 2546 N N . THR A 1 334 ? 6.161 -11.507 -5.306 1.00 98.88 334 THR A N 1
ATOM 2547 C CA . THR A 1 334 ? 5.652 -12.360 -6.394 1.00 98.88 334 THR A CA 1
ATOM 2548 C C . THR A 1 334 ? 4.297 -11.878 -6.899 1.00 98.88 334 THR A C 1
ATOM 2550 O O . THR A 1 334 ? 3.374 -11.703 -6.109 1.00 98.88 334 THR A O 1
ATOM 2553 N N . ASN A 1 335 ? 4.149 -11.728 -8.218 1.00 98.69 335 ASN A N 1
ATOM 2554 C CA . ASN A 1 335 ? 2.912 -11.280 -8.866 1.00 98.69 335 ASN A CA 1
ATOM 2555 C C . ASN A 1 335 ? 2.400 -9.947 -8.290 1.00 98.69 335 ASN A C 1
ATOM 2557 O O . ASN A 1 335 ? 1.343 -9.873 -7.662 1.00 98.69 335 ASN A O 1
ATOM 2561 N N . ILE A 1 336 ? 3.191 -8.895 -8.490 1.00 98.88 336 ILE A N 1
ATOM 2562 C CA . ILE A 1 336 ? 2.873 -7.538 -8.046 1.00 98.88 336 ILE A CA 1
ATOM 2563 C C . ILE A 1 336 ? 2.351 -6.727 -9.235 1.00 98.88 336 ILE A C 1
ATOM 2565 O O . ILE A 1 336 ? 2.913 -6.779 -10.329 1.00 98.88 336 ILE A O 1
ATOM 2569 N N . ALA A 1 337 ? 1.292 -5.952 -9.033 1.00 98.88 337 ALA A N 1
ATOM 2570 C CA . ALA A 1 337 ? 0.763 -5.021 -10.020 1.00 98.88 337 ALA A CA 1
ATOM 2571 C C . ALA A 1 337 ? 0.712 -3.609 -9.434 1.00 98.88 337 ALA A C 1
ATOM 2573 O O . ALA A 1 337 ? -0.016 -3.364 -8.476 1.00 98.88 337 ALA A O 1
ATOM 2574 N N . ILE A 1 338 ? 1.484 -2.693 -10.021 1.00 98.88 338 ILE A N 1
ATOM 2575 C CA . ILE A 1 338 ? 1.539 -1.276 -9.655 1.00 98.88 338 ILE A CA 1
ATOM 2576 C C . ILE A 1 338 ? 1.130 -0.462 -10.883 1.00 98.88 338 ILE A C 1
ATOM 2578 O O . ILE A 1 338 ? 1.917 -0.271 -11.811 1.00 98.88 338 ILE A O 1
ATOM 2582 N N . ILE A 1 339 ? -0.125 -0.026 -10.917 1.00 98.81 339 ILE A N 1
ATOM 2583 C CA . ILE A 1 339 ? -0.764 0.516 -12.117 1.00 98.81 339 ILE A CA 1
ATOM 2584 C C . ILE A 1 339 ? -1.168 1.966 -11.869 1.00 98.81 339 ILE A C 1
ATOM 2586 O O . ILE A 1 339 ? -1.951 2.256 -10.971 1.00 98.81 339 ILE A O 1
ATOM 2590 N N . ASP A 1 340 ? -0.650 2.879 -12.692 1.00 98.50 340 ASP A N 1
ATOM 2591 C CA . ASP A 1 340 ? -1.003 4.303 -12.662 1.00 98.50 340 ASP A CA 1
ATOM 2592 C C . ASP A 1 340 ? -0.860 4.929 -11.266 1.00 98.50 340 ASP A C 1
ATOM 2594 O O . ASP A 1 340 ? -1.799 5.498 -10.715 1.00 98.50 340 ASP A O 1
ATOM 2598 N N . THR A 1 341 ? 0.329 4.803 -10.677 1.00 98.88 341 THR A N 1
ATOM 2599 C CA . THR A 1 341 ? 0.635 5.377 -9.358 1.00 98.88 341 THR A CA 1
ATOM 2600 C C . THR A 1 341 ? 1.644 6.519 -9.462 1.00 98.88 341 THR A C 1
ATOM 2602 O O . THR A 1 341 ? 2.155 6.808 -10.545 1.00 98.88 341 THR A O 1
ATOM 2605 N N . ASN A 1 342 ? 1.911 7.196 -8.346 1.00 98.62 342 ASN A N 1
ATOM 2606 C CA . ASN A 1 342 ? 2.667 8.445 -8.272 1.00 98.62 342 ASN A CA 1
ATOM 2607 C C . ASN A 1 342 ? 2.111 9.535 -9.207 1.00 98.62 342 ASN A C 1
ATOM 2609 O O . ASN A 1 342 ? 2.852 10.311 -9.801 1.00 98.62 342 ASN A O 1
ATOM 2613 N N . THR A 1 343 ? 0.785 9.586 -9.368 1.00 98.44 343 THR A N 1
ATOM 2614 C CA . THR A 1 343 ? 0.124 10.450 -10.362 1.00 98.44 343 THR A CA 1
ATOM 2615 C C . THR A 1 343 ? 0.171 11.944 -10.039 1.00 98.44 343 THR A C 1
ATOM 2617 O O . THR A 1 343 ? -0.232 12.755 -10.876 1.00 98.44 343 THR A O 1
ATOM 2620 N N . LYS A 1 344 ? 0.623 12.314 -8.835 1.00 97.88 344 LYS A N 1
ATOM 2621 C CA . LYS A 1 344 ? 0.872 13.701 -8.414 1.00 97.88 344 LYS A CA 1
ATOM 2622 C C . LYS A 1 344 ? 2.354 13.984 -8.144 1.00 97.88 344 LYS A C 1
ATOM 2624 O O . LYS A 1 344 ? 2.655 15.025 -7.568 1.00 97.88 344 LYS A O 1
ATOM 2629 N N . ASP A 1 345 ? 3.251 13.072 -8.532 1.00 97.50 345 ASP A N 1
ATOM 2630 C CA . ASP A 1 345 ? 4.704 13.202 -8.359 1.00 97.50 345 ASP A CA 1
ATOM 2631 C C . ASP A 1 345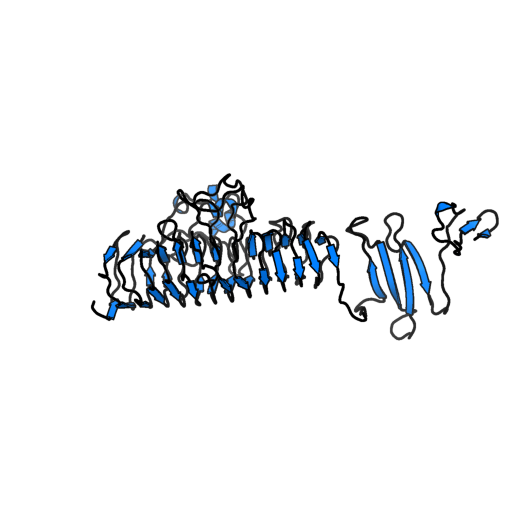 ? 5.120 13.545 -6.912 1.00 97.50 345 ASP A C 1
ATOM 2633 O O . ASP A 1 345 ? 6.049 14.316 -6.670 1.00 97.50 345 ASP A O 1
ATOM 2637 N N . PHE A 1 346 ? 4.417 12.983 -5.921 1.00 96.81 346 PHE A N 1
ATOM 2638 C CA . PHE A 1 346 ? 4.747 13.197 -4.508 1.00 96.81 346 PHE A CA 1
ATOM 2639 C C . PHE A 1 346 ? 6.031 12.480 -4.087 1.00 96.81 346 PHE A C 1
ATOM 2641 O O . PHE A 1 346 ? 6.705 12.922 -3.157 1.00 96.81 346 PHE A O 1
ATOM 2648 N N . GLN A 1 347 ? 6.369 11.375 -4.750 1.00 98.00 347 GLN A N 1
ATOM 2649 C CA . GLN A 1 347 ? 7.596 10.621 -4.521 1.00 98.00 347 GLN A CA 1
ATOM 2650 C C . GLN A 1 347 ? 8.438 10.536 -5.797 1.00 98.00 347 GLN A C 1
ATOM 2652 O O . GLN A 1 347 ? 8.004 10.880 -6.895 1.00 98.00 347 GLN A O 1
ATOM 2657 N N . ALA A 1 348 ? 9.670 10.046 -5.653 1.00 98.12 348 ALA A N 1
ATOM 2658 C CA . ALA A 1 348 ? 10.613 9.909 -6.760 1.00 98.12 348 ALA A CA 1
ATOM 2659 C C . ALA A 1 348 ? 10.226 8.818 -7.776 1.00 98.12 348 ALA A C 1
ATOM 2661 O O . ALA A 1 348 ? 10.749 8.814 -8.895 1.00 98.12 348 ALA A O 1
ATOM 2662 N N . ASN A 1 349 ? 9.346 7.882 -7.398 1.00 98.69 349 ASN A N 1
ATOM 2663 C CA . ASN A 1 349 ? 9.040 6.707 -8.206 1.00 98.69 349 ASN A CA 1
ATOM 2664 C C . ASN A 1 349 ? 7.659 6.089 -7.939 1.00 98.69 349 ASN A C 1
ATOM 2666 O O . ASN A 1 349 ? 7.063 6.324 -6.895 1.00 98.69 349 ASN A O 1
ATOM 2670 N N . GLN A 1 350 ? 7.191 5.198 -8.822 1.00 98.81 350 GLN A N 1
ATOM 2671 C CA . GLN A 1 350 ? 5.977 4.399 -8.575 1.00 98.81 350 GLN A CA 1
ATOM 2672 C C . GLN A 1 350 ? 6.214 3.236 -7.599 1.00 98.81 350 GLN A C 1
ATOM 2674 O O . GLN A 1 350 ? 5.372 2.969 -6.744 1.00 98.81 350 GLN A O 1
ATOM 2679 N N . ILE A 1 351 ? 7.363 2.563 -7.685 1.00 98.88 351 ILE A N 1
ATOM 2680 C CA . ILE A 1 351 ? 7.768 1.513 -6.741 1.00 98.88 351 ILE A CA 1
ATOM 2681 C C . ILE A 1 351 ? 9.235 1.678 -6.329 1.00 98.88 351 ILE A C 1
ATOM 2683 O O . ILE A 1 351 ? 10.118 1.761 -7.184 1.00 98.88 351 ILE A O 1
ATOM 2687 N N . TYR A 1 352 ? 9.474 1.713 -5.015 1.00 98.94 352 TYR A N 1
ATOM 2688 C CA . TYR A 1 352 ? 10.809 1.789 -4.413 1.00 98.94 352 TYR A CA 1
ATOM 2689 C C . TYR A 1 352 ? 11.116 0.524 -3.617 1.00 98.94 352 TYR A C 1
ATOM 2691 O O . TYR A 1 352 ? 10.281 0.098 -2.818 1.00 98.94 352 TYR A O 1
ATOM 2699 N N . ILE A 1 353 ? 12.315 -0.037 -3.797 1.00 98.94 353 ILE A N 1
ATOM 2700 C CA . ILE A 1 353 ? 12.846 -1.123 -2.962 1.00 98.94 353 ILE A CA 1
ATOM 2701 C C . ILE A 1 353 ? 14.283 -0.789 -2.564 1.00 98.94 353 ILE A C 1
ATOM 2703 O O . ILE A 1 353 ? 15.175 -0.774 -3.411 1.00 98.94 353 ILE A O 1
ATOM 2707 N N . SER A 1 354 ? 14.531 -0.563 -1.275 1.00 98.25 354 SER A N 1
ATOM 2708 C CA . SER A 1 354 ? 15.853 -0.120 -0.813 1.00 98.25 354 SER A CA 1
ATOM 2709 C C . SER A 1 354 ? 16.913 -1.233 -0.851 1.00 98.25 354 SER A C 1
ATOM 2711 O O . SER A 1 354 ? 18.009 -1.051 -1.391 1.00 98.25 354 SER A O 1
ATOM 2713 N N . GLY A 1 355 ? 16.613 -2.393 -0.262 1.00 98.31 355 GLY A N 1
ATOM 2714 C CA . GLY A 1 355 ? 17.563 -3.482 -0.057 1.00 98.31 355 GLY A CA 1
ATOM 2715 C C . GLY A 1 355 ? 17.654 -4.488 -1.206 1.00 98.31 355 GLY A C 1
ATOM 2716 O O . GLY A 1 355 ? 17.052 -4.344 -2.272 1.00 98.31 355 GLY A O 1
ATOM 2717 N N . ALA A 1 356 ? 18.460 -5.529 -0.982 1.00 98.75 356 ALA A N 1
ATOM 2718 C CA . ALA A 1 356 ? 18.685 -6.599 -1.943 1.00 98.75 356 ALA A CA 1
ATOM 2719 C C . ALA A 1 356 ? 17.535 -7.610 -1.902 1.00 98.75 356 ALA A C 1
ATOM 2721 O O . ALA A 1 356 ? 17.537 -8.530 -1.084 1.00 98.75 356 ALA A O 1
ATOM 2722 N N . CYS A 1 357 ? 16.548 -7.426 -2.776 1.00 98.88 357 CYS A N 1
ATOM 2723 C CA . CYS A 1 357 ? 15.346 -8.253 -2.844 1.00 98.88 357 CYS A CA 1
ATOM 2724 C C . CYS A 1 357 ? 15.209 -8.952 -4.205 1.00 98.88 357 CYS A C 1
ATOM 2726 O O . CYS A 1 357 ? 15.999 -8.756 -5.137 1.00 98.88 357 CYS A O 1
ATOM 2728 N N . ARG A 1 358 ? 14.189 -9.805 -4.318 1.00 98.88 358 ARG A N 1
ATOM 2729 C CA . ARG A 1 358 ? 13.789 -10.465 -5.564 1.00 98.88 358 ARG A CA 1
ATOM 2730 C C . ARG A 1 358 ? 12.363 -10.077 -5.922 1.00 98.88 358 ARG A C 1
ATOM 2732 O O . ARG A 1 358 ? 11.480 -10.157 -5.074 1.00 98.88 358 ARG A O 1
ATOM 2739 N N . VAL A 1 359 ? 12.139 -9.716 -7.182 1.00 98.94 359 VAL A N 1
ATOM 2740 C CA . VAL A 1 359 ? 10.799 -9.463 -7.726 1.00 98.94 359 VAL A CA 1
ATOM 2741 C C . VAL A 1 359 ? 10.549 -10.419 -8.887 1.00 98.94 359 VAL A C 1
ATOM 2743 O O . VAL A 1 359 ? 11.333 -10.460 -9.834 1.00 98.94 359 VAL A O 1
ATOM 2746 N N . ASN A 1 360 ? 9.467 -11.191 -8.807 1.00 98.69 360 ASN A N 1
ATOM 2747 C CA . ASN A 1 360 ? 9.062 -12.162 -9.818 1.00 98.69 360 ASN A CA 1
ATOM 2748 C C . ASN A 1 360 ? 7.635 -11.862 -10.296 1.00 98.69 360 ASN A C 1
ATOM 2750 O O . ASN A 1 360 ? 6.661 -12.147 -9.596 1.00 98.69 360 ASN A O 1
ATOM 2754 N N . GLY A 1 361 ? 7.522 -11.276 -11.488 1.00 98.25 361 GLY A N 1
ATOM 2755 C CA . GLY A 1 361 ? 6.264 -10.802 -12.052 1.00 98.25 361 GLY A CA 1
ATOM 2756 C C . GLY A 1 361 ? 5.886 -9.427 -11.508 1.00 98.25 361 GLY A C 1
ATOM 2757 O O . GLY A 1 361 ? 5.447 -9.301 -10.362 1.00 98.25 361 GLY A O 1
ATOM 2758 N N . LEU A 1 362 ? 6.034 -8.404 -12.352 1.00 98.88 362 LEU A N 1
ATOM 2759 C CA . LEU A 1 362 ? 5.720 -7.015 -12.024 1.00 98.88 362 LEU A CA 1
ATOM 2760 C C . LEU A 1 362 ? 4.960 -6.349 -13.179 1.00 98.88 362 LEU A C 1
ATOM 2762 O O . LEU A 1 362 ? 5.497 -6.170 -14.271 1.00 98.88 362 LEU A O 1
ATOM 2766 N N . ARG A 1 363 ? 3.704 -5.965 -12.952 1.00 98.88 363 ARG A N 1
ATOM 2767 C CA . ARG A 1 363 ? 2.913 -5.190 -13.922 1.00 98.88 363 ARG A CA 1
ATOM 2768 C C . ARG A 1 363 ? 3.075 -3.707 -13.624 1.00 98.88 363 ARG A C 1
ATOM 2770 O O . ARG A 1 363 ? 2.860 -3.303 -12.483 1.00 98.88 363 ARG A O 1
ATOM 2777 N N . LEU A 1 364 ? 3.444 -2.926 -14.634 1.00 98.56 364 LEU A N 1
ATOM 2778 C CA . LEU A 1 364 ? 3.663 -1.484 -14.542 1.00 98.56 364 LEU A CA 1
ATOM 2779 C C . LEU A 1 364 ? 2.883 -0.765 -15.637 1.00 98.56 364 LEU A C 1
ATOM 2781 O O . LEU A 1 364 ? 2.819 -1.261 -16.757 1.00 98.56 364 LEU A O 1
ATOM 2785 N N . ILE A 1 365 ? 2.413 0.446 -15.331 1.00 96.75 365 ILE A N 1
ATOM 2786 C CA . ILE A 1 365 ? 1.691 1.345 -16.247 1.00 96.75 365 ILE A CA 1
ATOM 2787 C C . ILE A 1 365 ? 0.308 0.811 -16.648 1.00 96.75 365 ILE A C 1
ATOM 2789 O O . ILE A 1 365 ? 0.154 -0.306 -17.139 1.00 96.75 365 ILE A O 1
ATOM 2793 N N . GLY A 1 366 ? -0.711 1.645 -16.456 1.00 96.44 366 GLY A N 1
ATOM 2794 C CA . GLY A 1 366 ? -2.045 1.452 -17.009 1.00 96.44 366 GLY A CA 1
ATOM 2795 C C . GLY A 1 366 ? -2.228 2.344 -18.229 1.00 96.44 366 GLY A C 1
ATOM 2796 O O . GLY A 1 366 ? -1.753 2.023 -19.317 1.00 96.44 366 GLY A O 1
ATOM 2797 N N . ILE A 1 367 ? -2.924 3.465 -18.048 1.00 96.56 367 ILE A N 1
ATOM 2798 C CA . ILE A 1 367 ? -3.264 4.422 -19.110 1.00 96.56 367 ILE A CA 1
ATOM 2799 C C . ILE A 1 367 ? -2.657 5.816 -18.894 1.00 96.56 367 ILE A C 1
ATOM 2801 O O . ILE A 1 367 ? -2.769 6.679 -19.766 1.00 96.56 367 ILE A O 1
ATOM 2805 N N . ARG A 1 368 ? -2.029 6.079 -17.742 1.00 94.62 368 ARG A N 1
ATOM 2806 C CA . ARG A 1 368 ? -1.496 7.409 -17.421 1.00 94.62 368 ARG A CA 1
ATOM 2807 C C . ARG A 1 368 ? -0.120 7.626 -18.053 1.00 94.62 368 ARG A C 1
ATOM 2809 O O . ARG A 1 368 ? 0.728 6.737 -18.047 1.00 94.62 368 ARG A O 1
ATOM 2816 N N . SER A 1 369 ? 0.110 8.836 -18.565 1.00 93.88 369 SER A N 1
ATOM 2817 C CA . SER A 1 369 ? 1.449 9.322 -18.909 1.00 93.88 369 SER A CA 1
ATOM 2818 C C . SER A 1 369 ? 2.193 9.809 -17.661 1.00 93.88 369 SER A C 1
ATOM 2820 O O . SER A 1 369 ? 1.580 10.128 -16.640 1.00 93.88 369 SER A O 1
ATOM 2822 N N . THR A 1 370 ? 3.521 9.901 -17.760 1.00 92.75 370 THR A N 1
ATOM 2823 C CA . THR A 1 370 ? 4.376 10.589 -16.784 1.00 92.75 370 THR A CA 1
ATOM 2824 C C . THR A 1 370 ? 5.115 11.710 -17.501 1.00 92.75 370 THR A C 1
ATOM 2826 O O . THR A 1 370 ? 5.985 11.443 -18.330 1.00 92.75 370 THR A O 1
ATOM 2829 N N . ASP A 1 371 ? 4.780 12.957 -17.175 1.00 82.62 371 ASP A N 1
ATOM 2830 C CA . ASP A 1 371 ? 5.379 14.131 -17.824 1.00 82.62 371 ASP A CA 1
ATOM 2831 C C . ASP A 1 371 ? 6.745 14.489 -17.200 1.00 82.62 371 ASP A C 1
ATOM 2833 O O . ASP A 1 371 ? 7.627 15.039 -17.863 1.00 82.62 371 ASP A O 1
ATOM 2837 N N . GLY A 1 372 ? 6.936 14.151 -15.918 1.00 85.31 372 GLY A N 1
ATOM 2838 C CA . GLY A 1 372 ? 8.160 14.396 -15.156 1.00 85.31 372 GLY A CA 1
ATOM 2839 C C . GLY A 1 372 ? 9.293 13.396 -15.420 1.00 85.31 372 GLY A C 1
ATOM 2840 O O . GLY A 1 372 ? 9.197 12.503 -16.263 1.00 85.31 372 GLY A O 1
ATOM 2841 N N . GLN A 1 373 ? 10.388 13.531 -14.662 1.00 85.62 373 GLN A N 1
ATOM 2842 C CA . GLN A 1 373 ? 11.575 12.652 -14.708 1.00 85.62 373 GLN A CA 1
ATOM 2843 C C . GLN A 1 373 ? 11.572 11.548 -13.633 1.00 85.62 373 GLN A C 1
ATOM 2845 O O . GLN A 1 373 ? 12.553 10.814 -13.515 1.00 85.62 373 GLN A O 1
ATOM 2850 N N . GLY A 1 374 ? 10.487 11.412 -12.859 1.00 91.81 374 GLY A N 1
ATOM 2851 C CA . GLY A 1 374 ? 10.343 10.351 -11.859 1.00 91.81 374 GLY A CA 1
ATOM 2852 C C . GLY A 1 374 ? 10.545 8.959 -12.466 1.00 91.81 374 GLY A C 1
ATOM 2853 O O . GLY A 1 374 ? 10.155 8.700 -13.611 1.00 91.81 374 GLY A O 1
ATOM 2854 N N . LEU A 1 375 ? 11.192 8.066 -11.719 1.00 98.44 375 LEU A N 1
ATOM 2855 C CA . LEU A 1 375 ? 11.383 6.683 -12.153 1.00 98.44 375 LEU A CA 1
ATOM 2856 C C . LEU A 1 375 ? 10.060 5.914 -12.040 1.00 98.44 375 LEU A C 1
ATOM 2858 O O . LEU A 1 375 ? 9.186 6.242 -11.246 1.00 98.44 375 LEU A O 1
ATOM 2862 N N . THR A 1 376 ? 9.882 4.851 -12.813 1.00 98.69 376 THR A N 1
ATOM 2863 C CA . THR A 1 376 ? 8.765 3.932 -12.574 1.00 98.69 376 THR A CA 1
ATOM 2864 C C . THR A 1 376 ? 9.162 2.976 -11.456 1.00 98.69 376 THR A C 1
ATOM 2866 O O . THR A 1 376 ? 8.449 2.852 -10.465 1.00 98.69 376 THR A O 1
ATOM 2869 N N . ILE A 1 377 ? 10.347 2.374 -11.563 1.00 98.88 377 ILE A N 1
ATOM 2870 C CA . ILE A 1 377 ? 10.922 1.502 -10.538 1.00 98.88 377 ILE A CA 1
ATOM 2871 C C . ILE A 1 377 ? 12.336 1.954 -10.185 1.00 98.88 377 ILE A C 1
ATOM 2873 O O . ILE A 1 377 ? 13.184 2.092 -11.072 1.00 98.88 377 ILE A O 1
ATOM 2877 N N . ASP A 1 378 ? 12.581 2.120 -8.885 1.00 98.88 378 ASP A N 1
ATOM 2878 C CA . ASP A 1 378 ? 13.921 2.250 -8.319 1.00 98.88 378 ASP A CA 1
ATOM 2879 C C . ASP A 1 378 ? 14.153 1.174 -7.253 1.00 98.88 378 ASP A C 1
ATOM 2881 O O . ASP A 1 378 ? 13.673 1.248 -6.123 1.00 98.88 378 ASP A O 1
ATOM 2885 N N . ALA A 1 379 ? 14.850 0.117 -7.658 1.00 98.81 379 ALA A N 1
ATOM 2886 C CA . ALA A 1 379 ? 15.160 -1.042 -6.837 1.00 98.81 379 ALA A CA 1
ATOM 2887 C C . ALA A 1 379 ? 16.637 -1.436 -7.028 1.00 98.81 379 ALA A C 1
ATOM 2889 O O . ALA A 1 379 ? 16.936 -2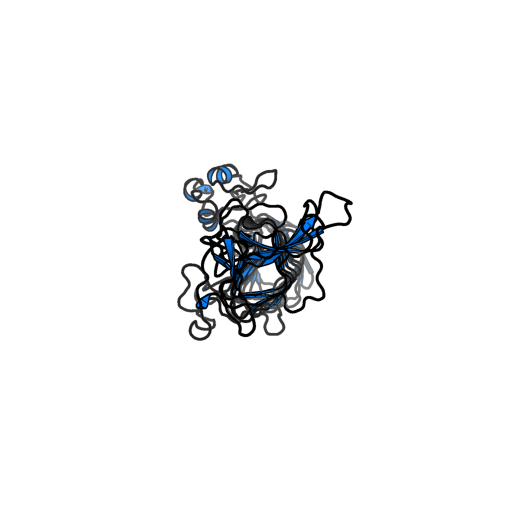.530 -7.523 1.00 98.81 379 ALA A O 1
ATOM 2890 N N . PRO A 1 380 ? 17.584 -0.547 -6.675 1.00 98.75 380 PRO A N 1
ATOM 2891 C CA . PRO A 1 380 ? 18.962 -0.570 -7.172 1.00 98.75 380 PRO A CA 1
ATOM 2892 C C . PRO A 1 380 ? 19.759 -1.808 -6.749 1.00 98.75 380 PRO A C 1
ATOM 2894 O O . PRO A 1 380 ? 20.743 -2.147 -7.397 1.00 98.75 380 PRO A O 1
ATOM 2897 N N . ASN A 1 381 ? 19.325 -2.495 -5.691 1.00 98.75 381 ASN A N 1
ATOM 2898 C CA . ASN A 1 381 ? 19.955 -3.708 -5.166 1.00 98.75 381 ASN A CA 1
ATOM 2899 C C . ASN A 1 381 ? 19.172 -4.991 -5.499 1.00 98.75 381 ASN A C 1
ATOM 2901 O O . ASN A 1 381 ? 19.600 -6.089 -5.142 1.00 98.75 381 ASN A O 1
ATOM 2905 N N . SER A 1 382 ? 18.020 -4.878 -6.165 1.00 98.88 382 SER A N 1
ATOM 2906 C CA . SER A 1 382 ? 17.112 -6.001 -6.403 1.00 98.88 382 SER A CA 1
ATOM 2907 C C . SER A 1 382 ? 17.275 -6.620 -7.788 1.00 98.88 382 SER A C 1
ATOM 2909 O O . SER A 1 382 ? 17.549 -5.936 -8.774 1.00 98.88 382 SER A O 1
ATOM 2911 N N . THR A 1 383 ? 17.065 -7.936 -7.865 1.00 98.88 383 THR A N 1
ATOM 2912 C CA . THR A 1 383 ? 16.950 -8.665 -9.139 1.00 98.88 383 THR A CA 1
ATOM 2913 C C . THR A 1 383 ? 15.481 -8.848 -9.494 1.00 98.88 383 THR A C 1
ATOM 2915 O O . THR A 1 383 ? 14.705 -9.346 -8.674 1.00 98.88 383 THR A O 1
ATOM 2918 N N . VAL A 1 384 ? 15.116 -8.470 -10.716 1.00 98.88 384 VAL A N 1
ATOM 2919 C CA . VAL A 1 384 ? 13.735 -8.461 -11.211 1.00 98.88 384 VAL A CA 1
ATOM 2920 C C . VAL A 1 384 ? 13.606 -9.360 -12.447 1.00 98.88 384 VAL A C 1
ATOM 2922 O O . VAL A 1 384 ? 14.542 -9.465 -13.237 1.00 98.88 384 VAL A O 1
ATOM 2925 N N . SER A 1 385 ? 12.450 -10.004 -12.609 1.00 98.69 385 SER A N 1
ATOM 2926 C CA . SER A 1 385 ? 12.041 -10.737 -13.819 1.00 98.69 385 SER A CA 1
ATOM 2927 C C . SER A 1 385 ? 10.536 -10.577 -14.048 1.00 98.69 385 SER A C 1
ATOM 2929 O O . SER A 1 385 ? 9.771 -10.383 -13.095 1.00 98.69 385 SER A O 1
ATOM 2931 N N . GLY A 1 386 ? 10.104 -10.654 -15.308 1.00 98.38 386 GLY A N 1
ATOM 2932 C CA . GLY A 1 386 ? 8.696 -10.689 -15.688 1.00 98.38 386 GLY A CA 1
ATOM 2933 C C . GLY A 1 386 ? 8.006 -9.329 -15.612 1.00 98.38 386 GLY A C 1
ATOM 2934 O O . GLY A 1 386 ? 6.859 -9.248 -15.163 1.00 98.38 386 GLY A O 1
ATOM 2935 N N . ILE A 1 387 ? 8.693 -8.256 -16.021 1.00 98.75 387 ILE A N 1
ATOM 2936 C CA . ILE A 1 387 ? 8.052 -6.942 -16.173 1.00 98.75 387 ILE A CA 1
ATOM 2937 C C . ILE A 1 387 ? 7.078 -6.985 -17.358 1.00 98.75 387 ILE A C 1
ATOM 2939 O O . ILE A 1 387 ? 7.422 -7.454 -18.441 1.00 98.75 387 ILE A O 1
ATOM 2943 N N . THR A 1 388 ? 5.866 -6.460 -17.174 1.00 98.12 388 THR A N 1
ATOM 2944 C CA . THR A 1 388 ? 4.881 -6.289 -18.255 1.00 98.12 388 THR A CA 1
ATOM 2945 C C . THR A 1 388 ? 4.233 -4.907 -18.208 1.00 98.12 388 THR A C 1
ATOM 2947 O O . THR A 1 388 ? 4.075 -4.337 -17.129 1.00 98.12 388 THR A O 1
ATOM 2950 N N . GLY A 1 389 ? 3.839 -4.395 -19.378 1.00 97.31 389 GLY A N 1
ATOM 2951 C CA . GLY A 1 389 ? 3.182 -3.096 -19.553 1.00 97.31 389 GLY A CA 1
ATOM 2952 C C . GLY A 1 389 ? 4.021 -2.089 -20.345 1.00 97.31 389 GLY A C 1
ATOM 2953 O O . GLY A 1 389 ? 5.163 -2.365 -20.715 1.00 97.31 389 GLY A O 1
ATOM 2954 N N . MET A 1 390 ? 3.435 -0.927 -20.642 1.00 97.75 390 MET A N 1
ATOM 2955 C CA . MET A 1 390 ? 4.027 0.111 -21.504 1.00 97.75 390 MET A CA 1
ATOM 2956 C C . MET A 1 390 ? 4.995 1.022 -20.733 1.00 97.75 390 MET A C 1
ATOM 2958 O O . MET A 1 390 ? 4.879 2.244 -20.762 1.00 97.75 390 MET A O 1
ATOM 2962 N N . VAL A 1 391 ? 5.935 0.423 -20.003 1.00 98.06 391 VAL A N 1
ATOM 2963 C CA . VAL A 1 391 ? 6.936 1.152 -19.214 1.00 98.06 391 VAL A CA 1
ATOM 2964 C C . VAL A 1 391 ? 7.965 1.836 -20.117 1.00 98.06 391 VAL A C 1
ATOM 2966 O O . VAL A 1 391 ? 8.472 1.227 -21.058 1.00 98.06 391 VAL A O 1
ATOM 2969 N N . ASP A 1 392 ? 8.309 3.093 -19.817 1.00 98.19 392 ASP A N 1
ATOM 2970 C CA . ASP A 1 392 ? 9.477 3.739 -20.422 1.00 98.19 392 ASP A CA 1
ATOM 2971 C C . ASP A 1 392 ? 10.753 3.078 -19.858 1.00 98.19 392 ASP A C 1
ATOM 2973 O O . ASP A 1 392 ? 11.038 3.218 -18.662 1.00 98.19 392 ASP A O 1
ATOM 2977 N N . PRO A 1 393 ? 11.557 2.379 -20.683 1.00 98.12 393 PRO A N 1
ATOM 2978 C CA . PRO A 1 393 ? 12.753 1.680 -20.214 1.00 98.12 393 PRO A CA 1
ATOM 2979 C C . PRO A 1 393 ? 13.797 2.604 -19.572 1.00 98.12 393 PRO A C 1
ATOM 2981 O O . PRO A 1 393 ? 14.590 2.149 -18.748 1.00 98.12 393 PRO A O 1
ATOM 2984 N N . SER A 1 394 ? 13.794 3.908 -19.877 1.00 98.12 394 SER A N 1
ATOM 2985 C CA . SER A 1 394 ? 14.691 4.867 -19.219 1.00 98.12 394 SER A CA 1
ATOM 2986 C C . SER A 1 394 ? 14.388 5.055 -17.730 1.00 98.12 394 SER A C 1
ATOM 2988 O O . SER A 1 394 ? 15.274 5.438 -16.960 1.00 98.12 394 SER A O 1
ATOM 2990 N N . ARG A 1 395 ? 13.164 4.709 -17.312 1.00 98.56 395 ARG A N 1
ATOM 2991 C CA . ARG A 1 395 ? 12.634 4.864 -15.953 1.00 98.56 395 ARG A CA 1
ATOM 2992 C C . ARG A 1 395 ? 12.742 3.594 -15.110 1.00 98.56 395 ARG A C 1
ATOM 2994 O O . ARG A 1 395 ? 12.112 3.499 -14.057 1.00 98.56 395 ARG A O 1
ATOM 3001 N N . ILE A 1 396 ? 13.548 2.632 -15.560 1.00 98.88 396 ILE A N 1
ATOM 3002 C CA . ILE A 1 396 ? 13.841 1.387 -14.847 1.00 98.88 396 ILE A CA 1
ATOM 3003 C C . ILE A 1 396 ? 15.246 1.468 -14.236 1.00 98.88 396 ILE A C 1
ATOM 3005 O O . ILE A 1 396 ? 16.246 1.675 -14.941 1.00 98.88 396 ILE A O 1
ATOM 3009 N N . ASN A 1 397 ? 15.340 1.289 -12.918 1.00 98.81 397 ASN A N 1
ATOM 3010 C CA . ASN A 1 397 ? 16.601 1.147 -12.197 1.00 98.81 397 ASN A CA 1
ATOM 3011 C C . ASN A 1 397 ? 16.572 -0.086 -11.284 1.00 98.81 397 ASN A C 1
ATOM 3013 O O . ASN A 1 397 ? 15.824 -0.123 -10.313 1.00 98.81 397 ASN A O 1
ATOM 3017 N N . VAL A 1 398 ? 17.369 -1.104 -11.615 1.00 98.88 398 VAL A N 1
ATOM 3018 C CA . VAL A 1 398 ? 17.450 -2.379 -10.883 1.00 98.88 398 VAL A CA 1
ATOM 3019 C C . VAL A 1 398 ? 18.881 -2.919 -10.913 1.00 98.88 398 VA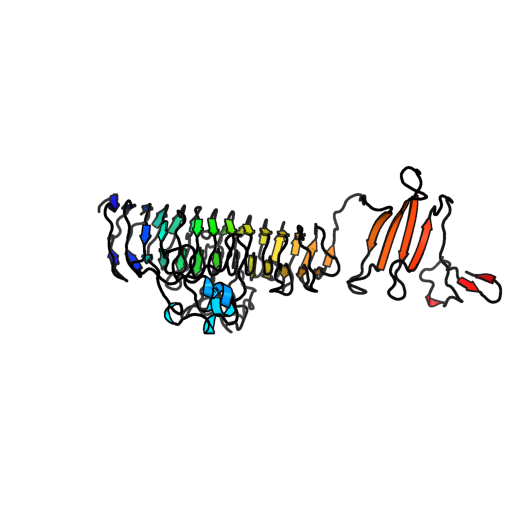L A C 1
ATOM 3021 O O . VAL A 1 398 ? 19.646 -2.554 -11.809 1.00 98.88 398 VAL A O 1
ATOM 3024 N N . ALA A 1 399 ? 19.240 -3.810 -9.983 1.00 98.62 399 ALA A N 1
ATOM 3025 C CA . ALA A 1 399 ? 20.564 -4.445 -9.985 1.00 98.62 399 ALA A CA 1
ATOM 3026 C C . ALA A 1 399 ? 20.738 -5.396 -11.176 1.00 98.62 399 ALA A C 1
ATOM 3028 O O . ALA A 1 399 ? 21.797 -5.439 -11.799 1.00 98.62 399 ALA A O 1
ATOM 3029 N N . ASN A 1 400 ? 19.693 -6.170 -11.481 1.00 98.75 400 ASN A N 1
ATOM 3030 C CA . ASN A 1 400 ? 19.654 -7.080 -12.619 1.00 98.75 400 ASN A CA 1
ATOM 3031 C C . ASN A 1 400 ? 18.213 -7.259 -13.124 1.00 98.75 400 ASN A C 1
ATOM 3033 O O . ASN A 1 400 ? 17.283 -7.328 -12.317 1.00 98.75 400 ASN A O 1
ATOM 3037 N N . LEU A 1 401 ? 18.052 -7.366 -14.443 1.00 98.75 401 LEU A N 1
ATOM 3038 C CA . LEU A 1 401 ? 16.790 -7.666 -15.123 1.00 98.75 401 LEU A CA 1
ATOM 3039 C C . LEU A 1 401 ? 17.042 -8.786 -16.131 1.00 98.75 401 LEU A C 1
ATOM 3041 O O . LEU A 1 401 ? 17.865 -8.614 -17.030 1.00 98.75 401 LEU A O 1
ATOM 3045 N N . ALA A 1 402 ? 16.362 -9.920 -15.977 1.00 97.81 402 ALA A N 1
ATOM 3046 C CA . ALA A 1 402 ? 16.600 -11.091 -16.816 1.00 97.81 402 ALA A CA 1
ATOM 3047 C C . ALA A 1 402 ? 15.338 -11.933 -17.018 1.00 97.81 402 ALA A C 1
ATOM 3049 O O . ALA A 1 402 ? 14.513 -12.057 -16.116 1.00 97.81 402 ALA A O 1
ATOM 3050 N N . GLU A 1 403 ? 15.242 -12.562 -18.191 1.00 96.94 403 GLU A N 1
ATOM 3051 C CA . GLU A 1 403 ? 14.152 -13.461 -18.585 1.00 96.94 403 GLU A CA 1
ATOM 3052 C C . GLU A 1 403 ? 14.733 -14.815 -19.036 1.00 96.94 403 GLU A C 1
ATOM 3054 O O . GLU A 1 403 ? 14.693 -15.186 -20.207 1.00 96.94 403 GLU A O 1
ATOM 3059 N N . GLU A 1 404 ? 15.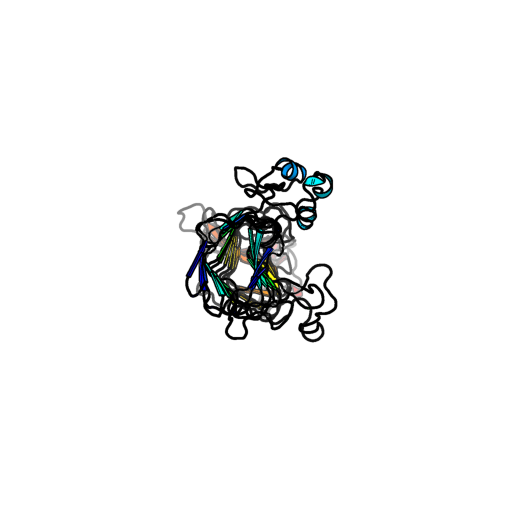333 -15.545 -18.093 1.00 96.00 404 GLU A N 1
ATOM 3060 C CA . GLU A 1 404 ? 16.132 -16.761 -18.350 1.00 96.00 404 GLU A CA 1
ATOM 3061 C C . GLU A 1 404 ? 15.333 -17.927 -18.965 1.00 96.00 404 GLU A C 1
ATOM 3063 O O . GLU A 1 404 ? 15.889 -18.791 -19.637 1.00 96.00 404 GLU A O 1
ATOM 3068 N N . GLY A 1 405 ? 14.023 -17.983 -18.707 1.00 95.12 405 GLY A N 1
ATOM 3069 C CA . GLY A 1 405 ? 13.163 -19.129 -19.021 1.00 95.12 405 GLY A CA 1
ATOM 3070 C C . GLY A 1 405 ? 12.283 -18.969 -20.260 1.00 95.12 405 GLY A C 1
ATOM 3071 O O . GLY A 1 405 ? 11.273 -19.668 -20.368 1.00 95.12 405 GLY A O 1
ATOM 3072 N N . LEU A 1 406 ? 12.589 -18.031 -21.163 1.00 96.25 406 LEU A N 1
ATOM 3073 C CA . LEU A 1 406 ? 11.798 -17.855 -22.384 1.00 96.25 406 LEU A CA 1
ATOM 3074 C C . LEU A 1 406 ? 11.983 -19.040 -23.350 1.00 96.25 406 LEU A C 1
ATOM 3076 O O . LEU A 1 406 ? 13.071 -19.589 -23.499 1.00 96.25 406 LEU A O 1
ATOM 3080 N N . GLY A 1 407 ? 10.900 -19.422 -24.032 1.00 97.75 407 GLY A N 1
ATOM 3081 C CA . GLY A 1 407 ? 10.939 -20.373 -25.147 1.00 97.75 407 GLY A CA 1
ATOM 3082 C C . GLY A 1 407 ? 11.310 -19.700 -26.474 1.00 97.75 407 GLY A C 1
ATOM 3083 O O . GLY A 1 407 ? 11.930 -18.642 -26.504 1.00 97.75 407 GLY A O 1
ATOM 3084 N N . ASN A 1 408 ? 10.874 -20.275 -27.599 1.00 97.62 408 ASN A N 1
ATOM 3085 C CA . ASN A 1 408 ? 10.977 -19.603 -28.900 1.00 97.62 408 ASN A CA 1
ATOM 3086 C C . ASN A 1 408 ? 10.131 -18.317 -28.919 1.00 97.62 408 ASN A C 1
ATOM 3088 O O . ASN A 1 408 ? 8.952 -18.345 -28.564 1.00 97.62 408 ASN A O 1
ATOM 3092 N N . ILE A 1 409 ? 10.714 -17.208 -29.382 1.00 98.06 409 ILE A N 1
ATOM 3093 C CA . ILE A 1 409 ? 10.096 -15.875 -29.328 1.00 98.06 409 ILE A CA 1
ATOM 3094 C C . ILE A 1 409 ? 9.667 -15.413 -30.723 1.00 98.06 409 ILE A C 1
ATOM 3096 O O . ILE A 1 409 ? 10.381 -15.590 -31.710 1.00 98.06 409 ILE A O 1
ATOM 3100 N N . ARG A 1 410 ? 8.508 -14.750 -30.788 1.00 98.00 410 ARG A N 1
ATOM 3101 C CA . ARG A 1 410 ? 8.067 -13.947 -31.935 1.00 98.00 410 ARG A CA 1
ATOM 3102 C C . ARG A 1 410 ? 7.700 -12.543 -31.459 1.00 98.00 410 ARG A C 1
ATOM 3104 O O . ARG A 1 410 ? 6.804 -12.402 -30.631 1.00 98.00 410 ARG A O 1
ATOM 3111 N N . ALA A 1 411 ? 8.339 -11.520 -32.025 1.00 98.19 411 ALA A N 1
ATOM 3112 C CA . ALA A 1 411 ? 7.958 -10.123 -31.829 1.00 98.19 411 ALA A CA 1
ATOM 3113 C C . ALA A 1 411 ? 6.902 -9.723 -32.874 1.00 98.19 411 ALA A C 1
ATOM 3115 O O . ALA A 1 411 ? 7.186 -9.716 -34.071 1.00 98.19 411 ALA A O 1
ATOM 3116 N N . ASN A 1 412 ? 5.680 -9.421 -32.430 1.00 98.06 412 ASN A N 1
ATOM 3117 C CA . ASN A 1 412 ? 4.587 -8.985 -33.303 1.00 98.06 412 ASN A CA 1
ATOM 3118 C C . ASN A 1 412 ? 4.443 -7.465 -33.198 1.00 98.06 412 ASN A C 1
ATOM 3120 O O . ASN A 1 412 ? 4.252 -6.945 -32.101 1.00 98.06 412 ASN A O 1
ATOM 3124 N N . SER A 1 413 ? 4.533 -6.770 -34.329 1.00 98.38 413 SER A N 1
ATOM 3125 C CA . SER A 1 413 ? 4.406 -5.314 -34.407 1.00 98.38 413 SER A CA 1
ATOM 3126 C C . SER A 1 413 ? 3.083 -4.939 -35.061 1.00 98.38 413 SER A C 1
ATOM 3128 O O . SER A 1 413 ? 2.690 -5.543 -36.059 1.00 98.38 413 SER A O 1
ATOM 3130 N N . PHE A 1 414 ? 2.396 -3.951 -34.495 1.00 97.44 414 PHE A N 1
ATOM 3131 C CA . PHE A 1 414 ? 1.104 -3.465 -34.969 1.00 97.44 414 PHE A CA 1
ATOM 3132 C C . PHE A 1 414 ? 1.165 -1.945 -35.104 1.00 97.44 414 PHE A C 1
ATOM 3134 O O . PHE A 1 414 ? 1.652 -1.273 -34.201 1.00 97.44 414 PHE A O 1
ATOM 3141 N N . GLY A 1 415 ? 0.671 -1.409 -36.223 1.00 97.00 415 GLY A N 1
ATOM 3142 C CA . GLY A 1 415 ? 0.681 0.036 -36.489 1.00 97.00 415 GLY A CA 1
ATOM 3143 C C . GLY A 1 415 ? 2.020 0.601 -36.983 1.00 97.00 415 GLY A C 1
ATOM 3144 O O . GLY A 1 415 ? 2.155 1.818 -37.063 1.00 97.00 415 GLY A O 1
ATOM 3145 N N . TYR A 1 416 ? 2.985 -0.256 -37.336 1.00 97.94 416 TYR A N 1
ATOM 3146 C CA . TYR A 1 416 ? 4.298 0.136 -37.854 1.00 97.94 416 TYR A CA 1
ATOM 3147 C C . TYR A 1 416 ? 4.678 -0.681 -39.093 1.00 97.94 416 TYR A C 1
ATOM 3149 O O . TYR A 1 416 ? 4.319 -1.853 -39.204 1.00 97.94 416 TYR A O 1
ATOM 3157 N N . ASP A 1 417 ? 5.499 -0.091 -39.963 1.00 98.12 417 ASP A N 1
ATOM 3158 C CA . ASP A 1 417 ? 6.094 -0.766 -41.129 1.00 98.12 417 ASP A CA 1
ATOM 3159 C C . ASP A 1 417 ? 7.341 -1.597 -40.775 1.00 98.12 417 ASP A C 1
ATOM 3161 O O . ASP A 1 417 ? 8.059 -2.090 -41.653 1.00 98.12 417 ASP A O 1
ATOM 3165 N N . SER A 1 418 ? 7.627 -1.744 -39.480 1.00 98.19 418 SER A N 1
ATOM 3166 C CA . SER A 1 418 ? 8.721 -2.560 -38.975 1.00 98.19 418 SER A CA 1
ATOM 3167 C C . SER A 1 418 ? 8.379 -3.275 -37.671 1.00 98.19 418 SER A C 1
ATOM 3169 O O . SER A 1 418 ? 7.520 -2.852 -36.895 1.00 98.19 418 SER A O 1
ATOM 3171 N N . ALA A 1 419 ? 9.084 -4.375 -37.426 1.00 98.56 419 ALA A N 1
ATOM 3172 C CA . ALA A 1 419 ? 9.162 -5.057 -36.140 1.00 98.56 419 ALA A CA 1
ATOM 3173 C C . ALA A 1 419 ? 10.594 -4.963 -35.599 1.00 98.56 419 ALA A C 1
ATOM 3175 O O . ALA A 1 419 ? 11.544 -4.931 -36.383 1.00 98.56 419 ALA A O 1
ATOM 3176 N N . ALA A 1 420 ? 10.748 -4.927 -34.274 1.00 98.56 420 ALA A N 1
ATOM 3177 C CA . ALA A 1 420 ? 12.033 -4.684 -33.623 1.00 98.56 420 ALA A CA 1
ATOM 3178 C C . ALA A 1 420 ? 12.259 -5.601 -32.416 1.00 98.56 420 ALA A C 1
ATOM 3180 O O . ALA A 1 420 ? 11.351 -5.821 -31.615 1.00 98.56 420 ALA A O 1
ATOM 3181 N N . ILE A 1 421 ? 13.499 -6.058 -32.254 1.00 98.69 421 ILE A N 1
ATOM 3182 C CA . ILE A 1 421 ? 14.052 -6.577 -31.001 1.00 98.69 421 ILE A CA 1
ATOM 3183 C C . ILE A 1 421 ? 15.259 -5.702 -30.675 1.00 98.69 421 ILE A C 1
ATOM 3185 O O . ILE A 1 421 ? 16.261 -5.728 -31.389 1.00 98.69 421 ILE A O 1
ATOM 3189 N N . LYS A 1 422 ? 15.149 -4.886 -29.627 1.00 98.56 422 LYS A N 1
ATOM 3190 C CA . LYS A 1 422 ? 16.159 -3.885 -29.274 1.00 98.56 422 LYS A CA 1
ATOM 3191 C C . LYS A 1 422 ? 16.980 -4.310 -28.066 1.00 98.56 422 LYS A C 1
ATOM 3193 O O . LYS A 1 422 ? 16.480 -5.005 -27.186 1.00 98.56 422 LYS A O 1
ATOM 3198 N N . LEU A 1 423 ? 18.222 -3.844 -28.012 1.00 98.62 423 LEU A N 1
ATOM 3199 C CA . LEU A 1 423 ? 19.135 -4.032 -26.894 1.00 98.62 423 LEU A CA 1
ATOM 3200 C C . LEU A 1 423 ? 19.504 -2.675 -26.304 1.00 98.62 423 LEU A C 1
ATOM 3202 O O . LEU A 1 423 ? 19.887 -1.755 -27.029 1.00 98.62 423 LEU A O 1
ATOM 3206 N N . ARG A 1 424 ? 19.452 -2.574 -24.976 1.00 98.75 424 ARG A N 1
ATOM 3207 C CA . ARG A 1 424 ? 19.865 -1.379 -24.243 1.00 98.75 424 ARG A CA 1
ATOM 3208 C C . ARG A 1 424 ? 20.781 -1.748 -23.091 1.00 98.75 424 ARG A C 1
ATOM 3210 O O . ARG A 1 424 ? 20.381 -2.427 -22.151 1.00 98.75 424 ARG A O 1
ATOM 3217 N N . ILE A 1 425 ? 22.010 -1.248 -23.141 1.00 98.69 425 ILE A N 1
ATOM 3218 C CA . ILE A 1 425 ? 22.978 -1.395 -22.055 1.00 98.69 425 ILE A CA 1
ATOM 3219 C C . ILE A 1 425 ? 22.842 -0.177 -21.135 1.00 98.69 425 ILE A C 1
ATOM 3221 O O . ILE A 1 425 ? 23.403 0.878 -21.418 1.00 98.69 425 ILE A O 1
ATOM 3225 N N . HIS A 1 426 ? 22.128 -0.317 -20.013 1.00 98.00 426 HIS A N 1
ATOM 3226 C CA . HIS A 1 426 ? 21.839 0.804 -19.097 1.00 98.00 426 HIS A CA 1
ATOM 3227 C C . HIS A 1 426 ? 23.096 1.501 -18.550 1.00 98.00 426 HIS A C 1
ATOM 3229 O O . HIS A 1 426 ? 23.060 2.700 -18.286 1.00 98.00 426 HIS A O 1
ATOM 3235 N N . LYS A 1 427 ? 24.215 0.773 -18.414 1.00 97.94 427 LYS A N 1
ATOM 3236 C CA . LYS A 1 427 ? 25.520 1.341 -18.034 1.00 97.94 427 LYS A CA 1
ATOM 3237 C C . LYS A 1 427 ? 26.090 2.297 -19.095 1.00 97.94 427 LYS A C 1
ATOM 3239 O O . LYS A 1 427 ? 26.835 3.202 -18.740 1.00 97.94 427 LYS A O 1
ATOM 3244 N N . LEU A 1 428 ? 25.772 2.080 -20.375 1.00 97.44 428 LEU A N 1
ATOM 3245 C CA . LEU A 1 428 ? 26.169 2.950 -21.486 1.00 97.44 428 LEU A CA 1
ATOM 3246 C C . LEU A 1 428 ? 25.199 4.128 -21.619 1.00 97.44 428 LEU A C 1
ATOM 3248 O O . LEU A 1 428 ? 25.620 5.279 -21.632 1.00 97.44 428 LEU A O 1
ATOM 3252 N N . SER A 1 429 ? 23.901 3.838 -21.715 1.00 98.25 429 SER A N 1
ATOM 3253 C CA . SER A 1 429 ? 22.843 4.846 -21.751 1.00 98.25 429 SER A CA 1
ATOM 3254 C C . SER A 1 429 ? 21.520 4.257 -21.273 1.00 98.25 429 SER A C 1
ATOM 3256 O O . SER A 1 429 ? 21.120 3.170 -21.690 1.00 98.25 429 SER A O 1
ATOM 3258 N N . LYS A 1 430 ? 20.806 5.000 -20.420 1.00 97.50 430 LYS A N 1
ATOM 3259 C CA . LYS A 1 430 ? 19.433 4.658 -20.014 1.00 97.50 430 LYS A CA 1
ATOM 3260 C C . LYS A 1 430 ? 18.401 5.069 -21.066 1.00 97.50 430 LYS A C 1
ATOM 3262 O O . LYS A 1 430 ? 17.292 4.548 -21.049 1.00 97.50 430 LYS A O 1
ATOM 3267 N N . THR A 1 431 ? 18.739 5.985 -21.972 1.00 97.81 431 THR A N 1
ATOM 3268 C CA . THR A 1 431 ? 17.780 6.622 -22.891 1.00 97.81 431 THR A CA 1
ATOM 3269 C C . THR A 1 431 ? 17.931 6.181 -24.344 1.00 97.81 431 THR A C 1
ATOM 3271 O O . THR A 1 431 ? 16.991 6.346 -25.115 1.00 97.81 431 THR A O 1
ATOM 3274 N N . LEU A 1 432 ? 19.072 5.598 -24.720 1.00 98.38 432 LEU A N 1
ATOM 3275 C CA . LEU A 1 432 ? 19.384 5.225 -26.099 1.00 98.38 432 LEU A CA 1
ATOM 3276 C C . LEU A 1 432 ? 19.599 3.718 -26.223 1.00 98.38 432 LEU A C 1
ATOM 3278 O O . LEU A 1 432 ? 20.362 3.128 -25.460 1.00 98.38 432 LEU A O 1
ATOM 3282 N N . ASP A 1 433 ? 18.949 3.109 -27.212 1.00 98.56 433 ASP A N 1
ATOM 3283 C CA . ASP A 1 433 ? 19.190 1.712 -27.571 1.00 98.56 433 ASP A CA 1
ATOM 3284 C C . ASP A 1 433 ? 20.593 1.573 -28.184 1.00 98.56 433 ASP A C 1
ATOM 3286 O O . ASP A 1 433 ? 21.004 2.374 -29.025 1.00 98.56 433 ASP A O 1
ATOM 3290 N N . SER A 1 434 ? 21.347 0.567 -27.738 1.00 98.38 434 SER A N 1
ATOM 3291 C CA . SER A 1 434 ? 22.742 0.349 -28.144 1.00 98.38 434 SER A CA 1
ATOM 3292 C C . SER A 1 434 ? 22.880 -0.475 -29.426 1.00 98.38 434 SER A C 1
ATOM 3294 O O . SER A 1 434 ? 23.924 -0.439 -30.073 1.00 98.38 434 SER A O 1
ATOM 3296 N N . GLY A 1 435 ? 21.838 -1.220 -29.786 1.00 98.44 435 GLY A N 1
ATOM 3297 C CA . GLY A 1 435 ? 21.753 -2.003 -31.014 1.00 98.44 435 GLY A CA 1
ATOM 3298 C C . GLY A 1 435 ? 20.383 -2.657 -31.145 1.00 98.44 435 GLY A C 1
ATOM 3299 O O . GLY A 1 435 ? 19.621 -2.719 -30.176 1.00 98.44 435 GLY A O 1
ATOM 3300 N N . ALA A 1 436 ? 20.053 -3.131 -32.339 1.00 98.75 436 ALA A N 1
ATOM 3301 C CA . ALA A 1 436 ? 18.751 -3.716 -32.619 1.00 98.75 436 ALA A CA 1
ATOM 3302 C C . ALA A 1 436 ? 18.793 -4.719 -33.776 1.00 98.75 436 ALA A C 1
ATOM 3304 O O . ALA A 1 436 ? 19.648 -4.654 -34.661 1.00 98.75 436 ALA A O 1
ATOM 3305 N N . LEU A 1 437 ? 17.819 -5.627 -33.762 1.00 98.81 437 LEU A N 1
ATOM 3306 C CA . LEU A 1 437 ? 17.417 -6.463 -34.884 1.00 98.81 437 LEU A CA 1
ATOM 3307 C C . LEU A 1 437 ? 16.052 -5.978 -35.374 1.00 98.81 437 LEU A C 1
ATOM 3309 O O . LEU A 1 437 ? 15.065 -6.062 -34.638 1.00 98.81 437 LEU A O 1
ATOM 3313 N N . TYR A 1 438 ? 15.986 -5.509 -36.615 1.00 98.81 438 TYR A N 1
ATOM 3314 C CA . TYR A 1 438 ? 14.740 -5.075 -37.239 1.00 98.81 438 TYR A CA 1
ATOM 3315 C C . TYR A 1 438 ? 14.328 -5.972 -38.404 1.00 98.81 438 TYR A C 1
ATOM 3317 O O . TYR A 1 438 ? 15.159 -6.587 -39.072 1.00 98.81 438 TYR A O 1
ATOM 3325 N N . SER A 1 439 ? 13.027 -5.977 -38.682 1.00 98.69 439 SER A N 1
ATOM 3326 C CA . SER A 1 439 ? 12.446 -6.384 -39.960 1.00 98.69 439 SER A CA 1
ATOM 3327 C C . SER A 1 439 ? 11.589 -5.238 -40.480 1.00 98.69 439 SER A C 1
ATOM 3329 O O . SER A 1 439 ? 10.716 -4.769 -39.754 1.00 98.69 439 SER A O 1
ATOM 3331 N N . HIS A 1 440 ? 11.832 -4.787 -41.705 1.00 98.69 440 HIS A N 1
ATOM 3332 C CA . HIS A 1 440 ? 11.140 -3.663 -42.334 1.00 98.69 440 HIS A CA 1
ATOM 3333 C C . HIS A 1 440 ? 10.456 -4.111 -43.623 1.00 98.69 440 HIS A C 1
ATOM 3335 O O . HIS A 1 440 ? 11.011 -4.906 -44.383 1.00 98.69 440 HIS A O 1
ATOM 3341 N N . ILE A 1 441 ? 9.282 -3.560 -43.916 1.00 98.38 441 ILE A N 1
ATOM 3342 C CA . ILE A 1 441 ? 8.574 -3.821 -45.174 1.00 98.38 441 ILE A CA 1
ATOM 3343 C C . ILE A 1 441 ? 9.413 -3.335 -46.373 1.00 98.38 441 ILE A C 1
ATOM 3345 O O . ILE A 1 441 ? 9.944 -2.223 -46.375 1.00 98.38 441 ILE A O 1
ATOM 3349 N N . ASN A 1 442 ? 9.504 -4.151 -47.430 1.00 98.12 442 ASN A N 1
ATOM 3350 C CA . ASN A 1 442 ? 9.932 -3.687 -48.751 1.00 98.12 442 ASN A CA 1
ATOM 3351 C C . ASN A 1 442 ? 8.700 -3.229 -49.543 1.00 98.12 442 ASN A C 1
ATOM 3353 O O . ASN A 1 442 ? 7.790 -4.018 -49.802 1.00 98.12 442 ASN A O 1
ATOM 3357 N N . GLY A 1 443 ? 8.677 -1.961 -49.959 1.00 96.06 443 GLY A N 1
ATOM 3358 C CA . GLY A 1 443 ? 7.548 -1.384 -50.691 1.00 96.06 443 GLY A CA 1
ATOM 3359 C C . GLY A 1 443 ? 6.420 -0.969 -49.750 1.00 96.06 443 GLY A C 1
ATOM 3360 O O . GLY A 1 443 ? 6.530 0.067 -49.105 1.00 96.06 443 GLY A O 1
ATOM 3361 N N . GLY A 1 444 ? 5.349 -1.761 -49.686 1.00 94.19 444 GLY A N 1
ATOM 3362 C CA . GLY A 1 444 ? 4.179 -1.492 -48.849 1.00 94.19 444 GLY A CA 1
ATOM 3363 C C . GLY A 1 444 ? 3.441 -2.770 -48.431 1.00 94.19 444 GLY A C 1
ATOM 3364 O O . GLY A 1 444 ? 3.870 -3.874 -48.787 1.00 94.19 444 GLY A O 1
ATOM 3365 N N . PRO A 1 445 ? 2.335 -2.643 -47.676 1.00 96.31 445 PRO A N 1
ATOM 3366 C CA . PRO A 1 445 ? 1.566 -3.786 -47.194 1.00 96.31 445 PRO A CA 1
ATOM 3367 C C . PRO A 1 445 ? 1.170 -4.752 -48.321 1.00 96.31 445 PRO A C 1
ATOM 3369 O O . PRO A 1 445 ? 0.693 -4.333 -49.373 1.00 96.31 445 PRO A O 1
ATOM 3372 N N . GLY A 1 446 ? 1.360 -6.056 -48.094 1.00 96.44 446 GLY A N 1
ATOM 3373 C CA . GLY A 1 446 ? 1.027 -7.106 -49.066 1.00 96.44 446 GLY A CA 1
ATOM 3374 C C . GLY A 1 446 ? 2.117 -7.432 -50.094 1.00 96.44 446 GLY A C 1
ATOM 3375 O O . GLY A 1 446 ? 1.903 -8.316 -50.918 1.00 96.44 446 GLY A O 1
ATOM 3376 N N . SER A 1 447 ? 3.294 -6.795 -50.038 1.00 97.19 447 SER A N 1
ATOM 3377 C CA . SER A 1 447 ? 4.394 -7.057 -50.984 1.00 97.19 447 SER A CA 1
ATOM 3378 C C . SER A 1 447 ? 4.987 -8.468 -50.902 1.00 97.19 447 SER A C 1
ATOM 3380 O O . SER A 1 447 ? 5.650 -8.908 -51.837 1.00 97.19 447 SER A O 1
ATOM 3382 N N . GLY A 1 448 ? 4.799 -9.170 -49.779 1.00 97.56 448 GLY A N 1
ATOM 3383 C CA . GLY A 1 448 ? 5.449 -10.459 -49.523 1.00 97.56 448 GLY A CA 1
ATOM 3384 C C . GLY A 1 448 ? 6.969 -10.359 -49.348 1.00 97.56 448 GLY A C 1
ATOM 3385 O O . GLY A 1 448 ? 7.638 -11.389 -49.326 1.00 97.56 448 GLY A O 1
ATOM 3386 N N . SER A 1 449 ? 7.514 -9.144 -49.211 1.00 98.19 449 SER A N 1
ATOM 3387 C CA . SER A 1 449 ? 8.947 -8.899 -49.062 1.00 98.19 449 SER A CA 1
ATOM 3388 C C . SER A 1 449 ? 9.240 -7.978 -47.879 1.00 98.19 449 SER A C 1
ATOM 3390 O O . SER A 1 449 ? 8.564 -6.974 -47.640 1.00 98.19 449 SER A O 1
ATOM 3392 N N . ALA A 1 450 ? 10.296 -8.322 -47.150 1.00 98.50 450 ALA A N 1
ATOM 3393 C CA . ALA A 1 450 ? 10.849 -7.548 -46.052 1.00 98.50 450 ALA A CA 1
ATOM 3394 C C . ALA A 1 450 ? 12.378 -7.618 -46.090 1.00 98.50 450 ALA A C 1
ATOM 3396 O O . ALA A 1 450 ? 12.958 -8.487 -46.753 1.00 98.50 450 ALA A O 1
ATOM 3397 N N . TRP A 1 451 ? 13.023 -6.712 -45.366 1.00 98.56 451 TRP A N 1
ATOM 3398 C CA . TRP A 1 451 ? 14.465 -6.712 -45.177 1.00 98.56 451 TRP A CA 1
ATOM 3399 C C . TRP A 1 451 ? 14.824 -6.682 -43.700 1.00 98.56 451 TRP A C 1
ATOM 3401 O O . TRP A 1 451 ? 14.135 -6.073 -42.882 1.00 98.56 451 TRP A O 1
ATOM 3411 N N . THR A 1 452 ? 15.903 -7.377 -43.367 1.00 98.69 452 THR A N 1
ATOM 3412 C CA . THR A 1 452 ? 16.390 -7.512 -41.995 1.00 98.69 452 THR A CA 1
ATOM 3413 C C . THR A 1 452 ? 17.566 -6.576 -41.775 1.00 98.69 452 THR A C 1
ATOM 3415 O O . THR A 1 452 ? 18.423 -6.453 -42.652 1.00 98.69 452 THR A O 1
ATOM 3418 N N . GLN A 1 453 ? 17.619 -5.939 -40.607 1.00 98.75 453 GLN A N 1
ATOM 3419 C CA . GLN A 1 453 ? 18.696 -5.034 -40.214 1.00 98.75 453 GLN A CA 1
ATOM 3420 C C . GLN A 1 453 ? 19.300 -5.456 -38.881 1.00 98.75 453 GLN A C 1
ATOM 3422 O O . GLN A 1 453 ? 18.556 -5.711 -37.937 1.00 98.75 453 GLN A O 1
ATOM 3427 N N . LEU A 1 454 ? 20.628 -5.453 -38.792 1.00 98.75 454 LEU A N 1
ATOM 3428 C CA . LEU A 1 454 ? 21.357 -5.509 -37.527 1.00 98.75 454 LEU A CA 1
ATOM 3429 C C . LEU A 1 454 ? 22.095 -4.186 -37.327 1.00 98.75 454 LEU A C 1
ATOM 3431 O O . LEU A 1 454 ? 22.837 -3.768 -38.219 1.00 98.75 454 LEU A O 1
ATOM 3435 N N . THR A 1 455 ? 21.886 -3.530 -36.186 1.00 98.75 455 THR A N 1
ATOM 3436 C CA . THR A 1 455 ? 22.384 -2.172 -35.934 1.00 98.75 455 THR A CA 1
ATOM 3437 C C . THR A 1 455 ? 23.269 -2.058 -34.693 1.00 98.75 455 THR A C 1
ATOM 3439 O O . THR A 1 455 ? 23.173 -2.862 -33.763 1.00 98.75 455 THR A O 1
ATOM 3442 N N . ALA A 1 456 ? 24.106 -1.018 -34.669 1.00 98.56 456 ALA A N 1
ATOM 3443 C CA . ALA A 1 456 ? 24.893 -0.595 -33.516 1.00 98.56 456 ALA A CA 1
ATOM 3444 C C . ALA A 1 456 ? 24.903 0.939 -33.379 1.00 98.56 456 ALA A C 1
ATOM 3446 O O . ALA A 1 456 ? 24.886 1.671 -34.374 1.00 98.56 456 ALA A O 1
ATOM 3447 N N . ILE A 1 457 ? 24.947 1.420 -32.135 1.00 98.50 457 ILE A N 1
ATOM 3448 C CA . ILE A 1 457 ? 25.068 2.844 -31.797 1.00 98.50 457 ILE A CA 1
ATOM 3449 C C . ILE A 1 457 ? 26.487 3.370 -32.070 1.00 98.50 457 ILE A C 1
ATOM 3451 O O . ILE A 1 457 ? 27.477 2.698 -31.788 1.00 98.50 457 ILE A O 1
ATOM 3455 N N . SER A 1 458 ? 26.600 4.605 -32.564 1.00 97.56 458 SER A N 1
ATOM 3456 C CA . SER A 1 458 ? 27.868 5.344 -32.649 1.00 97.56 458 SER A CA 1
ATOM 3457 C C . SER A 1 458 ? 27.610 6.839 -32.465 1.00 97.56 458 SER A C 1
ATOM 3459 O O . SER A 1 458 ? 26.577 7.341 -32.904 1.00 97.56 458 SER A O 1
ATOM 3461 N N . GLY A 1 459 ? 28.498 7.552 -31.763 1.00 96.25 459 GLY A N 1
ATOM 3462 C CA . GLY A 1 459 ? 28.358 8.998 -31.532 1.00 96.25 459 GLY A CA 1
ATOM 3463 C C . GLY A 1 459 ? 27.015 9.408 -30.908 1.00 96.25 459 GLY A C 1
ATOM 3464 O O . GLY A 1 459 ? 26.436 10.411 -31.315 1.00 96.25 459 GLY A O 1
ATOM 3465 N N . ASN A 1 460 ? 26.484 8.607 -29.974 1.00 96.19 460 ASN A N 1
ATOM 3466 C CA . ASN A 1 460 ? 25.152 8.780 -29.367 1.00 96.19 460 ASN A CA 1
ATOM 3467 C C . ASN A 1 460 ? 23.979 8.806 -30.365 1.00 96.19 460 ASN A C 1
ATOM 3469 O O . ASN A 1 460 ? 22.905 9.309 -30.046 1.00 96.19 460 ASN A O 1
ATOM 3473 N N . THR A 1 461 ? 24.166 8.239 -31.555 1.00 97.50 461 THR A N 1
ATOM 3474 C CA . THR A 1 461 ? 23.124 8.104 -32.574 1.00 97.50 461 THR A CA 1
ATOM 3475 C C . THR A 1 461 ? 22.735 6.627 -32.685 1.00 97.50 461 THR A C 1
ATOM 3477 O O . THR A 1 461 ? 23.538 5.830 -33.185 1.00 97.50 461 THR A O 1
ATOM 3480 N N . PRO A 1 462 ? 21.555 6.215 -32.174 1.00 98.06 462 PRO A N 1
ATOM 3481 C CA . PRO A 1 462 ? 21.046 4.861 -32.372 1.00 98.06 462 PRO A CA 1
ATOM 3482 C C . PRO A 1 462 ? 20.975 4.511 -33.856 1.00 98.06 462 PRO A C 1
ATOM 3484 O O . PRO A 1 462 ? 20.730 5.373 -34.697 1.00 98.06 462 PRO A O 1
ATOM 3487 N N . ASP A 1 463 ? 21.195 3.238 -34.167 1.00 97.81 463 ASP A N 1
ATOM 3488 C CA . ASP A 1 463 ? 21.119 2.693 -35.523 1.00 97.81 463 ASP A CA 1
ATOM 3489 C C . ASP A 1 463 ? 22.119 3.282 -36.550 1.00 97.81 463 ASP A C 1
ATOM 3491 O O . ASP A 1 463 ? 21.986 3.050 -37.752 1.00 97.81 463 ASP A O 1
ATOM 3495 N N . ALA A 1 464 ? 23.158 3.992 -36.085 1.00 98.00 464 ALA A N 1
ATOM 3496 C CA . ALA A 1 464 ? 24.134 4.687 -36.932 1.00 98.00 464 ALA A CA 1
ATOM 3497 C C . ALA A 1 464 ? 24.949 3.763 -37.853 1.00 98.00 464 ALA A C 1
ATOM 3499 O O . ALA A 1 464 ? 25.237 4.127 -38.992 1.00 98.00 464 ALA A O 1
ATOM 3500 N N . VAL A 1 465 ? 25.326 2.572 -37.378 1.00 98.19 465 VAL A N 1
ATOM 3501 C CA . VAL A 1 465 ? 26.041 1.562 -38.175 1.00 98.19 465 VAL A CA 1
ATOM 3502 C C . VAL A 1 465 ? 25.133 0.355 -38.346 1.00 98.19 465 VAL A C 1
ATOM 3504 O O . VAL A 1 465 ? 24.554 -0.118 -37.369 1.00 98.19 465 VAL A O 1
ATOM 3507 N N . SER A 1 466 ? 24.985 -0.156 -39.572 1.00 98.38 466 SER A N 1
ATOM 3508 C CA . SER A 1 466 ? 24.106 -1.303 -39.806 1.00 98.38 466 SER A CA 1
ATOM 3509 C C . SER A 1 466 ? 24.494 -2.192 -40.982 1.00 98.38 466 SER A C 1
ATOM 3511 O O . SER A 1 466 ? 24.964 -1.717 -42.014 1.00 98.38 466 SER A O 1
ATOM 3513 N N . LEU A 1 467 ? 24.224 -3.488 -40.817 1.00 98.69 467 LEU A N 1
ATOM 3514 C CA . LEU A 1 467 ? 24.230 -4.508 -41.864 1.00 98.69 467 LEU A CA 1
ATOM 3515 C C . LEU A 1 467 ? 22.783 -4.814 -42.258 1.00 98.69 467 LEU A C 1
ATOM 3517 O O . LEU A 1 467 ? 21.920 -4.933 -41.383 1.00 98.69 467 LEU A O 1
ATOM 3521 N N . LYS A 1 468 ? 22.508 -4.948 -43.560 1.00 98.69 468 LYS A N 1
ATOM 3522 C CA . LYS A 1 468 ? 21.152 -5.227 -44.073 1.00 98.69 468 LYS A CA 1
ATOM 3523 C C . LYS A 1 468 ? 21.115 -6.492 -44.915 1.00 98.69 468 LYS A C 1
ATOM 3525 O O . LYS A 1 468 ? 22.090 -6.812 -45.584 1.00 98.69 468 LYS A O 1
ATOM 3530 N N . VAL A 1 469 ? 19.970 -7.167 -44.943 1.00 98.69 469 VAL A N 1
ATOM 3531 C CA . VAL A 1 469 ? 19.712 -8.335 -45.797 1.00 98.69 469 VAL A CA 1
ATOM 3532 C C . VAL A 1 469 ? 18.388 -8.149 -46.525 1.00 98.69 469 VAL A C 1
ATOM 3534 O O . VAL A 1 469 ? 17.371 -7.881 -45.891 1.00 98.69 469 VAL A O 1
ATOM 3537 N N . ASN A 1 470 ? 18.398 -8.328 -47.848 1.00 98.44 470 ASN A N 1
ATOM 3538 C CA . ASN A 1 470 ? 17.232 -8.205 -48.731 1.00 98.44 470 ASN A CA 1
ATOM 3539 C C . ASN A 1 470 ? 16.632 -6.788 -48.835 1.00 98.44 470 ASN A C 1
ATOM 3541 O O . ASN A 1 470 ? 15.461 -6.628 -49.183 1.00 98.44 470 ASN A O 1
ATOM 3545 N N . HIS A 1 471 ? 17.409 -5.744 -48.538 1.00 98.25 471 HIS A N 1
ATOM 3546 C CA . HIS A 1 471 ? 16.948 -4.367 -48.720 1.00 98.25 471 HIS A CA 1
ATOM 3547 C C . HIS A 1 471 ? 16.570 -4.127 -50.190 1.00 98.25 471 HIS A C 1
ATOM 3549 O O . HIS A 1 471 ? 17.330 -4.475 -51.093 1.00 98.25 471 HIS A O 1
ATOM 3555 N N . LYS A 1 472 ? 15.373 -3.573 -50.432 1.00 97.44 472 LYS A N 1
ATOM 3556 C CA . LYS A 1 472 ? 14.785 -3.423 -51.779 1.00 97.44 472 LYS A CA 1
ATOM 3557 C C . LYS A 1 472 ? 14.627 -4.749 -52.536 1.00 97.44 472 LYS A C 1
ATOM 3559 O O . LYS A 1 472 ? 14.693 -4.767 -53.759 1.00 97.44 472 LYS A O 1
ATOM 3564 N N . ASP A 1 473 ? 14.410 -5.840 -51.804 1.00 97.31 473 ASP A N 1
ATOM 3565 C CA . ASP A 1 473 ? 14.232 -7.198 -52.334 1.00 97.31 473 ASP A CA 1
ATOM 3566 C C . ASP A 1 473 ? 15.429 -7.734 -53.146 1.00 97.31 473 ASP A C 1
ATOM 3568 O O . ASP A 1 473 ? 15.299 -8.616 -53.991 1.00 97.31 473 ASP A O 1
ATOM 3572 N N . CYS A 1 474 ? 16.634 -7.207 -52.899 1.00 97.56 474 CYS A N 1
ATOM 3573 C CA . CYS A 1 474 ? 17.823 -7.529 -53.692 1.00 97.56 474 CYS A CA 1
ATOM 3574 C C . CYS A 1 474 ? 18.396 -8.936 -53.446 1.00 97.56 474 CYS A C 1
ATOM 3576 O O . CYS A 1 474 ? 19.317 -9.350 -54.148 1.00 97.56 474 CYS A O 1
ATOM 3578 N N . ARG A 1 475 ? 17.904 -9.657 -52.426 1.00 97.31 475 ARG A N 1
ATOM 3579 C CA . ARG A 1 475 ? 18.410 -10.961 -51.946 1.00 97.31 475 ARG A CA 1
ATOM 3580 C C . ARG A 1 475 ? 19.891 -10.973 -51.531 1.00 97.31 475 ARG A C 1
ATOM 3582 O O . ARG A 1 475 ? 20.448 -12.043 -51.301 1.00 97.31 475 ARG A O 1
ATOM 3589 N N . GLY A 1 476 ? 20.517 -9.802 -51.425 1.00 97.50 476 GLY A N 1
ATOM 3590 C CA . GLY A 1 476 ? 21.908 -9.615 -51.022 1.00 97.50 476 GLY A CA 1
ATOM 3591 C C . GLY A 1 476 ? 22.055 -9.105 -49.590 1.00 97.50 476 GLY A C 1
ATOM 3592 O O . GLY A 1 476 ? 21.073 -8.730 -48.940 1.00 97.50 476 GLY A O 1
ATOM 3593 N N . ALA A 1 477 ? 23.304 -9.077 -49.124 1.00 98.25 477 ALA A N 1
ATOM 3594 C CA . ALA A 1 477 ? 23.700 -8.433 -47.879 1.00 98.25 477 ALA A CA 1
ATOM 3595 C C . ALA A 1 477 ? 24.435 -7.115 -48.173 1.00 98.25 477 ALA A C 1
ATOM 3597 O O . ALA A 1 477 ? 25.365 -7.087 -48.976 1.00 98.25 477 ALA A O 1
ATOM 3598 N N . GLU A 1 478 ? 24.026 -6.036 -47.512 1.00 98.44 478 GLU A N 1
ATOM 3599 C CA . GLU A 1 478 ? 24.730 -4.753 -47.511 1.00 98.44 478 GLU A CA 1
ATOM 3600 C C . GLU A 1 478 ? 25.633 -4.696 -46.273 1.00 98.44 478 GLU A C 1
ATOM 3602 O O . GLU A 1 478 ? 25.134 -4.754 -45.145 1.00 98.44 478 GLU A O 1
ATOM 3607 N N . ILE A 1 479 ? 26.950 -4.622 -46.484 1.00 98.31 479 ILE A N 1
ATOM 3608 C CA . ILE A 1 479 ? 27.976 -4.734 -45.436 1.00 98.31 479 ILE A CA 1
ATOM 3609 C C . ILE A 1 479 ? 28.614 -3.353 -45.205 1.00 98.31 479 ILE A C 1
ATOM 3611 O O . ILE A 1 479 ? 29.153 -2.784 -46.158 1.00 98.31 479 ILE A O 1
ATOM 3615 N N . PRO A 1 480 ? 28.580 -2.804 -43.974 1.00 98.00 480 PRO A N 1
ATOM 3616 C CA . PRO A 1 480 ? 29.269 -1.559 -43.653 1.00 98.00 480 PRO A CA 1
ATOM 3617 C C . PRO A 1 480 ? 30.792 -1.766 -43.619 1.00 98.00 480 PRO A C 1
ATOM 3619 O O . PRO A 1 480 ? 31.273 -2.835 -43.244 1.00 98.00 480 PRO A O 1
ATOM 3622 N N . PHE A 1 481 ? 31.550 -0.730 -43.974 1.00 97.88 481 PHE A N 1
ATOM 3623 C CA . PHE A 1 481 ? 33.016 -0.713 -43.945 1.00 97.88 481 PHE A CA 1
ATOM 3624 C C . PHE A 1 481 ? 33.530 0.493 -43.148 1.00 97.88 481 PHE A C 1
ATOM 3626 O O . PHE A 1 481 ? 32.818 1.489 -42.995 1.00 97.88 481 PHE A O 1
ATOM 3633 N N . VAL A 1 482 ? 34.760 0.410 -42.633 1.00 98.00 482 VAL A N 1
ATOM 3634 C CA . VAL A 1 482 ? 35.414 1.534 -41.942 1.00 98.00 482 VAL A CA 1
ATOM 3635 C C . VAL A 1 482 ? 35.657 2.659 -42.959 1.00 98.00 482 VAL A C 1
ATOM 3637 O O . VAL A 1 482 ? 36.230 2.392 -44.016 1.00 98.00 482 VAL A O 1
ATOM 3640 N N . PRO A 1 483 ? 35.235 3.908 -42.687 1.00 97.69 483 PRO A N 1
ATOM 3641 C CA . PRO A 1 483 ? 35.232 4.976 -43.693 1.00 97.69 483 PRO A CA 1
ATOM 3642 C C . PRO A 1 483 ? 36.628 5.518 -44.053 1.00 97.69 483 PRO A C 1
ATOM 3644 O O . PRO A 1 483 ? 36.726 6.392 -44.911 1.00 97.69 483 PRO A O 1
ATOM 3647 N N . ASP A 1 484 ? 37.679 5.017 -43.404 1.00 97.12 484 ASP A N 1
ATOM 3648 C CA . ASP A 1 484 ? 39.085 5.391 -43.583 1.00 97.12 484 ASP A CA 1
ATOM 3649 C C . ASP A 1 484 ? 39.985 4.193 -43.213 1.00 97.12 484 ASP A C 1
ATOM 3651 O O . ASP A 1 484 ? 39.471 3.120 -42.885 1.00 97.12 484 ASP A O 1
ATOM 3655 N N . ILE A 1 485 ? 41.308 4.360 -43.229 1.00 97.50 485 ILE A N 1
ATOM 3656 C CA . ILE A 1 485 ? 42.287 3.328 -42.863 1.00 97.50 485 ILE A CA 1
ATOM 3657 C C . ILE A 1 485 ? 42.009 2.780 -41.456 1.00 97.50 485 ILE A C 1
ATOM 3659 O O . ILE A 1 485 ? 42.051 3.510 -40.463 1.00 97.50 485 ILE A O 1
ATOM 3663 N N . ALA A 1 486 ? 41.723 1.477 -41.373 1.00 97.38 486 ALA A N 1
ATOM 3664 C CA . ALA A 1 486 ? 41.474 0.798 -40.106 1.00 97.38 486 ALA A CA 1
ATOM 3665 C C . ALA A 1 486 ? 42.766 0.659 -39.286 1.00 97.38 486 ALA A C 1
ATOM 3667 O O . ALA A 1 486 ? 43.827 0.358 -39.830 1.00 97.38 486 ALA A O 1
ATOM 3668 N N . SER A 1 487 ? 42.659 0.858 -37.971 1.00 97.69 487 SER A N 1
ATOM 3669 C CA . SER A 1 487 ? 43.745 0.583 -37.023 1.00 97.69 487 SER A CA 1
ATOM 3670 C C . SER A 1 487 ? 43.780 -0.903 -36.648 1.00 97.69 487 SER A C 1
ATOM 3672 O O . SER A 1 487 ? 42.750 -1.578 -36.690 1.00 97.69 487 SER A O 1
ATOM 3674 N N . ASP A 1 488 ? 44.950 -1.410 -36.254 1.00 96.38 488 ASP A N 1
ATOM 3675 C CA . ASP A 1 488 ? 45.161 -2.833 -35.935 1.00 96.38 488 ASP A CA 1
ATOM 3676 C C . ASP A 1 488 ? 44.252 -3.348 -34.804 1.00 96.38 488 ASP A C 1
ATOM 3678 O O . ASP A 1 488 ? 43.879 -4.518 -34.785 1.00 96.38 488 ASP A O 1
ATOM 3682 N N . ASP A 1 489 ? 43.870 -2.486 -33.861 1.00 97.62 489 ASP A N 1
ATOM 3683 C CA . ASP A 1 489 ? 43.012 -2.820 -32.721 1.00 97.62 489 ASP A CA 1
ATOM 3684 C C . ASP A 1 489 ? 41.512 -2.872 -33.065 1.00 97.62 489 ASP A C 1
ATOM 3686 O O . ASP A 1 489 ? 40.699 -3.254 -32.220 1.00 97.62 489 ASP A O 1
ATOM 3690 N N . PHE A 1 490 ? 41.122 -2.522 -34.296 1.00 97.69 490 PHE A N 1
ATOM 3691 C CA . PHE A 1 490 ? 39.720 -2.567 -34.723 1.00 97.69 490 PHE A CA 1
ATOM 3692 C C . PHE A 1 490 ? 39.246 -3.989 -35.040 1.00 97.69 490 PHE A C 1
ATOM 3694 O O . PHE A 1 490 ? 38.048 -4.271 -34.943 1.00 97.69 490 PHE A O 1
ATOM 3701 N N . ILE A 1 491 ? 40.156 -4.893 -35.416 1.00 97.56 491 ILE A N 1
ATOM 3702 C CA . ILE A 1 491 ? 39.825 -6.300 -35.640 1.00 97.56 491 ILE A CA 1
ATOM 3703 C C . ILE A 1 491 ? 39.955 -7.088 -34.336 1.00 97.56 491 ILE A C 1
ATOM 3705 O O . ILE A 1 491 ? 40.952 -7.004 -33.625 1.00 97.56 491 ILE A O 1
ATOM 3709 N N 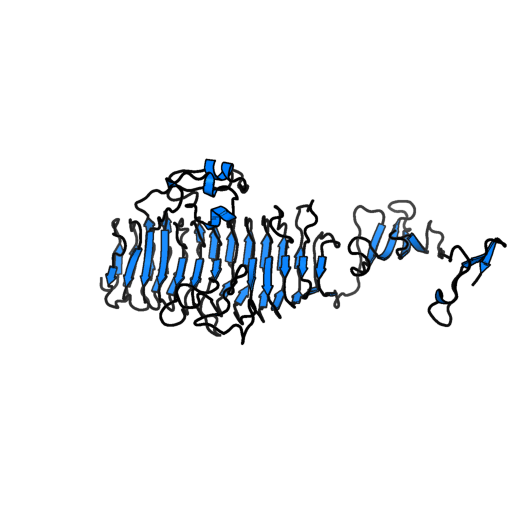. LYS A 1 492 ? 38.917 -7.857 -34.002 1.00 97.38 492 LYS A N 1
ATOM 3710 C CA . LYS A 1 492 ? 38.811 -8.498 -32.687 1.00 97.38 492 LYS A CA 1
ATOM 3711 C C . LYS A 1 492 ? 39.374 -9.916 -32.652 1.00 97.38 492 LYS A C 1
ATOM 3713 O O . LYS A 1 492 ? 40.181 -10.246 -31.789 1.00 97.38 492 LYS A O 1
ATOM 3718 N N . ASP A 1 493 ? 38.893 -10.763 -33.553 1.00 96.50 493 ASP A N 1
ATOM 3719 C CA . ASP A 1 493 ? 39.078 -12.208 -33.474 1.00 96.50 493 ASP A CA 1
ATOM 3720 C C . ASP A 1 493 ? 39.985 -12.708 -34.609 1.00 96.50 493 ASP A C 1
ATOM 3722 O O . ASP A 1 493 ? 39.995 -12.173 -35.721 1.00 96.50 493 ASP A O 1
ATOM 3726 N N . SER A 1 494 ? 40.762 -13.760 -34.331 1.00 96.50 494 SER A N 1
ATOM 3727 C CA . SER A 1 494 ? 41.569 -14.433 -35.356 1.00 96.50 494 SER A CA 1
ATOM 3728 C C . SER A 1 494 ? 40.682 -15.033 -36.449 1.00 96.50 494 SER A C 1
ATOM 3730 O O . SER A 1 494 ? 39.575 -15.491 -36.177 1.00 96.50 494 SER A O 1
ATOM 3732 N N . SER A 1 495 ? 41.200 -15.113 -37.679 1.00 96.38 495 SER A N 1
ATOM 3733 C CA . SER A 1 495 ? 40.469 -15.648 -38.840 1.00 96.38 495 SER A CA 1
ATOM 3734 C C . SER A 1 495 ? 39.215 -14.841 -39.229 1.00 96.38 495 SER A C 1
ATOM 3736 O O . SER A 1 495 ? 38.254 -15.394 -39.769 1.00 96.38 495 SER A O 1
ATOM 3738 N N . CYS A 1 496 ? 39.246 -13.528 -39.003 1.00 97.25 496 CYS A N 1
ATOM 3739 C CA . CYS A 1 496 ? 38.284 -12.561 -39.530 1.00 97.25 496 CYS A CA 1
ATOM 3740 C C . CYS A 1 496 ? 38.980 -11.562 -40.472 1.00 97.25 496 CYS A C 1
ATOM 3742 O O . CYS A 1 496 ? 40.206 -11.491 -40.510 1.00 97.25 496 CYS A O 1
ATOM 3744 N N . PHE A 1 497 ? 38.197 -10.787 -41.223 1.00 96.88 497 PHE A N 1
ATOM 3745 C CA . PHE A 1 497 ? 38.667 -9.623 -41.982 1.00 96.88 497 PHE A CA 1
ATOM 3746 C C . PHE A 1 497 ? 37.725 -8.439 -41.720 1.00 96.88 497 PHE A C 1
ATOM 3748 O O . PHE A 1 497 ? 36.544 -8.657 -41.434 1.00 96.88 497 PHE A O 1
ATOM 3755 N N . LEU A 1 498 ? 38.229 -7.204 -41.807 1.00 98.06 498 LEU A N 1
ATOM 3756 C CA . LEU A 1 498 ? 37.455 -5.983 -41.557 1.00 98.06 498 LEU A CA 1
ATOM 3757 C C . LEU A 1 498 ? 37.592 -5.031 -42.755 1.00 98.06 498 LEU A C 1
ATOM 3759 O O . LEU A 1 498 ? 38.658 -4.444 -42.932 1.00 98.06 498 LEU A O 1
ATOM 3763 N N . PRO A 1 499 ? 36.547 -4.853 -43.587 1.00 98.00 499 PRO A N 1
ATOM 3764 C CA . PRO A 1 499 ? 36.662 -3.994 -44.755 1.00 98.00 499 PRO A CA 1
ATOM 3765 C C . PRO A 1 499 ? 36.833 -2.522 -44.360 1.00 98.00 499 PRO A C 1
ATOM 3767 O O . PRO A 1 499 ? 36.099 -2.012 -43.509 1.00 98.00 499 PRO A O 1
ATOM 3770 N N . TYR A 1 500 ? 37.754 -1.827 -45.028 1.00 97.94 500 TYR A N 1
ATOM 3771 C CA . TYR A 1 500 ? 37.993 -0.393 -44.847 1.00 97.94 500 TYR A CA 1
ATOM 3772 C C . TYR A 1 500 ? 38.238 0.335 -46.172 1.00 97.94 500 TYR A C 1
ATOM 3774 O O . TYR A 1 500 ? 38.585 -0.286 -47.180 1.00 97.94 500 TYR A O 1
ATOM 3782 N N . TRP A 1 501 ? 38.018 1.650 -46.190 1.00 97.81 501 TRP A N 1
ATOM 3783 C CA . TRP A 1 501 ? 38.124 2.468 -47.396 1.00 97.81 501 TRP A CA 1
ATOM 3784 C C . TRP A 1 501 ? 39.473 3.172 -47.504 1.00 97.81 501 TRP A C 1
ATOM 3786 O O . TRP A 1 501 ? 39.858 3.943 -46.633 1.00 97.81 501 TRP A O 1
ATOM 3796 N N . GLU A 1 502 ? 40.168 2.947 -48.617 1.00 96.62 502 GLU A N 1
ATOM 3797 C CA . GLU A 1 502 ? 41.342 3.717 -49.014 1.00 96.62 502 GLU A CA 1
ATOM 3798 C C . GLU A 1 502 ? 40.919 4.767 -50.048 1.00 96.62 502 GLU A C 1
ATOM 3800 O O . GLU A 1 502 ? 40.752 4.486 -51.245 1.00 96.62 502 GLU A O 1
ATOM 3805 N N . ASN A 1 503 ? 40.723 5.995 -49.569 1.00 96.88 503 ASN A N 1
ATOM 3806 C CA . ASN A 1 503 ? 40.180 7.078 -50.377 1.00 96.88 503 ASN A CA 1
ATOM 3807 C C . ASN A 1 503 ? 41.129 7.511 -51.504 1.00 96.88 503 ASN A C 1
ATOM 3809 O O . ASN A 1 503 ? 40.663 7.928 -52.563 1.00 96.88 503 ASN A O 1
ATOM 3813 N N . ASN A 1 504 ? 42.449 7.365 -51.329 1.00 96.25 504 ASN A N 1
ATOM 3814 C CA . ASN A 1 504 ? 43.419 7.776 -52.352 1.00 96.25 504 ASN A CA 1
ATOM 3815 C C . ASN A 1 504 ? 43.330 6.947 -53.649 1.00 96.25 504 ASN A C 1
ATOM 3817 O O . ASN A 1 504 ? 43.814 7.385 -54.692 1.00 96.25 504 ASN A O 1
ATOM 3821 N N . SER A 1 505 ? 42.708 5.765 -53.589 1.00 95.06 505 SER A N 1
ATOM 3822 C CA . SER A 1 505 ? 42.659 4.801 -54.692 1.00 95.06 505 SER A CA 1
ATOM 3823 C C . SER A 1 505 ? 41.264 4.244 -54.951 1.00 95.06 505 SER A C 1
ATOM 3825 O O . SER A 1 505 ? 41.122 3.326 -55.757 1.00 95.06 505 SER A O 1
ATOM 3827 N N . THR A 1 506 ? 40.229 4.790 -54.300 1.00 95.12 506 THR A N 1
ATOM 3828 C CA . THR A 1 506 ? 38.836 4.332 -54.457 1.00 95.12 506 THR A CA 1
ATOM 3829 C C . THR A 1 506 ? 38.735 2.810 -54.274 1.00 95.12 506 THR A C 1
ATOM 3831 O O . THR A 1 506 ? 38.198 2.090 -55.114 1.00 95.12 506 THR A O 1
ATOM 3834 N N . SER A 1 507 ? 39.357 2.300 -53.210 1.00 95.12 507 SER A N 1
ATOM 3835 C CA . SER A 1 507 ? 39.547 0.865 -53.002 1.00 95.12 507 SER A CA 1
ATOM 3836 C C . SER A 1 507 ? 39.038 0.425 -51.637 1.00 95.12 507 SER A C 1
ATOM 3838 O O . SER A 1 507 ? 39.406 1.008 -50.620 1.00 95.12 507 SER A O 1
ATOM 3840 N N . LEU A 1 508 ? 38.282 -0.673 -51.609 1.00 96.88 508 LEU A N 1
ATOM 3841 C CA . LEU A 1 508 ? 38.090 -1.442 -50.382 1.00 96.88 508 LEU A CA 1
ATOM 3842 C C . LEU A 1 508 ? 39.343 -2.281 -50.112 1.00 96.88 508 LEU A C 1
ATOM 3844 O O . LEU A 1 508 ? 39.862 -2.950 -51.010 1.00 96.88 508 LEU A O 1
ATOM 3848 N N . LYS A 1 509 ? 39.825 -2.226 -48.876 1.00 96.94 509 LYS A N 1
ATOM 3849 C CA . LYS A 1 509 ? 40.908 -3.052 -48.335 1.00 96.94 509 LYS A CA 1
ATOM 3850 C C . LYS A 1 509 ? 40.348 -3.964 -47.238 1.00 96.94 509 LYS A C 1
ATOM 3852 O O . LYS A 1 509 ? 39.207 -3.768 -46.818 1.00 96.94 509 LYS A O 1
ATOM 3857 N N . ALA A 1 510 ? 41.121 -4.962 -46.819 1.00 94.06 510 ALA A N 1
ATOM 3858 C CA . ALA A 1 510 ? 40.737 -5.950 -45.814 1.00 94.06 510 ALA A CA 1
ATOM 3859 C C . ALA A 1 510 ? 41.938 -6.360 -44.966 1.00 94.06 510 ALA A C 1
ATOM 3861 O O . ALA A 1 510 ? 43.054 -6.391 -45.542 1.00 94.06 510 ALA A O 1
#

Foldseek 3Di:
DQEEDEAQEEAEDEAPAEDEPPLHAYEYEYPYAYEEWHEYEYENHHANHEHEAYEFEYPAQAWWWQQADPVGHGNQALVVRLVRIDRGLANGAQAEPVVCVSRPPNVVVHDPRSYPDFGEREYEYELEENYEYYQYAYGLYAYEDELYELYEDEADAAHGHRADARAEYANQDDAQHELYEYYAHEYEEYLAEHHEAFRHEHPPVQRYYYENYEYYAYNAEDYDQDAADDDQAFRGYASHEDANYEYEAYQAEHYANEHFDDPPTDQAGHHDDGCVVAPGLAAARNYHAEQYEYENYQHEYEEYGHEAEEYENYAFYHYCAAPYDYNYEQYEYEAYEQENYVVNVPDLENYEYEYEYEYEAYEYYDPDDDPDPRAHYAAQNYEYEHYDDDHQQLRDHYVYYDDVDDDDDDFDDDPDQKTKDFADDVVVPSHATQWIWMWGDQPDPPPPDIKIKTAGDDPSDGRPDIWMACHNPPRDIDHDAAADDDDPVVDDDPPDDGWYADPVVRDIDD

pLDDT: mean 98.25, std 1.44, range [82.62, 99.0]

Organism: Salmonella dublin (NCBI:txid98360)